Protein 3IHX (pdb70)

Sequence (495 aa):
HPIPNRPVLTRARASLPLVLYIDRFLGGVFSKRRIPKRTQFGPVEGPLVRGSELKDCYIHLKVLWFELSDETLCNWMMFVRPAQNHLEQNLVAYQYGHHVYYTTIKNVEPKQELKVWYAASYAEFVLHPIPNRPVLTRARASLPLVLYIDRFLGGVFSRRIPKRTQFGPVEGPLVRGSELKDCYIHLKVSDLWFELSDETLCNWMMFVRPAQNHLEQNLVAYQYGHHVYYTTIKNVEPQELKVWYAASYAEFVNQRPVLTRARASLPLVLYIDRFLGGVFSKRRIPKRTQFGPVEGPLVRGSELKDCYIHLKVDLWFELSDETLCNWMMFVRPAQNHLEQNLVAYQYGHHVYYTTIKNVEPKQELKVWYAASYAEFVNQPIPNRPVLTRARASLPLVLYIDRFLGGVFSKRRIPKRTQFGPVEGDCYIHLKVWFELSDETLCNWMMFVRPAQNHLEQNLVAYQYGHHVYYTTIKNVEPKQELKVWYAASYAEFVN

Nearest PDB structures (foldseek):
  3ihx-assembly1_A  TM=1.008E+00  e=2.990E-27  Homo sapiens
  3ihx-assembly3_C  TM=9.959E-01  e=6.263E-23  Homo sapiens
  3ihx-assembly4_D  TM=9.991E-01  e=2.614E-21  Homo sapiens
  3db5-assembly2_B  TM=8.198E-01  e=9.504E-12  Homo sapiens
  3ray-assembly1_A  TM=7.807E-01  e=1.761E-08  Homo sapiens

Radius of gyration: 26.09 Å; Cα contacts (8 Å, |Δi|>4): 1049; chains: 4; bounding box: 73×90×44 Å

GO terms:
  GO:0000785 chromatin (C, IDA)
  GO:0045944 positive regulation of transcription by RNA polymerase II (P, IDA)
  GO:0017053 transcription repressor complex (C, IDA)
  GO:0005634 nucleus (C, IDA)
  GO:0003700 DNA-binding transcription factor activity (F, IDA)
  GO:0045893 positive regulation of DNA-templated transcription (P, IDA)
  GO:0005515 protein binding (F, IPI)
  GO:0005654 nucleoplasm (C, IDA)

Foldseek 3Di:
DDDDDDDDDAQAQVLDDPQWHADPPPFAIFGQFWDAAFAKADFWFFDADDVVDADDLADWADLNIHRLDDSNGTHNCSRAHADDDPVQAFWAWADDDSGIIIGGHHGGGGPRGHHYYHDVVRVVVD/DDDDDDDDDDAQAQVLDDPQWHAPPPPGAIFGQKAAFQAKADQWWADWAQPVPEDPQADWAQWPNTTHRLDDRNGTYNVSRAHADPDPVLAQWEWDDDPRTIMIGGPHTRHNHGHHYDYDPVSVVVVVD/DDDDAQAQVQDDPQWDADPPPGAIFGQFKDAFQAKADFWWFDWACPVPEDDQADWADLPTTHHLDDSNGTHNVSRHHADPDPVLAQWEWDQDPSTIMITGPHIGGGPRGHHYDHDPVRVVVVPD/DDDDDDDDAQAQVQDDDQWDADPVVFAIWGVAKDAAFDKDDFWFAVQADQADLGHPLDDRNRTHNVSRAAADPDDVQAQWEWDDDDSTIMIGGRHTHGGPRGHHYYHDVVSVVVVD

Secondary structure (DSSP, 8-state):
---PPPPP--HHHHTS-TTEEE-TTT-SEEESS-B-SS-EE----S-EE-BTB--SSS---B--EE----TTTS-GGGG-PBP-STTT--EEEEE-SSSEEEEESSPBPTT-B--EEE-HHHHHH-/----PPPPPPPHHHHTS-TT-EE-TTT-SEE---B-TT-EE----S-EE-SSS--TTS---EE--EEE-TT-TTTS-GGGG-EEPSSTTT--EEEEEETTEEEEEESS-B---B-EEEE-HHHHHHHH-/-PPPPHHHHT--TTEEE-TTT-SEEESS-B-TT-EE----S-EE-STT--SSS---B---EE----TTTS-GGGGPEEPSSTTT--EEEEE-SS-EEEEESSPBPTTPBPEEEE-HHHHHHH--/---PPPPPPHHHHT--TTEEE-TTT-SEEESS-B-TT-EE-------S--------TT-TTTS-GGGGSPBPSSTTT--EEEEESSSSEEEEESS-B-TT-EE-EEE-HHHHHHH-

CATH classification: 2.170.270.10

Organism: Homo sapiens (NCBI:txid9606)

B-factor: mean 26.88, std 6.81, range [2.22, 63.15]

Solvent-accessible surface area: 26709 Å² total; per-residue (Å²): 146,131,161,118,143,216,108,148,101,46,56,0,71,70,53,30,43,183,83,8,85,41,23,136,16,54,22,8,0,15,2,66,60,82,4,80,53,127,42,99,19,36,42,4,105,23,59,101,37,67,39,83,106,30,122,134,88,21,7,66,0,21,81,77,65,18,24,5,57,68,36,99,52,4,12,17,2,32,32,6,88,28,7,121,50,32,60,60,27,11,1,1,0,26,58,175,50,178,81,2,35,1,5,0,1,32,117,7,60,76,78,34,33,1,29,0,100,38,11,31,65,12,48,84,82,53,160,101,126,101,125,143,219,110,148,103,47,110,0,56,70,45,29,46,184,90,16,106,28,16,114,36,2,6,3,0,6,11,81,73,11,84,46,88,39,108,26,33,43,3,74,19,52,84,24,71,29,115,61,30,114,81,80,14,4,50,0,24,12,91,132,76,39,10,21,5,53,60,26,84,91,0,9,12,1,30,15,6,49,12,2,40,71,60,76,57,9,12,4,14,0,57,42,166,67,58,88,0,32,0,20,5,96,96,112,11,61,103,64,17,13,9,0,28,26,29,94,85,9,28,70,68,19,107,108,285,131,150,109,56,126,0,51,72,46,30,45,165,57,4,67,32,15,112,35,3,9,5,0,4,0,121,56,164,10,85,109,211,42,108,19,32,51,4,27,17,53,85,37,79,26,116,50,20,108,75,76,14,4,54,0,7,36,148,70,50,15,32,6,61,79,29,74,32,0,16,10,1,26,16,6,41,7,1,47,69,137,91,48,14,10,0,28,0,54,64,179,46,63,90,1,31,1,20,3,71,70,84,0,60,68,64,86,16,0,8,0,40,30,22,93,80,9,28,142,85,14,111,188,183,145,119,149,216,112,147,104,50,46,0,84,69,52,35,48,104,73,9,82,35,29,62,14,29,26,7,0,24,0,62,46,73,7,82,54,127,44,99,17,29,47,3,102,67,118,99,60,14,91,1,14,85,184,33,57,7,81,55,47,90,126,3,13,11,1,34,31,9,90,54,12,76,45,30,62,59,28,12,0,0,1,26,67,179,48,65,94,2,31,2,5,0,4,38,113,5,138,62,68,44,34,0,31,2,100,37,7,33,66,8,35,75,113,24,119

InterPro domains:
  IPR001214 SET domain [PF21549] (220-334)
  IPR001214 SET domain [PS50280] (208-326)
  IPR013087 Zinc finger C2H2-type [PF00096] (356-377)
  IPR013087 Zinc finger C2H2-type [PF00096] (530-552)
  IPR013087 Zinc finger C2H2-type [PF00096] (644-666)
  IPR013087 Zinc finger C2H2-type [PF00096] (672-695)
  IPR013087 Zinc finger C2H2-type [PF00096] (772-795)
  IPR013087 Zinc finger C2H2-type [PF12874] (560-580)
  IPR013087 Zinc finger C2H2-type [PS00028] (357-377)
  IPR013087 Zinc finger C2H2-type [PS00028] (532-552)
  IPR013087 Zinc finger C2H2-type [PS00028] (562-582)
  IPR013087 Zinc finger C2H2-type [PS00028] (590-610)
  IPR013087 Zinc finger C2H2-type [PS00028] (618-639)
  IPR013087 Zinc finger C2H2-type [PS00028] (646-666)
  IPR013087 Zinc finger C2H2-type [PS00028] (674-695)
  IPR013087 Zinc finger C2H2-type [PS00028] (729-750)
  IPR013087 Zinc finger C2H2-type [PS00028] (774-795)
  IPR013087 Zinc finger C2H2-type [PS00028] (835-857)
  IPR013087 Zinc finger C2H2-type [PS50157] (355-382)
  IPR013087 Zinc finger C2H2-type [PS50157] (530-557)

Structure (mmCIF, N/CA/C/O backbone):
data_3IHX
#
_entry.id   3IHX
#
_cell.length_a   94.864
_cell.length_b   94.864
_cell.length_c   76.769
_cell.angle_alpha   90.00
_cell.angle_beta   90.00
_cell.angle_gamma   90.00
#
_symmetry.space_group_name_H-M   'P 43'
#
loop_
_entity.id
_entity.type
_entity.pdbx_description
1 polymer 'PR domain zinc finger protein 10'
2 water water
#
loop_
_atom_site.group_PDB
_atom_site.id
_atom_site.type_symbol
_atom_site.label_atom_id
_atom_site.label_alt_id
_atom_site.label_comp_id
_atom_site.label_asym_id
_atom_site.label_entity_id
_atom_site.label_seq_id
_atom_site.pdbx_PDB_ins_code
_atom_site.Cartn_x
_atom_site.Cartn_y
_atom_site.Cartn_z
_atom_site.occupancy
_atom_site.B_iso_or_equiv
_atom_site.auth_seq_id
_atom_site.auth_comp_id
_atom_site.auth_asym_id
_atom_site.auth_atom_id
_atom_site.pdbx_PDB_model_num
ATOM 1 N N . HIS A 1 6 ? 39.079 -56.978 -21.844 1.00 22.01 6 HIS A N 1
ATOM 2 C CA . HIS A 1 6 ? 37.586 -57.073 -21.713 1.00 22.37 6 HIS A CA 1
ATOM 3 C C . HIS A 1 6 ? 37.065 -58.145 -20.718 1.00 22.19 6 HIS A C 1
ATOM 4 O O . HIS A 1 6 ? 36.665 -59.222 -21.135 1.00 22.43 6 HIS A O 1
ATOM 6 N N . PRO A 1 7 ? 37.036 -57.836 -19.403 1.00 22.05 7 PRO A N 1
ATOM 7 C CA . PRO A 1 7 ? 36.544 -58.751 -18.349 1.00 21.56 7 PRO A CA 1
ATOM 8 C C . PRO A 1 7 ? 35.079 -59.146 -18.444 1.00 21.02 7 PRO A C 1
ATOM 9 O O . PRO A 1 7 ? 34.275 -58.347 -18.906 1.00 21.39 7 PRO A O 1
ATOM 13 N N . ILE A 1 8 ? 34.742 -60.355 -17.978 1.00 20.21 8 ILE A N 1
ATOM 14 C CA . ILE A 1 8 ? 33.344 -60.764 -17.727 1.00 19.62 8 ILE A CA 1
ATOM 15 C C . ILE A 1 8 ? 33.224 -61.390 -16.327 1.00 18.59 8 ILE A C 1
ATOM 16 O O . ILE A 1 8 ? 33.674 -62.513 -16.127 1.00 19.53 8 ILE A O 1
ATOM 21 N N . PRO A 1 9 ? 32.611 -60.682 -15.366 1.00 17.00 9 PRO A N 1
ATOM 22 C CA . PRO A 1 9 ? 32.697 -61.131 -13.984 1.00 15.67 9 PRO A CA 1
ATOM 23 C C . PRO A 1 9 ? 31.906 -62.410 -13.708 1.00 14.56 9 PRO A C 1
ATOM 24 O O . PRO A 1 9 ? 30.989 -62.768 -14.450 1.00 14.50 9 PRO A O 1
ATOM 28 N N . ASN A 1 10 ? 32.216 -63.068 -12.601 1.00 13.27 10 ASN A N 1
ATOM 29 C CA . ASN A 1 10 ? 31.372 -64.149 -12.147 1.00 12.13 10 ASN A CA 1
ATOM 30 C C . ASN A 1 10 ? 29.964 -63.632 -11.870 1.00 11.81 10 ASN A C 1
ATOM 31 O O . ASN A 1 10 ? 29.792 -62.469 -11.510 1.00 11.85 10 ASN A O 1
ATOM 36 N N . ARG A 1 11 ? 28.968 -64.491 -12.061 1.00 11.94 11 ARG A N 1
ATOM 37 C CA . ARG A 1 11 ? 27.574 -64.158 -11.809 1.00 13.28 11 ARG A CA 1
ATOM 38 C C . ARG A 1 11 ? 27.319 -64.301 -10.299 1.00 13.82 11 ARG A C 1
ATOM 39 O O . ARG A 1 11 ? 27.624 -65.341 -9.725 1.00 14.53 11 ARG A O 1
ATOM 47 N N . PRO A 1 12 ? 26.775 -63.258 -9.647 1.00 14.05 12 PRO A N 1
ATOM 48 C CA . PRO A 1 12 ? 26.568 -63.295 -8.184 1.00 13.89 12 PRO A CA 1
ATOM 49 C C . PRO A 1 12 ? 25.608 -64.367 -7.814 1.00 12.92 12 PRO A C 1
ATOM 50 O O . PRO A 1 12 ? 24.567 -64.415 -8.388 1.00 13.79 12 PRO A O 1
ATOM 54 N N . VAL A 1 13 ? 25.969 -65.221 -6.871 1.00 13.11 13 VAL A N 1
ATOM 55 C CA . VAL A 1 13 ? 25.079 -66.260 -6.330 1.00 13.28 13 VAL A CA 1
ATOM 56 C C . VAL A 1 13 ? 24.222 -65.672 -5.180 1.00 13.28 13 VAL A C 1
ATOM 57 O O . VAL A 1 13 ? 24.746 -65.025 -4.295 1.00 13.62 13 VAL A O 1
ATOM 61 N N . LEU A 1 14 ? 22.912 -65.871 -5.207 1.00 13.23 14 LEU A N 1
ATOM 62 C CA . LEU A 1 14 ? 22.038 -65.240 -4.231 1.00 13.13 14 LEU A CA 1
ATOM 63 C C . LEU A 1 14 ? 21.611 -66.270 -3.204 1.00 13.00 14 LEU A C 1
ATOM 64 O O . LEU A 1 14 ? 21.829 -67.460 -3.409 1.00 13.63 14 LEU A O 1
ATOM 69 N N . THR A 1 15 ? 21.013 -65.814 -2.109 1.00 11.98 15 THR A N 1
ATOM 70 C CA . THR A 1 15 ? 20.496 -66.688 -1.081 1.00 12.02 15 THR A CA 1
ATOM 71 C C . THR A 1 15 ? 19.428 -67.591 -1.715 1.00 12.36 15 THR A C 1
ATOM 72 O O . THR A 1 15 ? 18.849 -67.199 -2.749 1.00 12.17 15 THR A O 1
ATOM 76 N N . ARG A 1 16 ? 19.137 -68.763 -1.115 1.00 12.68 16 ARG A N 1
ATOM 77 C CA . ARG A 1 16 ? 18.091 -69.653 -1.660 1.00 12.93 16 ARG A CA 1
ATOM 78 C C . ARG A 1 16 ? 16.844 -68.821 -1.873 1.00 14.18 16 ARG A C 1
ATOM 79 O O . ARG A 1 16 ? 16.259 -68.827 -3.002 1.00 14.49 16 ARG A O 1
ATOM 81 N N . ALA A 1 17 ? 16.439 -68.092 -0.818 1.00 14.23 17 ALA A N 1
ATOM 82 C CA . ALA A 1 17 ? 15.163 -67.372 -0.876 1.00 14.82 17 ALA A CA 1
ATOM 83 C C . ALA A 1 17 ? 15.111 -66.489 -2.090 1.00 15.54 17 ALA A C 1
ATOM 84 O O . ALA A 1 17 ? 14.106 -66.499 -2.771 1.00 15.03 17 ALA A O 1
ATOM 86 N N . ARG A 1 18 ? 16.195 -65.759 -2.387 1.00 16.25 18 ARG A N 1
ATOM 87 C CA . ARG A 1 18 ? 16.168 -64.828 -3.535 1.00 17.13 18 ARG A CA 1
ATOM 88 C C . ARG A 1 18 ? 16.185 -65.537 -4.889 1.00 17.44 18 ARG A C 1
ATOM 89 O O . ARG A 1 18 ? 15.460 -65.130 -5.801 1.00 18.36 18 ARG A O 1
ATOM 97 N N . ALA A 1 19 ? 16.926 -66.639 -5.016 1.00 17.71 19 ALA A N 1
ATOM 98 C CA . ALA A 1 19 ? 17.079 -67.311 -6.336 1.00 17.24 19 ALA A CA 1
ATOM 99 C C . ALA A 1 19 ? 15.890 -68.202 -6.740 1.00 17.81 19 ALA A C 1
ATOM 100 O O . ALA A 1 19 ? 15.732 -68.592 -7.925 1.00 17.29 19 ALA A O 1
ATOM 102 N N . SER A 1 20 ? 15.047 -68.536 -5.759 1.00 17.52 20 SER A N 1
ATOM 103 C CA . SER A 1 20 ? 13.985 -69.495 -6.005 1.00 16.35 20 SER A CA 1
ATOM 104 C C . SER A 1 20 ? 12.800 -68.747 -6.525 1.00 15.60 20 SER A C 1
ATOM 105 O O . SER A 1 20 ? 11.758 -69.332 -6.743 1.00 15.52 20 SER A O 1
ATOM 108 N N . LEU A 1 21 ? 12.966 -67.442 -6.707 1.00 15.41 21 LEU A N 1
ATOM 109 C CA . LEU A 1 21 ? 11.910 -66.560 -7.207 1.00 15.18 21 LEU A CA 1
ATOM 110 C C . LEU A 1 21 ? 11.608 -66.837 -8.671 1.00 14.60 21 LEU A C 1
ATOM 111 O O . LEU A 1 21 ? 12.517 -66.918 -9.495 1.00 15.22 21 LEU A O 1
ATOM 116 N N . PRO A 1 22 ? 10.321 -67.034 -9.007 1.00 14.62 22 PRO A N 1
ATOM 117 C CA . PRO A 1 22 ? 9.917 -67.146 -10.429 1.00 12.91 22 PRO A CA 1
ATOM 118 C C . PRO A 1 22 ? 10.346 -65.952 -11.326 1.00 13.20 22 PRO A C 1
ATOM 119 O O . PRO A 1 22 ? 10.285 -64.778 -10.933 1.00 11.80 22 PRO A O 1
ATOM 123 N N . LEU A 1 23 ? 10.765 -66.274 -12.543 1.00 14.76 23 LEU A N 1
ATOM 124 C CA . LEU A 1 23 ? 11.270 -65.295 -13.514 1.00 16.12 23 LEU A CA 1
ATOM 125 C C . LEU A 1 23 ? 10.248 -64.211 -13.824 1.00 16.72 23 LEU A C 1
ATOM 126 O O . LEU A 1 23 ? 10.612 -63.100 -14.186 1.00 17.21 23 LEU A O 1
ATOM 131 N N . VAL A 1 24 ? 8.980 -64.583 -13.670 1.00 17.30 24 VAL A N 1
ATOM 132 C CA . VAL A 1 24 ? 7.787 -63.737 -13.687 1.00 17.86 24 VAL A CA 1
ATOM 133 C C . VAL A 1 24 ? 7.756 -62.598 -12.634 1.00 18.22 24 VAL A C 1
ATOM 134 O O . VAL A 1 24 ? 7.025 -61.608 -12.795 1.00 18.83 24 VAL A O 1
ATOM 138 N N . LEU A 1 25 ? 8.547 -62.718 -11.572 1.00 17.98 25 LEU A N 1
ATOM 139 C CA . LEU A 1 25 ? 8.505 -61.726 -10.485 1.00 17.82 25 LEU A CA 1
ATOM 140 C C . LEU A 1 25 ? 9.879 -61.170 -10.171 1.00 17.44 25 LEU A C 1
ATOM 141 O O . LEU A 1 25 ? 10.873 -61.684 -10.642 1.00 17.60 25 LEU A O 1
ATOM 146 N N . TYR A 1 26 ? 9.924 -60.119 -9.369 1.00 16.75 26 TYR A N 1
ATOM 147 C CA . TYR A 1 26 ? 11.174 -59.614 -8.902 1.00 16.43 26 TYR A CA 1
ATOM 148 C C . TYR A 1 26 ? 10.925 -58.934 -7.569 1.00 16.74 26 TYR A C 1
ATOM 149 O O . TYR A 1 26 ? 9.833 -58.508 -7.285 1.00 16.56 26 TYR A O 1
ATOM 158 N N . ILE A 1 27 ? 11.959 -58.853 -6.767 1.00 17.20 27 ILE A N 1
ATOM 159 C CA . ILE A 1 27 ? 11.961 -58.103 -5.563 1.00 18.18 27 ILE A CA 1
ATOM 160 C C . ILE A 1 27 ? 12.550 -56.727 -5.902 1.00 19.07 27 ILE A C 1
ATOM 161 O O . ILE A 1 27 ? 13.522 -56.626 -6.649 1.00 19.31 27 ILE A O 1
ATOM 166 N N . ASP A 1 28 ? 11.958 -55.672 -5.359 1.00 19.63 28 ASP A N 1
ATOM 167 C CA . ASP A 1 28 ? 12.385 -54.341 -5.653 1.00 20.28 28 ASP A CA 1
ATOM 168 C C . ASP A 1 28 ? 13.165 -53.861 -4.466 1.00 21.09 28 ASP A C 1
ATOM 169 O O . ASP A 1 28 ? 12.593 -53.717 -3.389 1.00 21.88 28 ASP A O 1
ATOM 174 N N . ARG A 1 29 ? 14.471 -53.643 -4.664 1.00 22.45 29 ARG A N 1
ATOM 175 C CA . ARG A 1 29 ? 15.407 -53.122 -3.645 1.00 23.15 29 ARG A CA 1
ATOM 176 C C . ARG A 1 29 ? 14.814 -51.986 -2.806 1.00 22.98 29 ARG A C 1
ATOM 177 O O . ARG A 1 29 ? 14.803 -52.073 -1.584 1.00 24.30 29 ARG A O 1
ATOM 185 N N . PHE A 1 30 ? 14.342 -50.920 -3.457 1.00 22.26 30 PHE A N 1
ATOM 186 C CA . PHE A 1 30 ? 13.979 -49.667 -2.776 1.00 21.71 30 PHE A CA 1
ATOM 187 C C . PHE A 1 30 ? 12.629 -49.704 -2.077 1.00 21.37 30 PHE A C 1
ATOM 188 O O . PHE A 1 30 ? 12.388 -48.977 -1.072 1.00 22.15 30 PHE A O 1
ATOM 196 N N . LEU A 1 31 ? 11.732 -50.508 -2.624 1.00 20.50 31 LEU A N 1
ATOM 197 C CA . LEU A 1 31 ? 10.351 -50.513 -2.172 1.00 20.69 31 LEU A CA 1
ATOM 198 C C . LEU A 1 31 ? 10.033 -51.557 -1.109 1.00 20.52 31 LEU A C 1
ATOM 199 O O . LEU A 1 31 ? 9.178 -51.308 -0.259 1.00 20.66 31 LEU A O 1
ATOM 204 N N . GLY A 1 32 ? 10.716 -52.707 -1.158 1.00 20.08 32 GLY A N 1
ATOM 205 C CA . GLY A 1 32 ? 10.373 -53.848 -0.321 1.00 19.99 32 GLY A CA 1
ATOM 206 C C . GLY A 1 32 ? 9.358 -54.715 -1.062 1.00 20.69 32 GLY A C 1
ATOM 207 O O . GLY A 1 32 ? 8.478 -54.214 -1.773 1.00 22.01 32 GLY A O 1
ATOM 208 N N . GLY A 1 33 ? 9.459 -56.023 -0.935 1.00 19.64 33 GLY A N 1
ATOM 209 C CA . GLY A 1 33 ? 8.393 -56.842 -1.450 1.00 18.95 33 GLY A CA 1
ATOM 210 C C . GLY A 1 33 ? 8.498 -57.260 -2.899 1.00 17.94 33 GLY A C 1
ATOM 211 O O . GLY A 1 33 ? 9.348 -56.767 -3.627 1.00 18.89 33 GLY A O 1
ATOM 212 N N . VAL A 1 34 ? 7.600 -58.156 -3.295 1.00 15.89 34 VAL A N 1
ATOM 213 C CA . VAL A 1 34 ? 7.598 -58.812 -4.595 1.00 14.78 34 VAL A CA 1
ATOM 214 C C . VAL A 1 34 ? 6.577 -58.181 -5.562 1.00 14.88 34 VAL A C 1
ATOM 215 O O . VAL A 1 34 ? 5.473 -57.819 -5.149 1.00 15.80 34 VAL A O 1
ATOM 219 N N . PHE A 1 35 ? 6.937 -58.060 -6.835 1.00 13.60 35 PHE A N 1
ATOM 220 C CA . PHE A 1 35 ? 6.133 -57.363 -7.813 1.00 12.87 35 PHE A CA 1
ATOM 221 C C . PHE A 1 35 ? 6.080 -58.243 -9.055 1.00 14.34 35 PHE A C 1
ATOM 222 O O . PHE A 1 35 ? 6.789 -59.250 -9.142 1.00 15.85 35 PHE A O 1
ATOM 230 N N . SER A 1 36 ? 5.236 -57.907 -10.016 1.00 14.82 36 SER A N 1
ATOM 231 C CA . SER A 1 36 ? 5.189 -58.687 -11.241 1.00 15.53 36 SER A CA 1
ATOM 232 C C . SER A 1 36 ? 5.874 -57.924 -12.385 1.00 16.53 36 SER A C 1
ATOM 233 O O . SER A 1 36 ? 5.659 -56.704 -12.574 1.00 16.95 36 SER A O 1
ATOM 235 N N . LYS A 1 37 ? 6.672 -58.654 -13.166 1.00 16.74 37 LYS A N 1
ATOM 236 C CA . LYS A 1 37 ? 7.191 -58.106 -14.396 1.00 16.44 37 LYS A CA 1
ATOM 237 C C . LYS A 1 37 ? 6.037 -57.892 -15.409 1.00 15.75 37 LYS A C 1
ATOM 238 O O . LYS A 1 37 ? 5.989 -56.876 -16.092 1.00 15.56 37 LYS A O 1
ATOM 240 N N . ARG A 1 38 ? 5.087 -58.823 -15.460 1.00 15.03 38 ARG A N 1
ATOM 241 C CA . ARG A 1 38 ? 4.025 -58.794 -16.487 1.00 14.24 38 ARG A CA 1
ATOM 242 C C . ARG A 1 38 ? 2.648 -58.989 -15.844 1.00 13.40 38 ARG A C 1
ATOM 243 O O . ARG A 1 38 ? 2.563 -59.018 -14.625 1.00 12.89 38 ARG A O 1
ATOM 245 N N . ARG A 1 39 ? 1.582 -59.081 -16.652 1.00 12.49 39 ARG A N 1
ATOM 246 C CA . ARG A 1 39 ? 0.232 -59.334 -16.122 1.00 11.44 39 ARG A CA 1
ATOM 247 C C . ARG A 1 39 ? 0.213 -60.709 -15.469 1.00 11.04 39 ARG A C 1
ATOM 248 O O . ARG A 1 39 ? 0.741 -61.674 -16.017 1.00 10.14 39 ARG A O 1
ATOM 250 N N . ILE A 1 40 ? -0.328 -60.764 -14.254 1.00 10.99 40 ILE A N 1
ATOM 251 C CA . ILE A 1 40 ? -0.519 -62.022 -13.542 1.00 10.80 40 ILE A CA 1
ATOM 252 C C . ILE A 1 40 ? -2.036 -62.160 -13.402 1.00 10.51 40 ILE A C 1
ATOM 253 O O . ILE A 1 40 ? -2.651 -61.386 -12.685 1.00 10.05 40 ILE A O 1
ATOM 255 N N . PRO A 1 41 ? -2.657 -63.101 -14.156 1.00 10.70 41 PRO A N 1
ATOM 256 C CA . PRO A 1 41 ? -4.136 -63.243 -14.198 1.00 10.49 41 PRO A CA 1
ATOM 257 C C . PRO A 1 41 ? -4.688 -63.687 -12.870 1.00 10.67 41 PRO A C 1
ATOM 258 O O . PRO A 1 41 ? -3.948 -64.247 -12.045 1.00 10.50 41 PRO A O 1
ATOM 262 N N . LYS A 1 42 ? -5.974 -63.432 -12.650 1.00 10.75 42 LYS A N 1
ATOM 263 C CA . LYS A 1 42 ? -6.684 -63.998 -11.495 1.00 11.52 42 LYS A CA 1
ATOM 264 C C . LYS A 1 42 ? -6.550 -65.547 -11.464 1.00 11.72 42 LYS A C 1
ATOM 265 O O . LYS A 1 42 ? -6.441 -66.189 -12.522 1.00 11.33 42 LYS A O 1
ATOM 271 N N . ARG A 1 43 ? -6.579 -66.122 -10.254 1.00 11.84 43 ARG A N 1
ATOM 272 C CA . ARG A 1 43 ? -6.498 -67.582 -9.998 1.00 12.10 43 ARG A CA 1
ATOM 273 C C . ARG A 1 43 ? -5.171 -68.168 -10.446 1.00 12.56 43 ARG A C 1
ATOM 274 O O . ARG A 1 43 ? -5.126 -69.244 -11.024 1.00 12.96 43 ARG A O 1
ATOM 282 N N . THR A 1 44 ? -4.084 -67.456 -10.191 1.00 13.13 44 THR A N 1
ATOM 283 C CA . THR A 1 44 ? -2.773 -67.965 -10.524 1.00 13.38 44 THR A CA 1
ATOM 284 C C . THR A 1 44 ? -2.192 -68.401 -9.202 1.00 13.60 44 THR A C 1
ATOM 285 O O . THR A 1 44 ? -2.199 -67.611 -8.249 1.00 13.64 44 THR A O 1
ATOM 289 N N . GLN A 1 45 ? -1.742 -69.659 -9.136 1.00 13.29 45 GLN A N 1
ATOM 290 C CA . GLN A 1 45 ? -1.276 -70.273 -7.896 1.00 13.36 45 GLN A CA 1
ATOM 291 C C . GLN A 1 45 ? 0.250 -70.293 -7.748 1.00 14.18 45 GLN A C 1
ATOM 292 O O . GLN A 1 45 ? 0.942 -70.879 -8.591 1.00 14.14 45 GLN A O 1
ATOM 298 N N . PHE A 1 46 ? 0.770 -69.664 -6.685 1.00 14.64 46 PHE A N 1
ATOM 299 C CA . PHE A 1 46 ? 2.206 -69.733 -6.372 1.00 15.99 46 PHE A CA 1
ATOM 300 C C . PHE A 1 46 ? 2.426 -70.689 -5.232 1.00 16.87 46 PHE A C 1
ATOM 301 O O . PHE A 1 46 ? 1.506 -70.889 -4.426 1.00 17.85 46 PHE A O 1
ATOM 309 N N . GLY A 1 47 ? 3.638 -71.250 -5.143 1.00 16.62 47 GLY A N 1
ATOM 310 C CA . GLY A 1 47 ? 3.985 -72.142 -4.049 1.00 16.78 47 GLY A CA 1
ATOM 311 C C . GLY A 1 47 ? 4.570 -73.489 -4.442 1.00 17.07 47 GLY A C 1
ATOM 312 O O . GLY A 1 47 ? 4.736 -73.802 -5.634 1.00 17.76 47 GLY A O 1
ATOM 313 N N . PRO A 1 48 ? 4.869 -74.334 -3.443 1.00 17.17 48 PRO A N 1
ATOM 314 C CA . PRO A 1 48 ? 4.588 -74.168 -2.003 1.00 16.42 48 PRO A CA 1
ATOM 315 C C . PRO A 1 48 ? 5.562 -73.280 -1.312 1.00 15.68 48 PRO A C 1
ATOM 316 O O . PRO A 1 48 ? 6.682 -73.201 -1.731 1.00 15.62 48 PRO A O 1
ATOM 320 N N . VAL A 1 49 ? 5.114 -72.621 -0.249 1.00 16.38 49 VAL A N 1
ATOM 321 C CA . VAL A 1 49 ? 5.995 -72.031 0.762 1.00 16.35 49 VAL A CA 1
ATOM 322 C C . VAL A 1 49 ? 6.945 -73.093 1.279 1.00 17.00 49 VAL A C 1
ATOM 323 O O . VAL A 1 49 ? 6.539 -74.224 1.605 1.00 16.43 49 VAL A O 1
ATOM 327 N N . GLU A 1 50 ? 8.216 -72.720 1.360 1.00 18.10 50 GLU A N 1
ATOM 328 C CA . GLU A 1 50 ? 9.247 -73.616 1.869 1.00 19.06 50 GLU A CA 1
ATOM 329 C C . GLU A 1 50 ? 10.003 -72.884 2.980 1.00 18.52 50 GLU A C 1
ATOM 330 O O . GLU A 1 50 ? 10.212 -71.675 2.909 1.00 17.81 50 GLU A O 1
ATOM 336 N N . GLY A 1 51 ? 10.348 -73.617 4.032 1.00 18.76 51 GLY A N 1
ATOM 337 C CA . GLY A 1 51 ? 11.133 -73.069 5.145 1.00 18.83 51 GLY A CA 1
ATOM 338 C C . GLY A 1 51 ? 11.012 -73.935 6.381 1.00 18.92 51 GLY A C 1
ATOM 339 O O . GLY A 1 51 ? 10.296 -74.940 6.358 1.00 19.19 51 GLY A O 1
ATOM 340 N N . PRO A 1 52 ? 11.705 -73.558 7.467 1.00 18.79 52 PRO A N 1
ATOM 341 C CA . PRO A 1 52 ? 11.707 -74.359 8.700 1.00 18.58 52 PRO A CA 1
ATOM 342 C C . PRO A 1 52 ? 10.349 -74.336 9.361 1.00 18.33 52 PRO A C 1
ATOM 343 O O . PRO A 1 52 ? 9.656 -73.342 9.248 1.00 18.64 52 PRO A O 1
ATOM 347 N N . LEU A 1 53 ? 9.969 -75.418 10.029 1.00 18.11 53 LEU A N 1
ATOM 348 C CA . LEU A 1 53 ? 8.737 -75.433 10.802 1.00 18.38 53 LEU A CA 1
ATOM 349 C C . LEU A 1 53 ? 9.029 -75.202 12.292 1.00 18.54 53 LEU A C 1
ATOM 350 O O . LEU A 1 53 ? 10.095 -75.571 12.769 1.00 17.92 53 LEU A O 1
ATOM 355 N N . VAL A 1 54 ? 8.103 -74.562 13.012 1.00 18.75 54 VAL A N 1
ATOM 356 C CA . VAL A 1 54 ? 8.319 -74.242 14.421 1.00 19.10 54 VAL A CA 1
ATOM 357 C C . VAL A 1 54 ? 7.027 -74.436 15.217 1.00 19.90 54 VAL A C 1
ATOM 358 O O . VAL A 1 54 ? 6.207 -75.264 14.825 1.00 20.35 54 VAL A O 1
ATOM 360 N N . ARG A 1 55 ? 6.834 -73.706 16.321 1.00 20.53 55 ARG A N 1
ATOM 361 C CA . ARG A 1 55 ? 5.783 -74.067 17.284 1.00 21.36 55 ARG A CA 1
ATOM 362 C C . ARG A 1 55 ? 4.623 -73.063 17.452 1.00 22.14 55 ARG A C 1
ATOM 363 O O . ARG A 1 55 ? 3.515 -73.424 17.919 1.00 21.95 55 ARG A O 1
ATOM 365 N N . GLY A 1 56 ? 4.867 -71.811 17.070 1.00 22.79 56 GLY A N 1
ATOM 366 C CA . GLY A 1 56 ? 3.925 -70.734 17.373 1.00 23.73 56 GLY A CA 1
ATOM 367 C C . GLY A 1 56 ? 4.418 -70.066 18.639 1.00 24.42 56 GLY A C 1
ATOM 368 O O . GLY A 1 56 ? 4.445 -68.834 18.748 1.00 24.65 56 GLY A O 1
ATOM 369 N N . SER A 1 57 ? 4.799 -70.895 19.608 1.00 24.80 57 SER A N 1
ATOM 370 C CA . SER A 1 57 ? 5.800 -70.496 20.565 1.00 25.16 57 SER A CA 1
ATOM 371 C C . SER A 1 57 ? 6.920 -69.977 19.672 1.00 25.74 57 SER A C 1
ATOM 372 O O . SER A 1 57 ? 7.106 -70.480 18.542 1.00 25.85 57 SER A O 1
ATOM 375 N N . GLU A 1 58 ? 7.647 -68.971 20.150 1.00 26.26 58 GLU A N 1
ATOM 376 C CA . GLU A 1 58 ? 8.798 -68.428 19.410 1.00 26.80 58 GLU A CA 1
ATOM 377 C C . GLU A 1 58 ? 8.634 -68.437 17.870 1.00 26.92 58 GLU A C 1
ATOM 378 O O . GLU A 1 58 ? 9.294 -69.199 17.168 1.00 26.41 58 GLU A O 1
ATOM 380 N N . LEU A 1 59 ? 7.705 -67.610 17.388 1.00 27.62 59 LEU A N 1
ATOM 381 C CA . LEU A 1 59 ? 7.608 -67.207 15.986 1.00 28.41 59 LEU A CA 1
ATOM 382 C C . LEU A 1 59 ? 7.728 -65.684 15.915 1.00 29.04 59 LEU A C 1
ATOM 383 O O . LEU A 1 59 ? 7.159 -64.977 16.743 1.00 28.99 59 LEU A O 1
ATOM 385 N N . LYS A 1 60 ? 8.470 -65.189 14.926 1.00 30.12 60 LYS A N 1
ATOM 386 C CA . LYS A 1 60 ? 8.770 -63.758 14.786 1.00 31.10 60 LYS A CA 1
ATOM 387 C C . LYS A 1 60 ? 7.592 -62.936 14.257 1.00 31.31 60 LYS A C 1
ATOM 388 O O . LYS A 1 60 ? 6.539 -63.480 13.917 1.00 30.94 60 LYS A O 1
ATOM 394 N N . ASP A 1 61 ? 7.797 -61.619 14.188 1.00 31.81 61 ASP A N 1
ATOM 395 C CA . ASP A 1 61 ? 6.826 -60.684 13.596 1.00 32.19 61 ASP A CA 1
ATOM 396 C C . ASP A 1 61 ? 7.216 -60.122 12.203 1.00 32.29 61 ASP A C 1
ATOM 397 O O . ASP A 1 61 ? 6.528 -59.251 11.676 1.00 32.39 61 ASP A O 1
ATOM 402 N N . CYS A 1 62 ? 8.304 -60.601 11.605 1.00 32.01 62 CYS A N 1
ATOM 403 C CA . CYS A 1 62 ? 8.650 -60.134 10.265 1.00 32.54 62 CYS A CA 1
ATOM 404 C C . CYS A 1 62 ? 7.583 -60.558 9.227 1.00 31.58 62 CYS A C 1
ATOM 405 O O . CYS A 1 62 ? 7.539 -60.032 8.101 1.00 32.19 62 CYS A O 1
ATOM 408 N N . TYR A 1 63 ? 6.724 -61.504 9.585 1.00 29.60 63 TYR A N 1
ATOM 409 C CA . TYR A 1 63 ? 5.963 -62.174 8.550 1.00 27.44 63 TYR A CA 1
ATOM 410 C C . TYR A 1 63 ? 4.526 -62.507 8.906 1.00 26.17 63 TYR A C 1
ATOM 411 O O . TYR A 1 63 ? 4.091 -62.316 10.027 1.00 25.63 63 TYR A O 1
ATOM 420 N N . ILE A 1 64 ? 3.792 -62.980 7.904 1.00 24.53 64 ILE A N 1
ATOM 421 C CA . ILE A 1 64 ? 2.515 -63.581 8.122 1.00 22.96 64 ILE A CA 1
ATOM 422 C C . ILE A 1 64 ? 2.860 -64.892 8.817 1.00 22.38 64 ILE A C 1
ATOM 423 O O . ILE A 1 64 ? 3.956 -65.422 8.628 1.00 22.50 64 ILE A O 1
ATOM 428 N N . HIS A 1 65 ? 1.946 -65.392 9.644 1.00 21.21 65 HIS A N 1
ATOM 429 C CA . HIS A 1 65 ? 2.108 -66.685 10.319 1.00 19.63 65 HIS A CA 1
ATOM 430 C C . HIS A 1 65 ? 1.312 -67.768 9.608 1.00 17.98 65 HIS A C 1
ATOM 431 O O . HIS A 1 65 ? 0.143 -67.571 9.327 1.00 18.24 65 HIS A O 1
ATOM 438 N N . LEU A 1 66 ? 1.914 -68.923 9.378 1.00 15.92 66 LEU A N 1
ATOM 439 C CA . LEU A 1 66 ? 1.282 -69.925 8.560 1.00 14.44 66 LEU A CA 1
ATOM 440 C C . LEU A 1 66 ? 1.353 -71.315 9.152 1.00 15.10 66 LEU A C 1
ATOM 441 O O . LEU A 1 66 ? 2.441 -71.898 9.260 1.00 15.14 66 LEU A O 1
ATOM 446 N N . LYS A 1 67 ? 0.189 -71.858 9.505 1.00 15.52 67 LYS A N 1
ATOM 447 C CA . LYS A 1 67 ? 0.096 -73.201 10.091 1.00 15.90 67 LYS A CA 1
ATOM 448 C C . LYS A 1 67 ? 0.129 -74.328 9.035 1.00 16.03 67 LYS A C 1
ATOM 449 O O . LYS A 1 67 ? -0.524 -74.226 7.985 1.00 15.89 67 LYS A O 1
ATOM 451 N N . VAL A 1 68 ? 0.898 -75.383 9.337 1.00 15.87 68 VAL A N 1
ATOM 452 C CA . VAL A 1 68 ? 0.957 -76.609 8.530 1.00 15.98 68 VAL A CA 1
ATOM 453 C C . VAL A 1 68 ? 0.761 -77.869 9.380 1.00 15.90 68 VAL A C 1
ATOM 454 O O . VAL A 1 68 ? -0.363 -78.327 9.593 1.00 15.92 68 VAL A O 1
ATOM 456 N N . LEU A 1 84 ? 2.421 -77.163 13.973 1.00 15.73 84 LEU A N 1
ATOM 457 C CA . LEU A 1 84 ? 3.668 -76.550 13.473 1.00 15.85 84 LEU A CA 1
ATOM 458 C C . LEU A 1 84 ? 3.451 -75.350 12.512 1.00 15.57 84 LEU A C 1
ATOM 459 O O . LEU A 1 84 ? 2.400 -75.224 11.894 1.00 15.30 84 LEU A O 1
ATOM 461 N N . TRP A 1 85 ? 4.436 -74.456 12.423 1.00 15.38 85 TRP A N 1
ATOM 462 C CA . TRP A 1 85 ? 4.263 -73.169 11.716 1.00 15.47 85 TRP A CA 1
ATOM 463 C C . TRP A 1 85 ? 5.472 -72.862 10.842 1.00 15.37 85 TRP A C 1
ATOM 464 O O . TRP A 1 85 ? 6.490 -73.528 10.962 1.00 15.89 85 TRP A O 1
ATOM 475 N N . PHE A 1 86 ? 5.398 -71.859 9.976 1.00 15.17 86 PHE A N 1
ATOM 476 C CA . PHE A 1 86 ? 6.602 -71.522 9.207 1.00 15.17 86 PHE A CA 1
ATOM 477 C C . PHE A 1 86 ? 7.365 -70.371 9.819 1.00 15.20 86 PHE A C 1
ATOM 478 O O . PHE A 1 86 ? 6.783 -69.325 10.161 1.00 15.57 86 PHE A O 1
ATOM 486 N N . GLU A 1 87 ? 8.667 -70.583 9.957 1.00 14.64 87 GLU A N 1
ATOM 487 C CA . GLU A 1 87 ? 9.570 -69.552 10.430 1.00 14.86 87 GLU A CA 1
ATOM 488 C C . GLU A 1 87 ? 10.281 -68.967 9.223 1.00 14.36 87 GLU A C 1
ATOM 489 O O . GLU A 1 87 ? 11.276 -69.526 8.756 1.00 14.11 87 GLU A O 1
ATOM 491 N N . LEU A 1 88 ? 9.766 -67.836 8.746 1.00 13.87 88 LEU A N 1
ATOM 492 C CA . LEU A 1 88 ? 10.267 -67.200 7.515 1.00 13.97 88 LEU A CA 1
ATOM 493 C C . LEU A 1 88 ? 11.300 -66.062 7.755 1.00 14.31 88 LEU A C 1
ATOM 494 O O . LEU A 1 88 ? 11.183 -64.963 7.188 1.00 13.82 88 LEU A O 1
ATOM 499 N N . SER A 1 89 ? 12.309 -66.354 8.580 1.00 14.61 89 SER A N 1
ATOM 500 C CA . SER A 1 89 ? 13.289 -65.368 9.036 1.00 15.47 89 SER A CA 1
ATOM 501 C C . SER A 1 89 ? 14.544 -65.269 8.162 1.00 16.15 89 SER A C 1
ATOM 502 O O . SER A 1 89 ? 15.135 -64.185 7.997 1.00 15.55 89 SER A O 1
ATOM 504 N N . ASP A 1 90 ? 14.917 -66.414 7.590 1.00 17.32 90 ASP A N 1
ATOM 505 C CA . ASP A 1 90 ? 16.277 -66.691 7.131 1.00 18.00 90 ASP A CA 1
ATOM 506 C C . ASP A 1 90 ? 16.249 -67.042 5.665 1.00 17.67 90 ASP A C 1
ATOM 507 O O . ASP A 1 90 ? 15.660 -68.039 5.283 1.00 17.35 90 ASP A O 1
ATOM 512 N N . GLU A 1 91 ? 16.922 -66.222 4.865 1.00 18.11 91 GLU A N 1
ATOM 513 C CA . GLU A 1 91 ? 16.919 -66.336 3.410 1.00 18.98 91 GLU A CA 1
ATOM 514 C C . GLU A 1 91 ? 17.613 -67.578 2.920 1.00 19.63 91 GLU A C 1
ATOM 515 O O . GLU A 1 91 ? 17.347 -68.054 1.811 1.00 20.27 91 GLU A O 1
ATOM 521 N N . THR A 1 92 ? 18.511 -68.096 3.744 1.00 20.28 92 THR A N 1
ATOM 522 C CA . THR A 1 92 ? 19.265 -69.276 3.394 1.00 20.88 92 THR A CA 1
ATOM 523 C C . THR A 1 92 ? 18.460 -70.534 3.680 1.00 21.55 92 THR A C 1
ATOM 524 O O . THR A 1 92 ? 18.861 -71.626 3.275 1.00 22.84 92 THR A O 1
ATOM 528 N N . LEU A 1 93 ? 17.320 -70.401 4.354 1.00 21.28 93 LEU A N 1
ATOM 529 C CA . LEU A 1 93 ? 16.599 -71.584 4.803 1.00 20.46 93 LEU A CA 1
ATOM 530 C C . LEU A 1 93 ? 15.166 -71.631 4.281 1.00 20.34 93 LEU A C 1
ATOM 531 O O . LEU A 1 93 ? 14.543 -72.687 4.294 1.00 20.16 93 LEU A O 1
ATOM 533 N N . CYS A 1 94 ? 14.690 -70.489 3.774 1.00 20.39 94 CYS A N 1
ATOM 534 C CA . CYS A 1 94 ? 13.367 -70.312 3.160 1.00 20.71 94 CYS A CA 1
ATOM 535 C C . CYS A 1 94 ? 13.458 -70.099 1.661 1.00 20.53 94 CYS A C 1
ATOM 536 O O . CYS A 1 94 ? 14.549 -69.829 1.126 1.00 20.26 94 CYS A O 1
ATOM 539 N N . ASN A 1 95 ? 12.309 -70.143 0.989 1.00 19.61 95 ASN A N 1
ATOM 540 C CA . ASN A 1 95 ? 12.262 -69.692 -0.399 1.00 19.37 95 ASN A CA 1
ATOM 541 C C . ASN A 1 95 ? 11.584 -68.314 -0.557 1.00 19.04 95 ASN A C 1
ATOM 542 O O . ASN A 1 95 ? 11.296 -67.644 0.431 1.00 18.69 95 ASN A O 1
ATOM 544 N N . TRP A 1 96 ? 11.335 -67.900 -1.806 1.00 18.74 96 TRP A N 1
ATOM 545 C CA . TRP A 1 96 ? 11.028 -66.509 -2.130 1.00 18.05 96 TRP A CA 1
ATOM 546 C C . TRP A 1 96 ? 9.812 -65.956 -1.426 1.00 19.25 96 TRP A C 1
ATOM 547 O O . TRP A 1 96 ? 9.754 -64.743 -1.180 1.00 20.17 96 TRP A O 1
ATOM 558 N N . MET A 1 97 ? 8.856 -66.834 -1.093 1.00 18.79 97 MET A N 1
ATOM 559 C CA . MET A 1 97 ? 7.612 -66.428 -0.434 1.00 18.47 97 MET A CA 1
ATOM 560 C C . MET A 1 97 ? 7.893 -65.737 0.899 1.00 19.49 97 MET A C 1
ATOM 561 O O . MET A 1 97 ? 7.087 -64.923 1.373 1.00 19.76 97 MET A O 1
ATOM 566 N N . MET A 1 98 ? 9.050 -65.993 1.506 1.00 19.43 98 MET A N 1
ATOM 567 C CA . MET A 1 98 ? 9.326 -65.237 2.711 1.00 20.00 98 MET A CA 1
ATOM 568 C C . MET A 1 98 ? 9.225 -63.721 2.469 1.00 19.84 98 MET A C 1
ATOM 569 O O . MET A 1 98 ? 9.146 -62.960 3.434 1.00 19.54 98 MET A O 1
ATOM 574 N N . PHE A 1 99 ? 9.261 -63.286 1.206 1.00 19.49 99 PHE A N 1
ATOM 575 C CA . PHE A 1 99 ? 9.391 -61.850 0.914 1.00 19.94 99 PHE A CA 1
ATOM 576 C C . PHE A 1 99 ? 8.025 -61.261 0.637 1.00 20.74 99 PHE A C 1
ATOM 577 O O . PHE A 1 99 ? 7.876 -60.034 0.511 1.00 20.83 99 PHE A O 1
ATOM 585 N N . VAL A 1 100 ? 7.035 -62.133 0.541 1.00 21.11 100 VAL A N 1
ATOM 586 C CA . VAL A 1 100 ? 5.721 -61.660 0.169 1.00 21.97 100 VAL A CA 1
ATOM 587 C C . VAL A 1 100 ? 5.068 -61.108 1.390 1.00 22.16 100 VAL A C 1
ATOM 588 O O . VAL A 1 100 ? 4.697 -61.874 2.269 1.00 22.59 100 VAL A O 1
ATOM 592 N N . ARG A 1 101 ? 4.906 -59.788 1.414 1.00 22.73 101 ARG A N 1
ATOM 593 C CA . ARG A 1 101 ? 4.420 -59.124 2.606 1.00 23.96 101 ARG A CA 1
ATOM 594 C C . ARG A 1 101 ? 2.923 -59.302 2.843 1.00 24.39 101 ARG A C 1
ATOM 595 O O . ARG A 1 101 ? 2.110 -59.421 1.889 1.00 24.71 101 ARG A O 1
ATOM 603 N N . PRO A 1 102 ? 2.545 -59.321 4.131 1.00 24.51 102 PRO A N 1
ATOM 604 C CA . PRO A 1 102 ? 1.127 -59.479 4.493 1.00 24.27 102 PRO A CA 1
ATOM 605 C C . PRO A 1 102 ? 0.331 -58.218 4.250 1.00 25.13 102 PRO A C 1
ATOM 606 O O . PRO A 1 102 ? 0.659 -57.171 4.788 1.00 26.11 102 PRO A O 1
ATOM 610 N N . ALA A 1 103 ? -0.704 -58.330 3.428 1.00 26.14 103 ALA A N 1
ATOM 611 C CA . ALA A 1 103 ? -1.665 -57.250 3.181 1.00 26.79 103 ALA A CA 1
ATOM 612 C C . ALA A 1 103 ? -2.300 -56.711 4.475 1.00 27.00 103 ALA A C 1
ATOM 613 O O . ALA A 1 103 ? -2.474 -57.470 5.422 1.00 27.84 103 ALA A O 1
ATOM 615 N N . GLN A 1 104 ? -2.654 -55.426 4.504 1.00 26.82 104 GLN A N 1
ATOM 616 C CA . GLN A 1 104 ? -3.266 -54.832 5.684 1.00 27.34 104 GLN A CA 1
ATOM 617 C C . GLN A 1 104 ? -4.648 -54.252 5.510 1.00 26.47 104 GLN A C 1
ATOM 618 O O . GLN A 1 104 ? -5.240 -53.831 6.485 1.00 26.95 104 GLN A O 1
ATOM 624 N N . ASN A 1 105 ? -5.141 -54.178 4.282 1.00 25.49 105 ASN A N 1
ATOM 625 C CA . ASN A 1 105 ? -6.552 -53.922 4.020 1.00 24.04 105 ASN A CA 1
ATOM 626 C C . ASN A 1 105 ? -6.935 -54.643 2.743 1.00 23.21 105 ASN A C 1
ATOM 627 O O . ASN A 1 105 ? -6.064 -55.167 2.050 1.00 23.27 105 ASN A O 1
ATOM 632 N N . HIS A 1 106 ? -8.223 -54.679 2.440 1.00 22.06 106 HIS A N 1
ATOM 633 C CA . HIS A 1 106 ? -8.741 -55.368 1.266 1.00 21.65 106 HIS A CA 1
ATOM 634 C C . HIS A 1 106 ? -8.361 -54.648 -0.031 1.00 22.21 106 HIS A C 1
ATOM 635 O O . HIS A 1 106 ? -8.474 -55.234 -1.115 1.00 23.01 106 HIS A O 1
ATOM 642 N N . LEU A 1 107 ? -7.902 -53.396 0.075 1.00 21.78 107 LEU A N 1
ATOM 643 C CA . LEU A 1 107 ? -7.502 -52.618 -1.096 1.00 21.96 107 LEU A CA 1
ATOM 644 C C . LEU A 1 107 ? -6.192 -53.124 -1.654 1.00 22.40 107 LEU A C 1
ATOM 645 O O . LEU A 1 107 ? -5.921 -53.034 -2.864 1.00 23.47 107 LEU A O 1
ATOM 650 N N . GLU A 1 108 ? -5.326 -53.593 -0.779 1.00 22.34 108 GLU A N 1
ATOM 651 C CA . GLU A 1 108 ? -3.985 -53.866 -1.252 1.00 22.78 108 GLU A CA 1
ATOM 652 C C . GLU A 1 108 ? -3.761 -55.365 -1.442 1.00 22.55 108 GLU A C 1
ATOM 653 O O . GLU A 1 108 ? -2.702 -55.776 -1.939 1.00 23.42 108 GLU A O 1
ATOM 659 N N . GLN A 1 109 ? -4.761 -56.170 -1.083 1.00 21.82 109 GLN A N 1
ATOM 660 C CA . GLN A 1 109 ? -4.604 -57.617 -1.108 1.00 21.55 109 GLN A CA 1
ATOM 661 C C . GLN A 1 109 ? -4.872 -58.237 -2.481 1.00 21.56 109 GLN A C 1
ATOM 662 O O . GLN A 1 109 ? -5.886 -57.964 -3.103 1.00 22.45 109 GLN A O 1
ATOM 668 N N . ASN A 1 110 ? -3.996 -59.120 -2.925 1.00 20.75 110 ASN A N 1
ATOM 669 C CA . ASN A 1 110 ? -4.213 -59.725 -4.194 1.00 19.84 110 ASN A CA 1
ATOM 670 C C . ASN A 1 110 ? -3.846 -61.163 -4.131 1.00 19.73 110 ASN A C 1
ATOM 671 O O . ASN A 1 110 ? -3.969 -61.878 -5.148 1.00 21.46 110 ASN A O 1
ATOM 676 N N . LEU A 1 111 ? -3.419 -61.642 -2.967 1.00 18.32 111 LEU A N 1
ATOM 677 C CA . LEU A 1 111 ? -3.265 -63.111 -2.823 1.00 17.68 111 LEU A CA 1
ATOM 678 C C . LEU A 1 111 ? -4.020 -63.611 -1.635 1.00 16.94 111 LEU A C 1
ATOM 679 O O . LEU A 1 111 ? -4.270 -62.882 -0.720 1.00 17.00 111 LEU A O 1
ATOM 684 N N . VAL A 1 112 ? -4.364 -64.880 -1.658 1.00 16.67 112 VAL A N 1
ATOM 685 C CA . VAL A 1 112 ? -4.909 -65.555 -0.518 1.00 16.43 112 VAL A CA 1
ATOM 686 C C . VAL A 1 112 ? -4.010 -66.755 -0.345 1.00 17.21 112 VAL A C 1
ATOM 687 O O . VAL A 1 112 ? -3.512 -67.348 -1.334 1.00 15.58 112 VAL A O 1
ATOM 689 N N . ALA A 1 113 ? -3.759 -67.065 0.929 1.00 19.08 113 ALA A N 1
ATOM 690 C CA . ALA A 1 113 ? -2.993 -68.231 1.342 1.00 20.33 113 ALA A CA 1
ATOM 691 C C . ALA A 1 113 ? -3.912 -69.325 1.849 1.00 21.72 113 ALA A C 1
ATOM 692 O O . ALA A 1 113 ? -4.866 -69.036 2.572 1.00 22.64 113 ALA A O 1
ATOM 694 N N . TYR A 1 114 ? -3.630 -70.580 1.482 1.00 23.04 114 TYR A N 1
ATOM 695 C CA . TYR A 1 114 ? -4.347 -71.743 2.061 1.00 23.88 114 TYR A CA 1
ATOM 696 C C . TYR A 1 114 ? -3.439 -72.953 2.028 1.00 24.68 114 TYR A C 1
ATOM 697 O O . TYR A 1 114 ? -2.424 -72.950 1.310 1.00 25.74 114 TYR A O 1
ATOM 706 N N . GLN A 1 115 ? -3.795 -73.975 2.807 1.00 25.09 115 GLN A N 1
ATOM 707 C CA . GLN A 1 115 ? -3.217 -75.318 2.656 1.00 25.86 115 GLN A CA 1
ATOM 708 C C . GLN A 1 115 ? -3.998 -76.156 1.637 1.00 26.17 115 GLN A C 1
ATOM 709 O O . GLN A 1 115 ? -5.231 -76.144 1.654 1.00 26.78 115 GLN A O 1
ATOM 711 N N . TYR A 1 116 ? -3.292 -76.887 0.769 1.00 26.49 116 TYR A N 1
ATOM 712 C CA . TYR A 1 116 ? -3.950 -77.787 -0.186 1.00 26.41 116 TYR A CA 1
ATOM 713 C C . TYR A 1 116 ? -3.391 -79.209 -0.156 1.00 26.86 116 TYR A C 1
ATOM 714 O O . TYR A 1 116 ? -4.117 -80.168 0.092 1.00 26.81 116 TYR A O 1
ATOM 723 N N . GLY A 1 117 ? -2.107 -79.382 -0.409 1.00 27.29 117 GLY A N 1
ATOM 724 C CA . GLY A 1 117 ? -1.601 -80.769 -0.370 1.00 28.12 117 GLY A CA 1
ATOM 725 C C . GLY A 1 117 ? -1.157 -81.063 1.041 1.00 27.68 117 GLY A C 1
ATOM 726 O O . GLY A 1 117 ? -1.945 -80.958 1.985 1.00 27.10 117 GLY A O 1
ATOM 727 N N . HIS A 1 118 ? 0.124 -81.396 1.163 1.00 27.44 118 HIS A N 1
ATOM 728 C CA . HIS A 1 118 ? 0.851 -81.219 2.405 1.00 27.62 118 HIS A CA 1
ATOM 729 C C . HIS A 1 118 ? 1.435 -79.814 2.404 1.00 27.04 118 HIS A C 1
ATOM 730 O O . HIS A 1 118 ? 2.383 -79.521 3.145 1.00 27.35 118 HIS A O 1
ATOM 737 N N . HIS A 1 119 ? 0.892 -78.945 1.561 1.00 26.07 119 HIS A N 1
ATOM 738 C CA . HIS A 1 119 ? 1.566 -77.689 1.289 1.00 25.52 119 HIS A CA 1
ATOM 739 C C . HIS A 1 119 ? 0.679 -76.442 1.416 1.00 24.93 119 HIS A C 1
ATOM 740 O O . HIS A 1 119 ? -0.530 -76.552 1.589 1.00 24.79 119 HIS A O 1
ATOM 747 N N . VAL A 1 120 ? 1.315 -75.267 1.394 1.00 24.84 120 VAL A N 1
ATOM 748 C CA . VAL A 1 120 ? 0.651 -73.963 1.499 1.00 24.27 120 VAL A CA 1
ATOM 749 C C . VAL A 1 120 ? 0.994 -73.180 0.256 1.00 23.98 120 VAL A C 1
ATOM 750 O O . VAL A 1 120 ? 2.122 -73.225 -0.196 1.00 22.65 120 VAL A O 1
ATOM 754 N N . TYR A 1 121 ? -0.002 -72.459 -0.270 1.00 24.16 121 TYR A N 1
ATOM 755 C CA . TYR A 1 121 ? 0.074 -71.798 -1.558 1.00 23.88 121 TYR A CA 1
ATOM 756 C C . TYR A 1 121 ? -0.432 -70.364 -1.470 1.00 24.38 121 TYR A C 1
ATOM 757 O O . TYR A 1 121 ? -1.238 -70.034 -0.584 1.00 25.04 121 TYR A O 1
ATOM 766 N N . TYR A 1 122 ? 0.032 -69.505 -2.374 1.00 24.20 122 TYR A N 1
ATOM 767 C CA . TYR A 1 122 ? -0.518 -68.170 -2.476 1.00 24.25 122 TYR A CA 1
ATOM 768 C C . TYR A 1 122 ? -1.190 -68.068 -3.831 1.00 24.69 122 TYR A C 1
ATOM 769 O O . TYR A 1 122 ? -0.547 -68.348 -4.851 1.00 24.96 122 TYR A O 1
ATOM 778 N N . THR A 1 123 ? -2.471 -67.692 -3.860 1.00 24.11 123 THR A N 1
ATOM 779 C CA . THR A 1 123 ? -3.191 -67.660 -5.141 1.00 24.57 123 THR A CA 1
ATOM 780 C C . THR A 1 123 ? -3.776 -66.264 -5.480 1.00 24.92 123 THR A C 1
ATOM 781 O O . THR A 1 123 ? -4.382 -65.624 -4.613 1.00 25.81 123 THR A O 1
ATOM 785 N N . THR A 1 124 ? -3.551 -65.753 -6.694 1.00 24.27 124 THR A N 1
ATOM 786 C CA . THR A 1 124 ? -4.051 -64.408 -6.998 1.00 23.81 124 THR A CA 1
ATOM 787 C C . THR A 1 124 ? -5.588 -64.351 -6.953 1.00 24.36 124 THR A C 1
ATOM 788 O O . THR A 1 124 ? -6.272 -65.266 -7.425 1.00 23.36 124 THR A O 1
ATOM 792 N N . ILE A 1 125 ? -6.130 -63.295 -6.361 1.00 24.67 125 ILE A N 1
ATOM 793 C CA . ILE A 1 125 ? -7.571 -63.142 -6.372 1.00 25.79 125 ILE A CA 1
ATOM 794 C C . ILE A 1 125 ? -7.983 -62.013 -7.315 1.00 27.16 125 ILE A C 1
ATOM 795 O O . ILE A 1 125 ? -9.155 -61.807 -7.559 1.00 28.08 125 ILE A O 1
ATOM 800 N N . LYS A 1 126 ? -7.002 -61.292 -7.837 1.00 28.37 126 LYS A N 1
ATOM 801 C CA . LYS A 1 126 ? -7.224 -60.210 -8.795 1.00 29.28 126 LYS A CA 1
ATOM 802 C C . LYS A 1 126 ? -6.315 -60.459 -9.987 1.00 29.52 126 LYS A C 1
ATOM 803 O O . LYS A 1 126 ? -5.337 -61.206 -9.881 1.00 29.97 126 LYS A O 1
ATOM 809 N N . ASN A 1 127 ? -6.649 -59.871 -11.125 1.00 29.10 127 ASN A N 1
ATOM 810 C CA . ASN A 1 127 ? -5.685 -59.751 -12.181 1.00 29.07 127 ASN A CA 1
ATOM 811 C C . ASN A 1 127 ? -4.733 -58.716 -11.641 1.00 28.45 127 ASN A C 1
ATOM 812 O O . ASN A 1 127 ? -5.154 -57.633 -11.282 1.00 28.81 127 ASN A O 1
ATOM 817 N N . VAL A 1 128 ? -3.468 -59.081 -11.507 1.00 27.92 128 VAL A N 1
ATOM 818 C CA . VAL A 1 128 ? -2.480 -58.191 -10.977 1.00 27.76 128 VAL A CA 1
ATOM 819 C C . VAL A 1 128 ? -1.718 -57.563 -12.132 1.00 28.39 128 VAL A C 1
ATOM 820 O O . VAL A 1 128 ? -1.335 -58.238 -13.105 1.00 28.16 128 VAL A O 1
ATOM 824 N N . GLU A 1 129 ? -1.521 -56.254 -12.008 1.00 28.76 129 GLU A N 1
ATOM 825 C CA . GLU A 1 129 ? -0.938 -55.436 -13.061 1.00 29.10 129 GLU A CA 1
ATOM 826 C C . GLU A 1 129 ? 0.586 -55.273 -12.833 1.00 28.98 129 GLU A C 1
ATOM 827 O O . GLU A 1 129 ? 1.090 -55.464 -11.716 1.00 29.03 129 GLU A O 1
ATOM 829 N N . PRO A 1 130 ? 1.334 -54.957 -13.900 1.00 29.05 130 PRO A N 1
ATOM 830 C CA . PRO A 1 130 ? 2.755 -54.699 -13.701 1.00 29.01 130 PRO A CA 1
ATOM 831 C C . PRO A 1 130 ? 3.017 -53.579 -12.691 1.00 29.48 130 PRO A C 1
ATOM 832 O O . PRO A 1 130 ? 2.284 -52.592 -12.648 1.00 29.34 130 PRO A O 1
ATOM 836 N N . LYS A 1 131 ? 4.054 -53.742 -11.873 1.00 30.21 131 LYS A N 1
ATOM 837 C CA . LYS A 1 131 ? 4.411 -52.742 -10.859 1.00 30.25 131 LYS A CA 1
ATOM 838 C C . LYS A 1 131 ? 3.378 -52.684 -9.738 1.00 30.19 131 LYS A C 1
ATOM 839 O O . LYS A 1 131 ? 3.175 -51.625 -9.125 1.00 30.74 131 LYS A O 1
ATOM 841 N N . GLN A 1 132 ? 2.680 -53.791 -9.500 1.00 29.80 132 GLN A N 1
ATOM 842 C CA . GLN A 1 132 ? 1.802 -53.856 -8.333 1.00 29.71 132 GLN A CA 1
ATOM 843 C C . GLN A 1 132 ? 2.413 -54.861 -7.360 1.00 29.45 132 GLN A C 1
ATOM 844 O O . GLN A 1 132 ? 2.893 -55.937 -7.768 1.00 29.56 132 GLN A O 1
ATOM 846 N N . GLU A 1 133 ? 2.466 -54.481 -6.090 1.00 28.66 133 GLU A N 1
ATOM 847 C CA . GLU A 1 133 ? 3.085 -55.340 -5.104 1.00 28.40 133 GLU A CA 1
ATOM 848 C C . GLU A 1 133 ? 2.125 -56.459 -4.737 1.00 28.72 133 GLU A C 1
ATOM 849 O O . GLU A 1 133 ? 0.923 -56.214 -4.439 1.00 28.81 133 GLU A O 1
ATOM 855 N N . LEU A 1 134 ? 2.653 -57.683 -4.754 1.00 27.96 134 LEU A N 1
ATOM 856 C CA . LEU A 1 134 ? 1.886 -58.839 -4.321 1.00 27.49 134 LEU A CA 1
ATOM 857 C C . LEU A 1 134 ? 1.795 -58.840 -2.816 1.00 27.32 134 LEU A C 1
ATOM 858 O O . LEU A 1 134 ? 2.825 -58.690 -2.154 1.00 27.77 134 LEU A O 1
ATOM 863 N N . LYS A 1 135 ? 0.583 -59.016 -2.276 1.00 26.18 135 LYS A N 1
ATOM 864 C CA . LYS A 1 135 ? 0.360 -58.886 -0.830 1.00 25.89 135 LYS A CA 1
ATOM 865 C C . LYS A 1 135 ? -0.678 -59.905 -0.362 1.00 26.01 135 LYS A C 1
ATOM 866 O O . LYS A 1 135 ? -1.777 -59.943 -0.905 1.00 26.16 135 LYS A O 1
ATOM 872 N N . VAL A 1 136 ? -0.341 -60.689 0.669 1.00 25.45 136 VAL A N 1
ATOM 873 C CA . VAL A 1 136 ? -1.084 -61.915 0.994 1.00 23.82 136 VAL A CA 1
ATOM 874 C C . VAL A 1 136 ? -1.908 -61.808 2.261 1.00 23.65 136 VAL A C 1
ATOM 875 O O . VAL A 1 136 ? -1.563 -61.113 3.177 1.00 23.38 136 VAL A O 1
ATOM 879 N N . TRP A 1 137 ? -3.021 -62.506 2.301 1.00 23.59 137 TRP A N 1
ATOM 880 C CA . TRP A 1 137 ? -3.656 -62.769 3.566 1.00 23.75 137 TRP A CA 1
ATOM 881 C C . TRP A 1 137 ? -4.490 -64.071 3.444 1.00 24.06 137 TRP A C 1
ATOM 882 O O . TRP A 1 137 ? -4.687 -64.605 2.333 1.00 23.68 137 TRP A O 1
ATOM 893 N N . TYR A 1 138 ? -4.908 -64.591 4.596 1.00 24.22 138 TYR A N 1
ATOM 894 C CA . TYR A 1 138 ? -5.646 -65.853 4.701 1.00 25.01 138 TYR A CA 1
ATOM 895 C C . TYR A 1 138 ? -6.918 -65.974 3.845 1.00 25.09 138 TYR A C 1
ATOM 896 O O . TYR A 1 138 ? -7.717 -65.025 3.746 1.00 25.72 138 TYR A O 1
ATOM 905 N N . ALA A 1 139 ? -7.105 -67.141 3.230 1.00 24.98 139 ALA A N 1
ATOM 906 C CA . ALA A 1 139 ? -8.397 -67.472 2.645 1.00 24.42 139 ALA A CA 1
ATOM 907 C C . ALA A 1 139 ? -9.253 -67.837 3.838 1.00 24.49 139 ALA A C 1
ATOM 908 O O . ALA A 1 139 ? -8.745 -68.417 4.786 1.00 24.59 139 ALA A O 1
ATOM 910 N N . ALA A 1 140 ? -10.533 -67.482 3.794 1.00 24.49 140 ALA A N 1
ATOM 911 C CA . ALA A 1 140 ? -11.420 -67.657 4.934 1.00 24.95 140 ALA A CA 1
ATOM 912 C C . ALA A 1 140 ? -11.329 -69.042 5.611 1.00 24.92 140 ALA A C 1
ATOM 913 O O . ALA A 1 140 ? -11.176 -69.119 6.831 1.00 24.86 140 ALA A O 1
ATOM 915 N N . SER A 1 141 ? -11.385 -70.127 4.840 1.00 24.70 141 SER A N 1
ATOM 916 C CA . SER A 1 141 ? -11.324 -71.447 5.466 1.00 25.03 141 SER A CA 1
ATOM 917 C C . SER A 1 141 ? -9.977 -71.627 6.172 1.00 25.67 141 SER A C 1
ATOM 918 O O . SER A 1 141 ? -9.930 -72.134 7.284 1.00 25.43 141 SER A O 1
ATOM 920 N N . TYR A 1 142 ? -8.890 -71.183 5.529 1.00 26.75 142 TYR A N 1
ATOM 921 C CA . TYR A 1 142 ? -7.565 -71.235 6.127 1.00 27.39 142 TYR A CA 1
ATOM 922 C C . TYR A 1 142 ? -7.491 -70.340 7.373 1.00 28.26 142 TYR A C 1
ATOM 923 O O . TYR A 1 142 ? -6.852 -70.692 8.358 1.00 28.70 142 TYR A O 1
ATOM 932 N N . ALA A 1 143 ? -8.170 -69.203 7.348 1.00 29.06 143 ALA A N 1
ATOM 933 C CA . ALA A 1 143 ? -8.238 -68.351 8.525 1.00 30.44 143 ALA A CA 1
ATOM 934 C C . ALA A 1 143 ? -8.863 -69.114 9.708 1.00 31.56 143 ALA A C 1
ATOM 935 O O . ALA A 1 143 ? -8.525 -68.853 10.882 1.00 32.38 143 ALA A O 1
ATOM 937 N N . GLU A 1 144 ? -9.763 -70.058 9.415 1.00 31.78 144 GLU A N 1
ATOM 938 C CA . GLU A 1 144 ? -10.280 -70.931 10.473 1.00 32.02 144 GLU A CA 1
ATOM 939 C C . GLU A 1 144 ? -9.168 -71.787 11.116 1.00 32.13 144 GLU A C 1
ATOM 940 O O . GLU A 1 144 ? -9.091 -71.859 12.342 1.00 32.12 144 GLU A O 1
ATOM 942 N N . PHE A 1 145 ? -8.297 -72.401 10.311 1.00 31.98 145 PHE A N 1
ATOM 943 C CA . PHE A 1 145 ? -7.290 -73.318 10.876 1.00 32.40 145 PHE A CA 1
ATOM 944 C C . PHE A 1 145 ? -6.276 -72.609 11.789 1.00 32.37 145 PHE A C 1
ATOM 945 O O . PHE A 1 145 ? -5.862 -73.151 12.819 1.00 32.08 145 PHE A O 1
ATOM 947 N N . VAL A 1 146 ? -5.918 -71.387 11.397 1.00 32.21 146 VAL A N 1
ATOM 948 C CA . VAL A 1 146 ? -4.867 -70.609 12.038 1.00 32.05 146 VAL A CA 1
ATOM 949 C C . VAL A 1 146 ? -5.337 -70.061 13.385 1.00 31.81 146 VAL A C 1
ATOM 950 O O . VAL A 1 146 ? -6.487 -69.673 13.530 1.00 31.96 146 VAL A O 1
ATOM 952 N N . LEU B 1 5 ? 22.241 5.867 9.237 1.00 24.97 5 LEU B N 1
ATOM 953 C CA . LEU B 1 5 ? 21.428 5.952 7.978 1.00 25.26 5 LEU B CA 1
ATOM 954 C C . LEU B 1 5 ? 21.531 4.683 7.115 1.00 25.44 5 LEU B C 1
ATOM 955 O O . LEU B 1 5 ? 20.500 4.101 6.749 1.00 25.74 5 LEU B O 1
ATOM 957 N N . HIS B 1 6 ? 22.757 4.224 6.830 1.00 25.43 6 HIS B N 1
ATOM 958 C CA . HIS B 1 6 ? 22.981 2.947 6.074 1.00 24.96 6 HIS B CA 1
ATOM 959 C C . HIS B 1 6 ? 23.038 1.670 6.931 1.00 24.41 6 HIS B C 1
ATOM 960 O O . HIS B 1 6 ? 24.053 1.372 7.571 1.00 24.28 6 HIS B O 1
ATOM 962 N N . PRO B 1 7 ? 21.959 0.893 6.930 1.00 23.85 7 PRO B N 1
ATOM 963 C CA . PRO B 1 7 ? 21.914 -0.317 7.734 1.00 23.67 7 PRO B CA 1
ATOM 964 C C . PRO B 1 7 ? 22.616 -1.538 7.086 1.00 23.40 7 PRO B C 1
ATOM 965 O O . PRO B 1 7 ? 22.414 -1.823 5.914 1.00 23.61 7 PRO B O 1
ATOM 969 N N . ILE B 1 8 ? 23.447 -2.233 7.855 1.00 22.98 8 ILE B N 1
ATOM 970 C CA . ILE B 1 8 ? 24.010 -3.512 7.449 1.00 22.38 8 ILE B CA 1
ATOM 971 C C . ILE B 1 8 ? 23.531 -4.506 8.519 1.00 22.05 8 ILE B C 1
ATOM 972 O O . ILE B 1 8 ? 23.905 -4.370 9.674 1.00 22.32 8 ILE B O 1
ATOM 974 N N . PRO B 1 9 ? 22.655 -5.459 8.149 1.00 22.00 9 PRO B N 1
ATOM 975 C CA . PRO B 1 9 ? 21.936 -6.372 9.076 1.00 22.37 9 PRO B CA 1
ATOM 976 C C . PRO B 1 9 ? 22.715 -7.589 9.537 1.00 22.99 9 PRO B C 1
ATOM 977 O O . PRO B 1 9 ? 23.516 -8.146 8.768 1.00 23.39 9 PRO B O 1
ATOM 981 N N . ASN B 1 10 ? 22.423 -8.025 10.764 1.00 23.22 10 ASN B N 1
ATOM 982 C CA . ASN B 1 10 ? 22.963 -9.247 11.331 1.00 23.12 10 ASN B CA 1
ATOM 983 C C . ASN B 1 10 ? 22.721 -10.385 10.389 1.00 23.69 10 ASN B C 1
ATOM 984 O O . ASN B 1 10 ? 21.757 -10.372 9.657 1.00 24.84 10 ASN B O 1
ATOM 989 N N . ARG B 1 11 ? 23.582 -11.386 10.386 1.00 24.44 11 ARG B N 1
ATOM 990 C CA . ARG B 1 11 ? 23.328 -12.542 9.549 1.00 25.14 11 ARG B CA 1
ATOM 991 C C . ARG B 1 11 ? 22.311 -13.429 10.275 1.00 25.30 11 ARG B C 1
ATOM 992 O O . ARG B 1 11 ? 22.392 -13.591 11.484 1.00 25.67 11 ARG B O 1
ATOM 1000 N N . PRO B 1 12 ? 21.313 -13.955 9.559 1.00 25.49 12 PRO B N 1
ATOM 1001 C CA . PRO B 1 12 ? 20.405 -14.867 10.237 1.00 25.77 12 PRO B CA 1
ATOM 1002 C C . PRO B 1 12 ? 21.101 -16.176 10.584 1.00 26.60 12 PRO B C 1
ATOM 1003 O O . PRO B 1 12 ? 21.831 -16.748 9.752 1.00 27.02 12 PRO B O 1
ATOM 1007 N N . VAL B 1 13 ? 20.859 -16.653 11.799 1.00 26.82 13 VAL B N 1
ATOM 1008 C CA . VAL B 1 13 ? 21.342 -17.971 12.210 1.00 26.58 13 VAL B CA 1
ATOM 1009 C C . VAL B 1 13 ? 20.317 -19.068 11.925 1.00 27.53 13 VAL B C 1
ATOM 1010 O O . VAL B 1 13 ? 19.171 -19.033 12.407 1.00 27.11 13 VAL B O 1
ATOM 1014 N N . LEU B 1 14 ? 20.797 -20.065 11.187 1.00 27.90 14 LEU B N 1
ATOM 1015 C CA . LEU B 1 14 ? 20.060 -21.267 10.824 1.00 27.54 14 LEU B CA 1
ATOM 1016 C C . LEU B 1 14 ? 20.219 -22.389 11.861 1.00 27.69 14 LEU B C 1
ATOM 1017 O O . LEU B 1 14 ? 21.091 -22.341 12.746 1.00 27.85 14 LEU B O 1
ATOM 1022 N N . THR B 1 15 ? 19.387 -23.413 11.724 1.00 27.16 15 THR B N 1
ATOM 1023 C CA . THR B 1 15 ? 19.469 -24.624 12.531 1.00 26.90 15 THR B CA 1
ATOM 1024 C C . THR B 1 15 ? 20.792 -25.320 12.254 1.00 27.14 15 THR B C 1
ATOM 1025 O O . THR B 1 15 ? 21.396 -25.125 11.206 1.00 26.73 15 THR B O 1
ATOM 1029 N N . ARG B 1 16 ? 21.239 -26.146 13.197 1.00 27.96 16 ARG B N 1
ATOM 1030 C CA . ARG B 1 16 ? 22.427 -26.995 12.991 1.00 28.04 16 ARG B CA 1
ATOM 1031 C C . ARG B 1 16 ? 22.381 -27.742 11.659 1.00 27.40 16 ARG B C 1
ATOM 1032 O O . ARG B 1 16 ? 23.372 -27.797 10.931 1.00 27.71 16 ARG B O 1
ATOM 1040 N N . ALA B 1 17 ? 21.221 -28.303 11.345 1.00 26.56 17 ALA B N 1
ATOM 1041 C CA . ALA B 1 17 ? 21.063 -29.117 10.167 1.00 25.90 17 ALA B CA 1
ATOM 1042 C C . ALA B 1 17 ? 21.418 -28.387 8.880 1.00 26.19 17 ALA B C 1
ATOM 1043 O O . ALA B 1 17 ? 22.126 -28.939 8.026 1.00 26.12 17 ALA B O 1
ATOM 1045 N N . ARG B 1 18 ? 20.924 -27.150 8.733 1.00 26.56 18 ARG B N 1
ATOM 1046 C CA . ARG B 1 18 ? 21.139 -26.362 7.497 1.00 26.35 18 ARG B CA 1
ATOM 1047 C C . ARG B 1 18 ? 22.522 -25.728 7.515 1.00 26.62 18 ARG B C 1
ATOM 1048 O O . ARG B 1 18 ? 23.183 -25.637 6.475 1.00 27.29 18 ARG B O 1
ATOM 1056 N N . ALA B 1 19 ? 22.999 -25.352 8.701 1.00 25.80 19 ALA B N 1
ATOM 1057 C CA . ALA B 1 19 ? 24.298 -24.705 8.785 1.00 26.25 19 ALA B CA 1
ATOM 1058 C C . ALA B 1 19 ? 25.452 -25.667 8.507 1.00 26.86 19 ALA B C 1
ATOM 1059 O O . ALA B 1 19 ? 26.533 -25.221 8.100 1.00 27.17 19 ALA B O 1
ATOM 1061 N N . SER B 1 20 ? 25.233 -26.972 8.711 1.00 26.88 20 SER B N 1
ATOM 1062 C CA . SER B 1 20 ? 26.299 -27.954 8.515 1.00 26.86 20 SER B CA 1
ATOM 1063 C C . SER B 1 20 ? 26.440 -28.319 7.055 1.00 26.93 20 SER B C 1
ATOM 1064 O O . SER B 1 20 ? 27.324 -29.091 6.695 1.00 26.40 20 SER B O 1
ATOM 1067 N N . LEU B 1 21 ? 25.566 -27.772 6.215 1.00 27.29 21 LEU B N 1
ATOM 1068 C CA . LEU B 1 21 ? 25.568 -28.116 4.797 1.00 27.73 21 LEU B CA 1
ATOM 1069 C C . LEU B 1 21 ? 26.855 -27.664 4.119 1.00 27.40 21 LEU B C 1
ATOM 1070 O O . LEU B 1 21 ? 27.228 -26.513 4.249 1.00 27.37 21 LEU B O 1
ATOM 1075 N N . PRO B 1 22 ? 27.527 -28.586 3.399 1.00 27.48 22 PRO B N 1
ATOM 1076 C CA . PRO B 1 22 ? 28.675 -28.245 2.567 1.00 27.16 22 PRO B CA 1
ATOM 1077 C C . PRO B 1 22 ? 28.258 -27.209 1.532 1.00 28.01 22 PRO B C 1
ATOM 1078 O O . PRO B 1 22 ? 27.112 -27.249 1.042 1.00 28.15 22 PRO B O 1
ATOM 1082 N N . LEU B 1 23 ? 29.175 -26.270 1.241 1.00 28.92 23 LEU B N 1
ATOM 1083 C CA . LEU B 1 23 ? 28.876 -25.054 0.491 1.00 29.32 23 LEU B CA 1
ATOM 1084 C C . LEU B 1 23 ? 28.695 -25.360 -0.958 1.00 29.81 23 LEU B C 1
ATOM 1085 O O . LEU B 1 23 ? 28.229 -24.515 -1.725 1.00 30.41 23 LEU B O 1
ATOM 1090 N N . VAL B 1 24 ? 29.073 -26.575 -1.333 1.00 30.27 24 VAL B N 1
ATOM 1091 C CA . VAL B 1 24 ? 28.926 -27.050 -2.701 1.00 30.76 24 VAL B CA 1
ATOM 1092 C C . VAL B 1 24 ? 27.516 -27.662 -2.973 1.00 30.47 24 VAL B C 1
ATOM 1093 O O . VAL B 1 24 ? 27.258 -28.246 -4.041 1.00 30.85 24 VAL B O 1
ATOM 1097 N N . LEU B 1 25 ? 26.603 -27.499 -2.016 1.00 30.04 25 LEU B N 1
ATOM 1098 C CA . LEU B 1 25 ? 25.222 -28.005 -2.130 1.00 29.66 25 LEU B CA 1
ATOM 1099 C C . LEU B 1 25 ? 24.221 -26.946 -1.665 1.00 30.17 25 LEU B C 1
ATOM 1100 O O . LEU B 1 25 ? 24.592 -25.983 -0.975 1.00 30.68 25 LEU B O 1
ATOM 1105 N N . TYR B 1 26 ? 22.949 -27.111 -2.008 1.00 30.60 26 TYR B N 1
ATOM 1106 C CA . TYR B 1 26 ? 21.938 -26.210 -1.453 1.00 31.36 26 TYR B CA 1
ATOM 1107 C C . TYR B 1 26 ? 20.678 -26.924 -1.233 1.00 32.03 26 TYR B C 1
ATOM 1108 O O . TYR B 1 26 ? 20.461 -27.949 -1.830 1.00 33.74 26 TYR B O 1
ATOM 1117 N N . ILE B 1 27 ? 19.818 -26.351 -0.417 1.00 32.37 27 ILE B N 1
ATOM 1118 C CA . ILE B 1 27 ? 18.514 -26.917 -0.150 1.00 32.15 27 ILE B CA 1
ATOM 1119 C C . ILE B 1 27 ? 17.457 -26.138 -0.920 1.00 32.44 27 ILE B C 1
ATOM 1120 O O . ILE B 1 27 ? 17.331 -24.934 -0.735 1.00 31.85 27 ILE B O 1
ATOM 1125 N N . ASP B 1 28 ? 16.666 -26.823 -1.749 1.00 33.52 28 ASP B N 1
ATOM 1126 C CA . ASP B 1 28 ? 15.707 -26.129 -2.628 1.00 33.95 28 ASP B CA 1
ATOM 1127 C C . ASP B 1 28 ? 14.683 -25.344 -1.800 1.00 34.49 28 ASP B C 1
ATOM 1128 O O . ASP B 1 28 ? 13.890 -25.941 -1.050 1.00 34.41 28 ASP B O 1
ATOM 1133 N N . ARG B 1 29 ? 14.741 -24.009 -1.911 1.00 35.16 29 ARG B N 1
ATOM 1134 C CA . ARG B 1 29 ? 13.830 -23.066 -1.194 1.00 35.87 29 ARG B CA 1
ATOM 1135 C C . ARG B 1 29 ? 12.393 -23.604 -0.985 1.00 36.08 29 ARG B C 1
ATOM 1136 O O . ARG B 1 29 ? 11.814 -23.409 0.086 1.00 37.17 29 ARG B O 1
ATOM 1138 N N . PHE B 1 30 ? 11.838 -24.271 -1.998 1.00 34.84 30 PHE B N 1
ATOM 1139 C CA . PHE B 1 30 ? 10.434 -24.673 -2.008 1.00 34.19 30 PHE B CA 1
ATOM 1140 C C . PHE B 1 30 ? 10.216 -26.206 -1.787 1.00 33.63 30 PHE B C 1
ATOM 1141 O O . PHE B 1 30 ? 9.479 -26.603 -0.883 1.00 33.69 30 PHE B O 1
ATOM 1143 N N . LEU B 1 31 ? 10.889 -27.045 -2.583 1.00 32.43 31 LEU B N 1
ATOM 1144 C CA . LEU B 1 31 ? 10.755 -28.500 -2.511 1.00 31.37 31 LEU B CA 1
ATOM 1145 C C . LEU B 1 31 ? 11.504 -29.147 -1.349 1.00 31.00 31 LEU B C 1
ATOM 1146 O O . LEU B 1 31 ? 11.223 -30.308 -1.011 1.00 31.78 31 LEU B O 1
ATOM 1151 N N . GLY B 1 32 ? 12.453 -28.448 -0.735 1.00 29.79 32 GLY B N 1
ATOM 1152 C CA . GLY B 1 32 ? 13.349 -29.125 0.202 1.00 28.29 32 GLY B CA 1
ATOM 1153 C C . GLY B 1 32 ? 14.134 -30.179 -0.589 1.00 28.32 32 GLY B C 1
ATOM 1154 O O . GLY B 1 32 ? 13.960 -30.308 -1.845 1.00 26.97 32 GLY B O 1
ATOM 1155 N N . GLY B 1 33 ? 14.981 -30.930 0.122 1.00 27.56 33 GLY B N 1
ATOM 1156 C CA . GLY B 1 33 ? 15.973 -31.815 -0.514 1.00 27.53 33 GLY B CA 1
ATOM 1157 C C . GLY B 1 33 ? 17.291 -31.104 -0.843 1.00 27.90 33 GLY B C 1
ATOM 1158 O O . GLY B 1 33 ? 17.340 -29.860 -1.003 1.00 28.37 33 GLY B O 1
ATOM 1159 N N . VAL B 1 34 ? 18.350 -31.909 -0.954 1.00 26.97 34 VAL B N 1
ATOM 1160 C CA . VAL B 1 34 ? 19.727 -31.488 -1.109 1.00 25.53 34 VAL B CA 1
ATOM 1161 C C . VAL B 1 34 ? 19.991 -31.577 -2.606 1.00 26.68 34 VAL B C 1
ATOM 1162 O O . VAL B 1 34 ? 19.615 -32.562 -3.206 1.00 26.54 34 VAL B O 1
ATOM 1166 N N . PHE B 1 35 ? 20.613 -30.547 -3.187 1.00 27.04 35 PHE B N 1
ATOM 1167 C CA . PHE B 1 35 ? 20.899 -30.452 -4.612 1.00 29.39 35 PHE B CA 1
ATOM 1168 C C . PHE B 1 35 ? 22.376 -29.957 -4.845 1.00 30.32 35 PHE B C 1
ATOM 1169 O O . PHE B 1 35 ? 22.971 -29.275 -3.962 1.00 31.26 35 PHE B O 1
ATOM 1177 N N . SER B 1 36 ? 22.954 -30.291 -6.009 1.00 29.62 36 SER B N 1
ATOM 1178 C CA . SER B 1 36 ? 24.333 -29.897 -6.359 1.00 29.81 36 SER B CA 1
ATOM 1179 C C . SER B 1 36 ? 24.543 -28.383 -6.293 1.00 29.76 36 SER B C 1
ATOM 1180 O O . SER B 1 36 ? 23.949 -27.633 -7.070 1.00 29.65 36 SER B O 1
ATOM 1182 N N . ARG B 1 38 ? 26.829 -26.793 -8.466 1.00 31.51 38 ARG B N 1
ATOM 1183 C CA . ARG B 1 38 ? 27.824 -27.084 -9.510 1.00 32.28 38 ARG B CA 1
ATOM 1184 C C . ARG B 1 38 ? 27.896 -28.586 -9.852 1.00 32.42 38 ARG B C 1
ATOM 1185 O O . ARG B 1 38 ? 27.093 -29.363 -9.364 1.00 33.30 38 ARG B O 1
ATOM 1187 N N . ARG B 1 39 ? 28.845 -29.009 -10.680 1.00 32.75 39 ARG B N 1
ATOM 1188 C CA . ARG B 1 39 ? 29.011 -30.453 -10.943 1.00 33.10 39 ARG B CA 1
ATOM 1189 C C . ARG B 1 39 ? 29.708 -31.165 -9.774 1.00 32.94 39 ARG B C 1
ATOM 1190 O O . ARG B 1 39 ? 30.522 -30.571 -9.079 1.00 33.42 39 ARG B O 1
ATOM 1192 N N . ILE B 1 40 ? 29.366 -32.429 -9.547 1.00 33.24 40 ILE B N 1
ATOM 1193 C CA . ILE B 1 40 ? 30.036 -33.257 -8.528 1.00 33.32 40 ILE B CA 1
ATOM 1194 C C . ILE B 1 40 ? 30.411 -34.634 -9.084 1.00 33.22 40 ILE B C 1
ATOM 1195 O O . ILE B 1 40 ? 29.520 -35.411 -9.458 1.00 33.16 40 ILE B O 1
ATOM 1200 N N . PRO B 1 41 ? 31.725 -34.951 -9.094 1.00 33.01 41 PRO B N 1
ATOM 1201 C CA . PRO B 1 41 ? 32.258 -36.213 -9.620 1.00 32.98 41 PRO B CA 1
ATOM 1202 C C . PRO B 1 41 ? 31.836 -37.437 -8.815 1.00 33.11 41 PRO B C 1
ATOM 1203 O O . PRO B 1 41 ? 31.421 -37.315 -7.659 1.00 32.95 41 PRO B O 1
ATOM 1207 N N . LYS B 1 42 ? 31.922 -38.603 -9.460 1.00 33.27 42 LYS B N 1
ATOM 1208 C CA . LYS B 1 42 ? 31.770 -39.900 -8.809 1.00 32.97 42 LYS B CA 1
ATOM 1209 C C . LYS B 1 42 ? 32.842 -40.035 -7.714 1.00 32.92 42 LYS B C 1
ATOM 1210 O O . LYS B 1 42 ? 33.785 -39.219 -7.642 1.00 32.50 42 LYS B O 1
ATOM 1212 N N . ARG B 1 43 ? 32.676 -41.050 -6.861 1.00 32.55 43 ARG B N 1
ATOM 1213 C CA . ARG B 1 43 ? 33.667 -41.411 -5.842 1.00 32.24 43 ARG B CA 1
ATOM 1214 C C . ARG B 1 43 ? 33.859 -40.296 -4.789 1.00 32.25 43 ARG B C 1
ATOM 1215 O O . ARG B 1 43 ? 34.854 -40.294 -4.049 1.00 32.52 43 ARG B O 1
ATOM 1217 N N . THR B 1 44 ? 32.904 -39.362 -4.721 1.00 31.64 44 THR B N 1
ATOM 1218 C CA . THR B 1 44 ? 32.941 -38.246 -3.758 1.00 31.53 44 THR B CA 1
ATOM 1219 C C . THR B 1 44 ? 32.252 -38.575 -2.417 1.00 31.18 44 THR B C 1
ATOM 1220 O O . THR B 1 44 ? 31.073 -38.946 -2.387 1.00 32.06 44 THR B O 1
ATOM 1224 N N . GLN B 1 45 ? 32.981 -38.427 -1.315 1.00 30.31 45 GLN B N 1
ATOM 1225 C CA . GLN B 1 45 ? 32.511 -38.902 -0.025 1.00 30.26 45 GLN B CA 1
ATOM 1226 C C . GLN B 1 45 ? 31.981 -37.782 0.853 1.00 29.61 45 GLN B C 1
ATOM 1227 O O . GLN B 1 45 ? 32.666 -36.806 1.091 1.00 30.53 45 GLN B O 1
ATOM 1233 N N . PHE B 1 46 ? 30.755 -37.943 1.323 1.00 28.68 46 PHE B N 1
ATOM 1234 C CA . PHE B 1 46 ? 30.098 -36.998 2.204 1.00 28.28 46 PHE B CA 1
ATOM 1235 C C . PHE B 1 46 ? 29.947 -37.696 3.535 1.00 28.42 46 PHE B C 1
ATOM 1236 O O . PHE B 1 46 ? 30.101 -38.923 3.623 1.00 28.38 46 PHE B O 1
ATOM 1244 N N . GLY B 1 47 ? 29.648 -36.919 4.572 1.00 28.24 47 GLY B N 1
ATOM 1245 C CA . GLY B 1 47 ? 29.559 -37.485 5.896 1.00 28.45 47 GLY B CA 1
ATOM 1246 C C . GLY B 1 47 ? 30.775 -37.227 6.767 1.00 29.11 47 GLY B C 1
ATOM 1247 O O . GLY B 1 47 ? 31.769 -36.647 6.318 1.00 28.16 47 GLY B O 1
ATOM 1248 N N . PRO B 1 48 ? 30.714 -37.710 8.017 1.00 29.65 48 PRO B N 1
ATOM 1249 C CA . PRO B 1 48 ? 29.683 -38.656 8.511 1.00 29.60 48 PRO B CA 1
ATOM 1250 C C . PRO B 1 48 ? 28.314 -38.058 8.862 1.00 29.57 48 PRO B C 1
ATOM 1251 O O . PRO B 1 48 ? 28.237 -36.940 9.324 1.00 29.93 48 PRO B O 1
ATOM 1255 N N . VAL B 1 49 ? 27.256 -38.837 8.675 1.00 29.56 49 VAL B N 1
ATOM 1256 C CA . VAL B 1 49 ? 25.917 -38.532 9.169 1.00 29.16 49 VAL B CA 1
ATOM 1257 C C . VAL B 1 49 ? 25.943 -38.229 10.684 1.00 28.90 49 VAL B C 1
ATOM 1258 O O . VAL B 1 49 ? 26.585 -38.952 11.433 1.00 28.13 49 VAL B O 1
ATOM 1262 N N . GLU B 1 50 ? 25.213 -37.198 11.124 1.00 28.81 50 GLU B N 1
ATOM 1263 C CA . GLU B 1 50 ? 25.051 -36.915 12.575 1.00 29.10 50 GLU B CA 1
ATOM 1264 C C . GLU B 1 50 ? 23.564 -36.782 13.035 1.00 28.35 50 GLU B C 1
ATOM 1265 O O . GLU B 1 50 ? 22.764 -36.116 12.379 1.00 28.23 50 GLU B O 1
ATOM 1271 N N . GLY B 1 51 ? 23.198 -37.430 14.145 1.00 27.53 51 GLY B N 1
ATOM 1272 C CA . GLY B 1 51 ? 21.847 -37.286 14.696 1.00 27.16 51 GLY B CA 1
ATOM 1273 C C . GLY B 1 51 ? 21.709 -38.220 15.879 1.00 27.64 51 GLY B C 1
ATOM 1274 O O . GLY B 1 51 ? 22.627 -39.004 16.150 1.00 27.76 51 GLY B O 1
ATOM 1275 N N . PRO B 1 52 ? 20.566 -38.154 16.605 1.00 27.54 52 PRO B N 1
ATOM 1276 C CA . PRO B 1 52 ? 20.384 -39.113 17.729 1.00 26.87 52 PRO B CA 1
ATOM 1277 C C . PRO B 1 52 ? 20.300 -40.538 17.195 1.00 26.26 52 PRO B C 1
ATOM 1278 O O . PRO B 1 52 ? 19.753 -40.741 16.104 1.00 25.97 52 PRO B O 1
ATOM 1282 N N . LEU B 1 53 ? 20.880 -41.482 17.939 1.00 25.72 53 LEU B N 1
ATOM 1283 C CA . LEU B 1 53 ? 20.776 -42.908 17.650 1.00 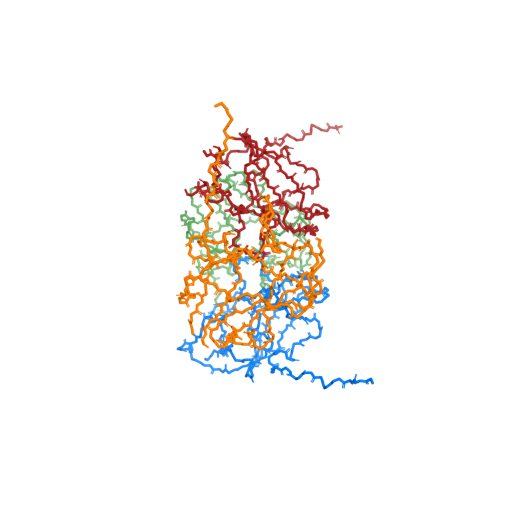25.37 53 LEU B CA 1
ATOM 1284 C C . LEU B 1 53 ? 19.855 -43.549 18.663 1.00 26.03 53 LEU B C 1
ATOM 1285 O O . LEU B 1 53 ? 20.039 -43.400 19.885 1.00 26.08 53 LEU B O 1
ATOM 1290 N N . VAL B 1 54 ? 18.927 -44.335 18.148 1.00 26.22 54 VAL B N 1
ATOM 1291 C CA . VAL B 1 54 ? 17.729 -44.690 18.856 1.00 27.16 54 VAL B CA 1
ATOM 1292 C C . VAL B 1 54 ? 17.472 -46.142 18.518 1.00 28.08 54 VAL B C 1
ATOM 1293 O O . VAL B 1 54 ? 18.005 -46.657 17.522 1.00 28.79 54 VAL B O 1
ATOM 1295 N N . ARG B 1 55 ? 16.648 -46.813 19.311 1.00 28.98 55 ARG B N 1
ATOM 1296 C CA . ARG B 1 55 ? 16.510 -48.265 19.164 1.00 30.08 55 ARG B CA 1
ATOM 1297 C C . ARG B 1 55 ? 15.846 -48.751 17.826 1.00 31.55 55 ARG B C 1
ATOM 1298 O O . ARG B 1 55 ? 16.047 -49.916 17.386 1.00 32.39 55 ARG B O 1
ATOM 1300 N N . GLY B 1 56 ? 15.083 -47.920 17.139 1.00 31.64 56 GLY B N 1
ATOM 1301 C CA . GLY B 1 56 ? 14.610 -48.439 15.835 1.00 33.09 56 GLY B CA 1
ATOM 1302 C C . GLY B 1 56 ? 13.131 -48.784 15.792 1.00 33.62 56 GLY B C 1
ATOM 1303 O O . GLY B 1 56 ? 12.500 -48.829 14.725 1.00 33.52 56 GLY B O 1
ATOM 1304 N N . SER B 1 57 ? 12.590 -49.008 16.984 1.00 34.27 57 SER B N 1
ATOM 1305 C CA . SER B 1 57 ? 11.166 -49.042 17.220 1.00 34.20 57 SER B CA 1
ATOM 1306 C C . SER B 1 57 ? 10.733 -47.609 17.449 1.00 34.59 57 SER B C 1
ATOM 1307 O O . SER B 1 57 ? 9.557 -47.342 17.635 1.00 34.68 57 SER B O 1
ATOM 1310 N N . GLU B 1 58 ? 11.703 -46.694 17.483 1.00 34.70 58 GLU B N 1
ATOM 1311 C CA . GLU B 1 58 ? 11.415 -45.281 17.755 1.00 35.29 58 GLU B CA 1
ATOM 1312 C C . GLU B 1 58 ? 11.601 -44.397 16.473 1.00 35.48 58 GLU B C 1
ATOM 1313 O O . GLU B 1 58 ? 11.509 -43.163 16.506 1.00 35.91 58 GLU B O 1
ATOM 1315 N N . LEU B 1 59 ? 11.816 -45.059 15.343 1.00 35.13 59 LEU B N 1
ATOM 1316 C CA . LEU B 1 59 ? 12.014 -44.397 14.088 1.00 35.11 59 LEU B CA 1
ATOM 1317 C C . LEU B 1 59 ? 10.703 -43.935 13.374 1.00 35.58 59 LEU B C 1
ATOM 1318 O O . LEU B 1 59 ? 9.594 -44.457 13.629 1.00 35.83 59 LEU B O 1
ATOM 1323 N N . LYS B 1 60 ? 10.835 -42.957 12.475 1.00 34.58 60 LYS B N 1
ATOM 1324 C CA . LYS B 1 60 ? 9.702 -42.454 11.734 1.00 33.94 60 LYS B CA 1
ATOM 1325 C C . LYS B 1 60 ? 9.942 -42.859 10.280 1.00 33.43 60 LYS B C 1
ATOM 1326 O O . LYS B 1 60 ? 11.070 -43.163 9.888 1.00 32.44 60 LYS B O 1
ATOM 1332 N N . ASP B 1 61 ? 8.889 -42.854 9.470 1.00 32.97 61 ASP B N 1
ATOM 1333 C CA . ASP B 1 61 ? 8.987 -43.429 8.148 1.00 32.57 61 ASP B CA 1
AT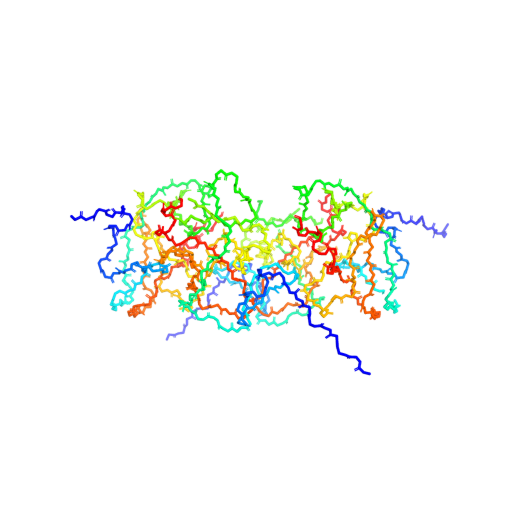OM 1334 C C . ASP B 1 61 ? 9.203 -42.363 7.098 1.00 32.22 61 ASP B C 1
ATOM 1335 O O . ASP B 1 61 ? 9.002 -42.603 5.913 1.00 32.55 61 ASP B O 1
ATOM 1340 N N . CYS B 1 62 ? 9.698 -41.209 7.543 1.00 32.03 62 CYS B N 1
ATOM 1341 C CA . CYS B 1 62 ? 9.947 -40.018 6.695 1.00 32.20 62 CYS B CA 1
ATOM 1342 C C . CYS B 1 62 ? 11.306 -39.974 6.077 1.00 30.58 62 CYS B C 1
ATOM 1343 O O . CYS B 1 62 ? 11.605 -39.114 5.240 1.00 32.04 62 CYS B O 1
ATOM 1346 N N . TYR B 1 63 ? 12.159 -40.884 6.471 1.00 28.97 63 TYR B N 1
ATOM 1347 C CA . TYR B 1 63 ? 13.537 -40.785 6.025 1.00 28.19 63 TYR B CA 1
ATOM 1348 C C . TYR B 1 63 ? 14.075 -42.188 5.872 1.00 27.28 63 TYR B C 1
ATOM 1349 O O . TYR B 1 63 ? 13.443 -43.143 6.343 1.00 28.04 63 TYR B O 1
ATOM 1358 N N . ILE B 1 64 ? 15.218 -42.315 5.214 1.00 26.50 64 ILE B N 1
ATOM 1359 C CA . ILE B 1 64 ? 15.871 -43.616 5.023 1.00 25.65 64 ILE B CA 1
ATOM 1360 C C . ILE B 1 64 ? 16.417 -44.086 6.372 1.00 26.15 64 ILE B C 1
ATOM 1361 O O . ILE B 1 64 ? 16.986 -43.272 7.146 1.00 26.51 64 ILE B O 1
ATOM 1366 N N . HIS B 1 65 ? 16.277 -45.379 6.636 1.00 25.03 65 HIS B N 1
ATOM 1367 C CA . HIS B 1 65 ? 16.701 -45.973 7.899 1.00 24.83 65 HIS B CA 1
ATOM 1368 C C . HIS B 1 65 ? 18.147 -46.475 7.845 1.00 24.69 65 HIS B C 1
ATOM 1369 O O . HIS B 1 65 ? 18.434 -47.445 7.132 1.00 25.04 65 HIS B O 1
ATOM 1376 N N . LEU B 1 66 ? 19.003 -45.848 8.652 1.00 23.95 66 LEU B N 1
ATOM 1377 C CA . LEU B 1 66 ? 20.426 -46.118 8.734 1.00 24.70 66 LEU B CA 1
ATOM 1378 C C . LEU B 1 66 ? 20.772 -46.774 10.056 1.00 24.95 66 LEU B C 1
ATOM 1379 O O . LEU B 1 66 ? 20.519 -46.211 11.104 1.00 24.12 66 LEU B O 1
ATOM 1384 N N . LYS B 1 67 ? 21.364 -47.967 10.011 1.00 26.64 67 LYS B N 1
ATOM 1385 C CA . LYS B 1 67 ? 21.755 -48.648 11.245 1.00 28.44 67 LYS B CA 1
ATOM 1386 C C . LYS B 1 67 ? 23.240 -48.450 11.482 1.00 29.34 67 LYS B C 1
ATOM 1387 O O . LYS B 1 67 ? 24.009 -48.405 10.525 1.00 29.66 67 LYS B O 1
ATOM 1393 N N . VAL B 1 68 ? 23.624 -48.296 12.752 1.00 30.51 68 VAL B N 1
ATOM 1394 C CA . VAL B 1 68 ? 25.034 -48.148 13.169 1.00 31.11 68 VAL B CA 1
ATOM 1395 C C . VAL B 1 68 ? 25.547 -49.210 14.177 1.00 31.67 68 VAL B C 1
ATOM 1396 O O . VAL B 1 68 ? 24.818 -49.640 15.083 1.00 31.64 68 VAL B O 1
ATOM 1400 N N . SER B 1 69 ? 26.812 -49.604 13.971 1.00 32.67 69 SER B N 1
ATOM 1401 C CA . SER B 1 69 ? 27.731 -50.393 14.876 1.00 32.52 69 SER B CA 1
ATOM 1402 C C . SER B 1 69 ? 27.552 -51.846 14.613 1.00 33.18 69 SER B C 1
ATOM 1403 O O . SER B 1 69 ? 28.186 -52.363 13.686 1.00 34.48 69 SER B O 1
ATOM 1405 N N . ASP B 1 83 ? 23.268 -52.156 16.884 1.00 33.85 83 ASP B N 1
ATOM 1406 C CA . ASP B 1 83 ? 21.800 -52.090 16.908 1.00 33.31 83 ASP B CA 1
ATOM 1407 C C . ASP B 1 83 ? 21.114 -50.722 17.203 1.00 32.82 83 ASP B C 1
ATOM 1408 O O . ASP B 1 83 ? 19.952 -50.717 17.646 1.00 33.53 83 ASP B O 1
ATOM 1413 N N . LEU B 1 84 ? 21.757 -49.582 16.917 1.00 31.03 84 LEU B N 1
ATOM 1414 C CA . LEU B 1 84 ? 21.000 -48.305 16.937 1.00 29.49 84 LEU B CA 1
ATOM 1415 C C . LEU B 1 84 ? 20.865 -47.643 15.566 1.00 29.09 84 LEU B C 1
ATOM 1416 O O . LEU B 1 84 ? 21.463 -48.097 14.609 1.00 29.52 84 LEU B O 1
ATOM 1421 N N . TRP B 1 85 ? 20.058 -46.587 15.465 1.00 28.58 85 TRP B N 1
ATOM 1422 C CA . TRP B 1 85 ? 19.629 -46.057 14.184 1.00 28.05 85 TRP B CA 1
ATOM 1423 C C . TRP B 1 85 ? 19.434 -44.554 14.279 1.00 28.91 85 TRP B C 1
ATOM 1424 O O . TRP B 1 85 ? 18.916 -44.055 15.285 1.00 30.23 85 TRP B O 1
ATOM 1435 N N . PHE B 1 86 ? 19.771 -43.821 13.228 1.00 27.80 86 PHE B N 1
ATOM 1436 C CA . PHE B 1 86 ? 19.619 -42.379 13.283 1.00 28.03 86 PHE B CA 1
ATOM 1437 C C . PHE B 1 86 ? 18.161 -41.940 13.246 1.00 29.20 86 PHE B C 1
ATOM 1438 O O . PHE B 1 86 ? 17.436 -42.304 12.314 1.00 30.57 86 PHE B O 1
ATOM 1446 N N . GLU B 1 87 ? 17.722 -41.151 14.224 1.00 28.98 87 GLU B N 1
ATOM 1447 C CA . GLU B 1 87 ? 16.427 -40.534 14.084 1.00 29.53 87 GLU B CA 1
ATOM 1448 C C . GLU B 1 87 ? 16.627 -39.208 13.359 1.00 30.01 87 GLU B C 1
ATOM 1449 O O . GLU B 1 87 ? 16.983 -38.209 13.993 1.00 31.03 87 GLU B O 1
ATOM 1451 N N . LEU B 1 88 ? 16.385 -39.174 12.042 1.00 29.85 88 LEU B N 1
ATOM 1452 C CA . LEU B 1 88 ? 16.730 -37.974 11.269 1.00 29.58 88 LEU B CA 1
ATOM 1453 C C . LEU B 1 88 ? 15.644 -36.922 11.158 1.00 30.59 88 LEU B C 1
ATOM 1454 O O . LEU B 1 88 ? 15.398 -36.425 10.049 1.00 31.56 88 LEU B O 1
ATOM 1459 N N . SER B 1 89 ? 15.009 -36.549 12.269 1.00 30.74 89 SER B N 1
ATOM 1460 C CA . SER B 1 89 ? 13.826 -35.756 12.134 1.00 31.64 89 SER B CA 1
ATOM 1461 C C . SER B 1 89 ? 13.875 -34.332 12.676 1.00 32.82 89 SER B C 1
ATOM 1462 O O . SER B 1 89 ? 13.094 -33.493 12.232 1.00 33.27 89 SER B O 1
ATOM 1465 N N . ASP B 1 90 ? 14.785 -34.056 13.604 1.00 33.29 90 ASP B N 1
ATOM 1466 C CA . ASP B 1 90 ? 14.889 -32.749 14.250 1.00 33.63 90 ASP B CA 1
ATOM 1467 C C . ASP B 1 90 ? 16.090 -31.936 13.681 1.00 34.12 90 ASP B C 1
ATOM 1468 O O . ASP B 1 90 ? 17.249 -32.396 13.740 1.00 34.53 90 ASP B O 1
ATOM 1473 N N . GLU B 1 91 ? 15.840 -30.720 13.188 1.00 33.50 91 GLU B N 1
ATOM 1474 C CA . GLU B 1 91 ? 16.885 -29.950 12.505 1.00 32.71 91 GLU B CA 1
ATOM 1475 C C . GLU B 1 91 ? 17.928 -29.375 13.452 1.00 32.49 91 GLU B C 1
ATOM 1476 O O . GLU B 1 91 ? 18.993 -28.874 12.988 1.00 33.26 91 GLU B O 1
ATOM 1482 N N . THR B 1 92 ? 17.638 -29.403 14.761 1.00 30.74 92 THR B N 1
ATOM 1483 C CA . THR B 1 92 ? 18.594 -28.882 15.760 1.00 28.87 92 THR B CA 1
ATOM 1484 C C . THR B 1 92 ? 19.458 -29.947 16.332 1.00 29.12 92 THR B C 1
ATOM 1485 O O . THR B 1 92 ? 20.367 -29.635 17.118 1.00 29.85 92 THR B O 1
ATOM 1489 N N . LEU B 1 93 ? 19.154 -31.200 15.989 1.00 29.07 93 LEU B N 1
ATOM 1490 C CA . LEU B 1 93 ? 19.877 -32.350 16.531 1.00 28.43 93 LEU B CA 1
ATOM 1491 C C . LEU B 1 93 ? 20.641 -33.136 15.453 1.00 28.88 93 LEU B C 1
ATOM 1492 O O . LEU B 1 93 ? 21.379 -34.066 15.766 1.00 30.30 93 LEU B O 1
ATOM 1497 N N . CYS B 1 94 ? 20.463 -32.803 14.183 1.00 28.99 94 CYS B N 1
ATOM 1498 C CA . CYS B 1 94 ? 21.088 -33.595 13.118 1.00 29.33 94 CYS B CA 1
ATOM 1499 C C . CYS B 1 94 ? 21.892 -32.686 12.238 1.00 29.04 94 CYS B C 1
ATOM 1500 O O . CYS B 1 94 ? 21.680 -31.483 12.247 1.00 29.37 94 CYS B O 1
ATOM 1503 N N . ASN B 1 95 ? 22.810 -33.246 11.467 1.00 28.21 95 ASN B N 1
ATOM 1504 C CA . ASN B 1 95 ? 23.418 -32.449 10.450 1.00 28.10 95 ASN B CA 1
ATOM 1505 C C . ASN B 1 95 ? 22.581 -32.547 9.188 1.00 28.63 95 ASN B C 1
ATOM 1506 O O . ASN B 1 95 ? 21.449 -33.081 9.206 1.00 28.39 95 ASN B O 1
ATOM 1511 N N . TRP B 1 96 ? 23.128 -32.032 8.098 1.00 28.25 96 TRP B N 1
ATOM 1512 C CA . TRP B 1 96 ? 22.344 -31.793 6.926 1.00 28.66 96 TRP B CA 1
ATOM 1513 C C . TRP B 1 96 ? 21.916 -33.072 6.207 1.00 28.82 96 TRP B C 1
ATOM 1514 O O . TRP B 1 96 ? 21.083 -33.035 5.264 1.00 28.88 96 TRP B O 1
ATOM 1525 N N . MET B 1 97 ? 22.522 -34.189 6.592 1.00 27.66 97 MET B N 1
ATOM 1526 C CA . MET B 1 97 ? 22.250 -35.402 5.855 1.00 27.07 97 MET B CA 1
ATOM 1527 C C . MET B 1 97 ? 20.847 -35.846 6.124 1.00 27.17 97 MET B C 1
ATOM 1528 O O . MET B 1 97 ? 20.361 -36.707 5.450 1.00 27.88 97 MET B O 1
ATOM 1533 N N . MET B 1 98 ? 20.171 -35.227 7.088 1.00 26.83 98 MET B N 1
ATOM 1534 C CA . MET B 1 98 ? 18.761 -35.522 7.262 1.00 26.55 98 MET B CA 1
ATOM 1535 C C . MET B 1 98 ? 17.934 -35.115 6.037 1.00 26.58 98 MET B C 1
ATOM 1536 O O . MET B 1 98 ? 16.788 -35.571 5.901 1.00 26.71 98 MET B O 1
ATOM 1541 N N . PHE B 1 99 ? 18.503 -34.297 5.142 1.00 26.00 99 PHE B N 1
ATOM 1542 C CA . PHE B 1 99 ? 17.681 -33.657 4.129 1.00 26.32 99 PHE B CA 1
ATOM 1543 C C . PHE B 1 99 ? 17.743 -34.369 2.802 1.00 26.81 99 PHE B C 1
ATOM 1544 O O . PHE B 1 99 ? 17.004 -33.987 1.859 1.00 26.91 99 PHE B O 1
ATOM 1552 N N . VAL B 1 100 ? 18.651 -35.342 2.714 1.00 26.13 100 VAL B N 1
ATOM 1553 C CA . VAL B 1 100 ? 18.842 -36.100 1.493 1.00 26.21 100 VAL B CA 1
ATOM 1554 C C . VAL B 1 100 ? 17.784 -37.193 1.475 1.00 26.41 100 VAL B C 1
ATOM 1555 O O . VAL B 1 100 ? 17.773 -38.050 2.367 1.00 26.68 100 VAL B O 1
ATOM 1559 N N . ARG B 1 101 ? 16.888 -37.106 0.500 1.00 25.81 101 ARG B N 1
ATOM 1560 C CA . ARG B 1 101 ? 15.792 -38.005 0.336 1.00 26.41 101 ARG B CA 1
ATOM 1561 C C . ARG B 1 101 ? 16.294 -39.344 -0.185 1.00 27.39 101 ARG B C 1
ATOM 1562 O O . ARG B 1 101 ? 17.325 -39.407 -0.879 1.00 27.75 101 ARG B O 1
ATOM 1570 N N . PRO B 1 102 ? 15.559 -40.430 0.124 1.00 27.47 102 PRO B N 1
ATOM 1571 C CA . PRO B 1 102 ? 15.971 -41.696 -0.449 1.00 28.10 102 PRO B CA 1
ATOM 1572 C C . PRO B 1 102 ? 15.541 -41.796 -1.932 1.00 28.72 102 PRO B C 1
ATOM 1573 O O . PRO B 1 102 ? 14.508 -41.234 -2.319 1.00 28.81 102 PRO B O 1
ATOM 1577 N N . ALA B 1 103 ? 16.330 -42.510 -2.731 1.00 29.37 103 ALA B N 1
ATOM 1578 C CA . ALA B 1 103 ? 15.985 -42.862 -4.101 1.00 30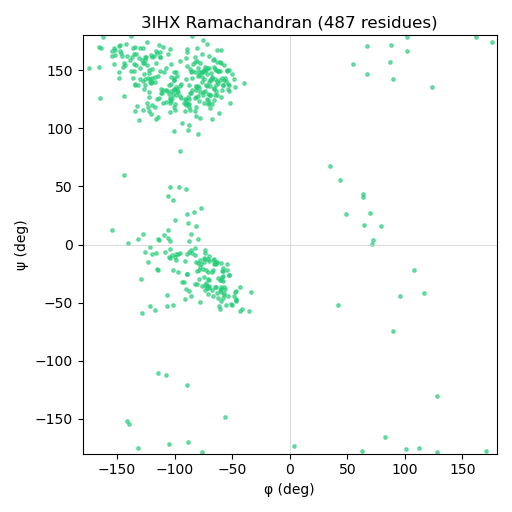.40 103 ALA B CA 1
ATOM 1579 C C . ALA B 1 103 ? 14.962 -44.005 -4.176 1.00 31.30 103 ALA B C 1
ATOM 1580 O O . ALA B 1 103 ? 15.078 -44.961 -3.412 1.00 31.64 103 ALA B O 1
ATOM 1582 N N . GLN B 1 104 ? 13.990 -43.912 -5.099 1.00 32.45 104 GLN B N 1
ATOM 1583 C CA . GLN B 1 104 ? 13.074 -45.038 -5.432 1.00 34.12 104 GLN B CA 1
ATOM 1584 C C . GLN B 1 104 ? 13.526 -46.003 -6.548 1.00 34.18 104 GLN B C 1
ATOM 1585 O O . GLN B 1 104 ? 13.063 -47.145 -6.602 1.00 35.07 104 GLN B O 1
ATOM 1591 N N . ASN B 1 105 ? 14.368 -45.540 -7.463 1.00 34.05 105 ASN B N 1
ATOM 1592 C CA . ASN B 1 105 ? 14.833 -46.366 -8.576 1.00 33.83 105 ASN B CA 1
ATOM 1593 C C . ASN B 1 105 ? 16.314 -46.100 -8.790 1.00 34.48 105 ASN B C 1
ATOM 1594 O O . ASN B 1 105 ? 16.810 -45.048 -8.373 1.00 35.08 105 ASN B O 1
ATOM 1599 N N . HIS B 1 106 ? 17.019 -47.026 -9.439 1.00 34.78 106 HIS B N 1
ATOM 1600 C CA . HIS B 1 106 ? 18.468 -46.886 -9.695 1.00 34.60 106 HIS B CA 1
ATOM 1601 C C . HIS B 1 106 ? 18.824 -45.685 -10.585 1.00 34.42 106 HIS B C 1
ATOM 1602 O O . HIS B 1 106 ? 19.922 -45.120 -10.479 1.00 34.11 106 HIS B O 1
ATOM 1604 N N . LEU B 1 107 ? 17.900 -45.308 -11.468 1.00 34.17 107 LEU B N 1
ATOM 1605 C CA . LEU B 1 107 ? 18.131 -44.167 -12.339 1.00 33.91 107 LEU B CA 1
ATOM 1606 C C . LEU B 1 107 ? 18.332 -42.929 -11.470 1.00 33.47 107 LEU B C 1
ATOM 1607 O O . LEU B 1 107 ? 19.370 -42.308 -11.554 1.00 33.73 107 LEU B O 1
ATOM 1609 N N . GLU B 1 108 ? 17.391 -42.601 -10.590 1.00 32.96 108 GLU B N 1
ATOM 1610 C CA . GLU B 1 108 ? 17.579 -41.410 -9.738 1.00 32.28 108 GLU B CA 1
ATOM 1611 C C . GLU B 1 108 ? 18.604 -41.550 -8.616 1.00 31.04 108 GLU B C 1
ATOM 1612 O O . GLU B 1 108 ? 18.936 -40.556 -7.970 1.00 31.16 108 GLU B O 1
ATOM 1618 N N . GLN B 1 109 ? 19.143 -42.742 -8.386 1.00 29.65 109 GLN B N 1
ATOM 1619 C CA . GLN B 1 109 ? 20.159 -42.842 -7.324 1.00 29.42 109 GLN B CA 1
ATOM 1620 C C . GLN B 1 109 ? 21.560 -42.419 -7.785 1.00 29.58 109 GLN B C 1
ATOM 1621 O O . GLN B 1 109 ? 22.096 -42.928 -8.780 1.00 29.75 109 GLN B O 1
ATOM 1627 N N . ASN B 1 110 ? 22.146 -41.491 -7.044 1.00 29.57 110 ASN B N 1
ATOM 1628 C CA . ASN B 1 110 ? 23.524 -41.052 -7.291 1.00 29.50 110 ASN B CA 1
ATOM 1629 C C . ASN B 1 110 ? 24.405 -41.161 -6.022 1.00 30.31 110 ASN B C 1
ATOM 1630 O O . ASN B 1 110 ? 25.620 -40.929 -6.096 1.00 31.22 110 ASN B O 1
ATOM 1635 N N . LEU B 1 111 ? 23.803 -41.494 -4.875 1.00 30.38 111 LEU B N 1
ATOM 1636 C CA . LEU B 1 111 ? 24.557 -41.714 -3.616 1.00 30.74 111 LEU B CA 1
ATOM 1637 C C . LEU B 1 111 ? 24.516 -43.157 -3.093 1.00 31.32 111 LEU B C 1
ATOM 1638 O O . LEU B 1 111 ? 23.500 -43.857 -3.207 1.00 31.77 111 LEU B O 1
ATOM 1643 N N . VAL B 1 112 ? 25.623 -43.588 -2.498 1.00 31.62 112 VAL B N 1
ATOM 1644 C CA . VAL B 1 112 ? 25.719 -44.898 -1.845 1.00 31.91 112 VAL B CA 1
ATOM 1645 C C . VAL B 1 112 ? 25.905 -44.658 -0.337 1.00 31.88 112 VAL B C 1
ATOM 1646 O O . VAL B 1 112 ? 26.819 -43.922 0.060 1.00 32.16 112 VAL B O 1
ATOM 1648 N N . ALA B 1 113 ? 25.059 -45.255 0.504 1.00 31.47 113 ALA B N 1
ATOM 1649 C CA . ALA B 1 113 ? 25.307 -45.223 1.961 1.00 31.76 113 ALA B CA 1
ATOM 1650 C C . ALA B 1 113 ? 25.969 -46.496 2.455 1.00 32.18 113 ALA B C 1
ATOM 1651 O O . ALA B 1 113 ? 25.696 -47.576 1.938 1.00 33.01 113 ALA B O 1
ATOM 1653 N N . TYR B 1 114 ? 26.838 -46.351 3.452 1.00 32.66 114 TYR B N 1
ATOM 1654 C CA . TYR B 1 114 ? 27.557 -47.458 4.088 1.00 33.32 114 TYR B CA 1
ATOM 1655 C C . TYR B 1 114 ? 28.190 -46.998 5.404 1.00 33.66 114 TYR B C 1
ATOM 1656 O O . TYR B 1 114 ? 28.486 -45.808 5.583 1.00 34.28 114 TYR B O 1
ATOM 1665 N N . GLN B 1 115 ? 28.375 -47.944 6.324 1.00 33.68 115 GLN B N 1
ATOM 1666 C CA . GLN B 1 115 ? 29.132 -47.717 7.542 1.00 33.21 115 GLN B CA 1
ATOM 1667 C C . GLN B 1 115 ? 30.629 -47.880 7.218 1.00 33.32 115 GLN B C 1
ATOM 1668 O O . GLN B 1 115 ? 30.981 -48.507 6.225 1.00 32.87 115 GLN B O 1
ATOM 1674 N N . TYR B 1 116 ? 31.478 -47.267 8.048 1.00 33.45 116 TYR B N 1
ATOM 1675 C CA . TYR B 1 116 ? 32.935 -47.379 8.025 1.00 33.69 116 TYR B CA 1
ATOM 1676 C C . TYR B 1 116 ? 33.384 -46.827 9.362 1.00 34.38 116 TYR B C 1
ATOM 1677 O O . TYR B 1 116 ? 33.000 -45.699 9.754 1.00 35.47 116 TYR B O 1
ATOM 1686 N N . GLY B 1 117 ? 34.163 -47.615 10.090 1.00 34.76 117 GLY B N 1
ATOM 1687 C CA . GLY B 1 117 ? 34.568 -47.236 11.446 1.00 35.14 117 GLY B CA 1
ATOM 1688 C C . GLY B 1 117 ? 33.407 -46.657 12.242 1.00 35.56 117 GLY B C 1
ATOM 1689 O O . GLY B 1 117 ? 33.458 -45.517 12.738 1.00 35.38 117 GLY B O 1
ATOM 1690 N N . HIS B 1 118 ? 32.333 -47.433 12.334 1.00 35.76 118 HIS B N 1
ATOM 1691 C CA . HIS B 1 118 ? 31.164 -46.993 13.093 1.00 36.00 118 HIS B CA 1
ATOM 1692 C C . HIS B 1 118 ? 30.656 -45.547 12.779 1.00 35.86 118 HIS B C 1
ATOM 1693 O O . HIS B 1 118 ? 30.060 -44.890 13.650 1.00 36.17 118 HIS B O 1
ATOM 1695 N N . HIS B 1 119 ? 30.914 -45.049 11.562 1.00 34.92 119 HIS B N 1
ATOM 1696 C CA . HIS B 1 119 ? 30.165 -43.895 11.041 1.00 34.14 119 HIS B CA 1
ATOM 1697 C C . HIS B 1 119 ? 29.548 -44.265 9.706 1.00 33.05 119 HIS B C 1
ATOM 1698 O O . HIS B 1 119 ? 29.976 -45.236 9.070 1.00 33.01 119 HIS B O 1
ATOM 1705 N N . VAL B 1 120 ? 28.546 -43.496 9.286 1.00 30.78 120 VAL B N 1
ATOM 1706 C CA . VAL B 1 120 ? 27.917 -43.723 8.009 1.00 29.39 120 VAL B CA 1
ATOM 1707 C C . VAL B 1 120 ? 28.262 -42.601 7.051 1.00 29.42 120 VAL B C 1
ATOM 1708 O O . VAL B 1 120 ? 28.161 -41.441 7.399 1.00 29.51 120 VAL B O 1
ATOM 1712 N N . TYR B 1 121 ? 28.648 -42.945 5.834 1.00 28.86 121 TYR B N 1
ATOM 1713 C CA . TYR B 1 121 ? 28.906 -41.947 4.826 1.00 28.56 121 TYR B CA 1
ATOM 1714 C C . TYR B 1 121 ? 27.978 -42.136 3.609 1.00 29.00 121 TYR B C 1
ATOM 1715 O O . TYR B 1 121 ? 27.368 -43.202 3.428 1.00 28.47 121 TYR B O 1
ATOM 1724 N N . TYR B 1 122 ? 27.854 -41.083 2.799 1.00 29.35 122 TYR B N 1
ATOM 1725 C CA . TYR B 1 122 ? 27.151 -41.131 1.515 1.00 29.64 122 TYR B CA 1
ATOM 1726 C C . TYR B 1 122 ? 28.193 -40.762 0.439 1.00 30.80 122 TYR B C 1
ATOM 1727 O O . TYR B 1 122 ? 28.766 -39.661 0.477 1.00 30.65 122 TYR B O 1
ATOM 1736 N N . THR B 1 123 ? 28.436 -41.682 -0.504 1.00 31.40 123 THR B N 1
ATOM 1737 C CA . THR B 1 123 ? 29.416 -41.494 -1.553 1.00 32.00 123 THR B CA 1
ATOM 1738 C C . THR B 1 123 ? 28.740 -41.558 -2.918 1.00 32.33 123 THR B C 1
ATOM 1739 O O . THR B 1 123 ? 27.872 -42.394 -3.138 1.00 31.93 123 THR B O 1
ATOM 1743 N N . THR B 1 124 ? 29.152 -40.689 -3.840 1.00 33.00 124 THR B N 1
ATOM 1744 C CA . THR B 1 124 ? 28.508 -40.623 -5.163 1.00 33.47 124 THR B CA 1
ATOM 1745 C C . THR B 1 124 ? 28.855 -41.802 -6.072 1.00 34.28 124 THR B C 1
ATOM 1746 O O . THR B 1 124 ? 30.012 -42.232 -6.125 1.00 34.55 124 THR B O 1
ATOM 1750 N N . ILE B 1 125 ? 27.845 -42.324 -6.769 1.00 34.95 125 ILE B N 1
ATOM 1751 C CA . ILE B 1 125 ? 28.063 -43.385 -7.752 1.00 36.09 125 ILE B CA 1
ATOM 1752 C C . ILE B 1 125 ? 27.751 -42.915 -9.172 1.00 36.86 125 ILE B C 1
ATOM 1753 O O . ILE B 1 125 ? 27.787 -43.700 -10.120 1.00 36.94 125 ILE B O 1
ATOM 1758 N N . LYS B 1 126 ? 27.434 -41.632 -9.304 1.00 37.60 126 LYS B N 1
ATOM 1759 C CA . LYS B 1 126 ? 27.412 -40.978 -10.601 1.00 38.31 126 LYS B CA 1
ATOM 1760 C C . LYS B 1 126 ? 28.147 -39.656 -10.446 1.00 38.73 126 LYS B C 1
ATOM 1761 O O . LYS B 1 126 ? 28.357 -39.182 -9.319 1.00 39.24 126 LYS B O 1
ATOM 1767 N N . ASN B 1 127 ? 28.531 -39.059 -11.573 1.00 38.63 127 ASN B N 1
ATOM 1768 C CA . ASN B 1 127 ? 28.702 -37.610 -11.623 1.00 38.43 127 ASN B CA 1
ATOM 1769 C C . ASN B 1 127 ? 27.310 -36.980 -11.464 1.00 38.27 127 ASN B C 1
ATOM 1770 O O . ASN B 1 127 ? 26.454 -37.100 -12.357 1.00 38.24 127 ASN B O 1
ATOM 1775 N N . VAL B 1 128 ? 27.050 -36.378 -10.307 1.00 37.72 128 VAL B N 1
ATOM 1776 C CA . VAL B 1 128 ? 25.832 -35.591 -10.163 1.00 37.47 128 VAL B CA 1
ATOM 1777 C C . VAL B 1 128 ? 26.028 -34.325 -11.007 1.00 37.18 128 VAL B C 1
ATOM 1778 O O . VAL B 1 128 ? 27.022 -33.615 -10.850 1.00 36.83 128 VAL B O 1
ATOM 1780 N N . GLU B 1 129 ? 25.107 -34.072 -11.931 1.00 37.27 129 GLU B N 1
ATOM 1781 C CA . GLU B 1 129 ? 25.172 -32.847 -12.729 1.00 37.93 129 GLU B CA 1
ATOM 1782 C C . GLU B 1 129 ? 24.551 -31.662 -11.954 1.00 37.96 129 GLU B C 1
ATOM 1783 O O . GLU B 1 129 ? 23.793 -31.877 -10.990 1.00 38.48 129 GLU B O 1
ATOM 1785 N N . PRO B 1 130 ? 24.866 -30.413 -12.363 1.00 37.77 130 PRO B N 1
ATOM 1786 C CA . PRO B 1 130 ? 24.259 -29.271 -11.674 1.00 37.44 130 PRO B CA 1
ATOM 1787 C C . PRO B 1 130 ? 22.818 -29.002 -12.151 1.00 37.11 130 PRO B C 1
ATOM 1788 O O . PRO B 1 130 ? 21.868 -29.087 -11.367 1.00 36.62 130 PRO B O 1
ATOM 1792 N N . GLN B 1 132 ? 20.337 -30.646 -9.938 1.00 29.53 132 GLN B N 1
ATOM 1793 C CA . GLN B 1 132 ? 19.812 -32.000 -9.856 1.00 30.40 132 GLN B CA 1
ATOM 1794 C C . GLN B 1 132 ? 19.997 -32.685 -8.455 1.00 31.00 132 GLN B C 1
ATOM 1795 O O . GLN B 1 132 ? 21.078 -32.626 -7.841 1.00 30.95 132 GLN B O 1
ATOM 1797 N N . GLU B 1 133 ? 18.929 -33.343 -7.979 1.00 30.83 133 GLU B N 1
ATOM 1798 C CA . GLU B 1 133 ? 18.831 -33.830 -6.592 1.00 30.54 133 GLU B CA 1
ATOM 1799 C C . GLU B 1 133 ? 19.784 -34.954 -6.205 1.00 30.16 133 GLU B C 1
ATOM 1800 O O . GLU B 1 133 ? 20.058 -35.860 -6.986 1.00 30.11 133 GLU B O 1
ATOM 1806 N N . LEU B 1 134 ? 20.260 -34.903 -4.970 1.00 29.96 134 LEU B N 1
ATOM 1807 C CA . LEU B 1 134 ? 21.025 -36.002 -4.398 1.00 29.80 134 LEU B CA 1
ATOM 1808 C C . LEU B 1 134 ? 20.054 -36.967 -3.770 1.00 29.78 134 LEU B C 1
ATOM 1809 O O . LEU B 1 134 ? 19.311 -36.598 -2.862 1.00 30.63 134 LEU B O 1
ATOM 1811 N N . LYS B 1 135 ? 20.044 -38.195 -4.281 1.00 29.02 135 LYS B N 1
ATOM 1812 C CA . LYS B 1 135 ? 19.227 -39.259 -3.727 1.00 28.32 135 LYS B CA 1
ATOM 1813 C C . LYS B 1 135 ? 20.057 -40.521 -3.380 1.00 27.93 135 LYS B C 1
ATOM 1814 O O . LYS B 1 135 ? 20.930 -40.939 -4.130 1.00 28.13 135 LYS B O 1
ATOM 1820 N N . VAL B 1 136 ? 19.788 -41.111 -2.230 1.00 27.45 136 VAL B N 1
ATOM 1821 C CA . VAL B 1 136 ? 20.723 -42.058 -1.630 1.00 27.05 136 VAL B CA 1
ATOM 1822 C C . VAL B 1 136 ? 20.088 -43.405 -1.395 1.00 27.38 136 VAL B C 1
ATOM 1823 O O . VAL B 1 136 ? 18.882 -43.470 -1.118 1.00 27.92 136 VAL B O 1
ATOM 1827 N N . TRP B 1 137 ? 20.872 -44.478 -1.490 1.00 27.05 137 TRP B N 1
ATOM 1828 C CA . TRP B 1 137 ? 20.395 -45.798 -1.023 1.00 27.07 137 TRP B CA 1
ATOM 1829 C C . TRP B 1 137 ? 21.554 -46.670 -0.583 1.00 26.47 137 TRP B C 1
ATOM 1830 O O . TRP B 1 137 ? 22.700 -46.354 -0.832 1.00 26.99 137 TRP B O 1
ATOM 1841 N N . TYR B 1 138 ? 21.239 -47.761 0.095 1.00 26.66 138 TYR B N 1
ATOM 1842 C CA . TYR B 1 138 ? 22.231 -48.672 0.686 1.00 25.75 138 TYR B CA 1
ATOM 1843 C C . TYR B 1 138 ? 23.205 -49.343 -0.324 1.00 25.73 138 TYR B C 1
ATOM 1844 O O . TYR B 1 138 ? 22.846 -49.687 -1.459 1.00 25.08 138 TYR B O 1
ATOM 1853 N N . ALA B 1 139 ? 24.460 -49.478 0.097 1.00 26.10 139 ALA B N 1
ATOM 1854 C CA . ALA B 1 139 ? 25.430 -50.335 -0.584 1.00 26.07 139 ALA B CA 1
ATOM 1855 C C . ALA B 1 139 ? 25.025 -51.768 -0.302 1.00 26.72 139 ALA B C 1
ATOM 1856 O O . ALA B 1 139 ? 24.493 -52.075 0.777 1.00 26.21 139 ALA B O 1
ATOM 1858 N N . ALA B 1 140 ? 25.264 -52.652 -1.267 1.00 27.75 140 ALA B N 1
ATOM 1859 C CA . ALA B 1 140 ? 24.845 -54.047 -1.119 1.00 28.45 140 ALA B CA 1
ATOM 1860 C C . ALA B 1 140 ? 25.225 -54.615 0.259 1.00 28.98 140 ALA B C 1
ATOM 1861 O O . ALA B 1 140 ? 24.385 -55.221 0.922 1.00 29.33 140 ALA B O 1
ATOM 1863 N N . SER B 1 141 ? 26.479 -54.389 0.675 1.00 29.32 141 SER B N 1
ATOM 1864 C CA . SER B 1 141 ? 27.028 -54.898 1.945 1.00 29.81 141 SER B CA 1
ATOM 1865 C C . SER B 1 141 ? 26.285 -54.359 3.180 1.00 30.17 141 SER B C 1
ATOM 1866 O O . SER B 1 141 ? 25.824 -55.117 4.035 1.00 30.06 141 SER B O 1
ATOM 1868 N N . TYR B 1 142 ? 26.168 -53.035 3.243 1.00 30.94 142 TYR B N 1
ATOM 1869 C CA . TYR B 1 142 ? 25.393 -52.324 4.261 1.00 30.78 142 TYR B CA 1
ATOM 1870 C C . TYR B 1 142 ? 23.887 -52.713 4.225 1.00 31.55 142 TYR B C 1
ATOM 1871 O O . TYR B 1 142 ? 23.223 -52.735 5.281 1.00 31.53 142 TYR B O 1
ATOM 1880 N N . ALA B 1 143 ? 23.354 -53.063 3.044 1.00 31.72 143 ALA B N 1
ATOM 1881 C CA . ALA B 1 143 ? 21.946 -53.483 2.971 1.00 31.89 143 ALA B CA 1
ATOM 1882 C C . ALA B 1 143 ? 21.739 -54.789 3.701 1.00 32.54 143 ALA B C 1
ATOM 1883 O O . ALA B 1 143 ? 20.780 -54.904 4.458 1.00 32.71 143 ALA B O 1
ATOM 1885 N N . GLU B 1 144 ? 22.639 -55.761 3.504 1.00 33.49 144 GLU B N 1
ATOM 1886 C CA . GLU B 1 144 ? 22.524 -57.052 4.213 1.00 34.56 144 GLU B CA 1
ATOM 1887 C C . GLU B 1 144 ? 22.517 -56.806 5.722 1.00 35.23 144 GLU B C 1
ATOM 1888 O O . GLU B 1 144 ? 21.712 -57.374 6.450 1.00 35.24 144 GLU B O 1
ATOM 1890 N N . PHE B 1 145 ? 23.405 -55.922 6.166 1.00 36.17 145 PHE B N 1
ATOM 1891 C CA . PHE B 1 145 ? 23.512 -55.527 7.569 1.00 37.10 145 PHE B CA 1
ATOM 1892 C C . PHE B 1 145 ? 22.234 -54.894 8.086 1.00 37.81 145 PHE B C 1
ATOM 1893 O O . PHE B 1 145 ? 21.835 -55.147 9.216 1.00 37.83 145 PHE B O 1
ATOM 1901 N N . VAL B 1 146 ? 21.591 -54.083 7.250 1.00 38.82 146 VAL B N 1
ATOM 1902 C CA . VAL B 1 146 ? 20.383 -53.374 7.660 1.00 39.43 146 VAL B CA 1
ATOM 1903 C C . VAL B 1 146 ? 19.180 -54.300 7.755 1.00 40.87 146 VAL B C 1
ATOM 1904 O O . VAL B 1 146 ? 18.331 -54.099 8.622 1.00 41.78 146 VAL B O 1
ATOM 1908 N N . ASN B 1 147 ? 19.094 -55.302 6.878 1.00 42.17 147 ASN B N 1
ATOM 1909 C CA . ASN B 1 147 ? 18.023 -56.309 6.968 1.00 43.32 147 ASN B CA 1
ATOM 1910 C C . ASN B 1 147 ? 18.244 -57.325 8.116 1.00 43.95 147 ASN B C 1
ATOM 1911 O O . ASN B 1 147 ? 17.282 -57.863 8.677 1.00 43.87 147 ASN B O 1
ATOM 1916 N N . GLN B 1 148 ? 19.514 -57.551 8.469 1.00 44.60 148 GLN B N 1
ATOM 1917 C CA . GLN B 1 148 ? 19.912 -58.452 9.573 1.00 45.40 148 GLN B CA 1
ATOM 1918 C C . GLN B 1 148 ? 19.241 -58.099 10.901 1.00 45.62 148 GLN B C 1
ATOM 1919 O O . GLN B 1 148 ? 18.202 -58.664 11.244 1.00 46.38 148 GLN B O 1
ATOM 1921 N N . ARG C 1 11 ? -24.734 -85.391 8.316 1.00 27.12 11 ARG C N 1
ATOM 1922 C CA . ARG C 1 11 ? -24.761 -84.136 7.530 1.00 28.24 11 ARG C CA 1
ATOM 1923 C C . ARG C 1 11 ? -23.904 -83.083 8.275 1.00 28.04 11 ARG C C 1
ATOM 1924 O O . ARG C 1 11 ? -24.161 -82.787 9.435 1.00 28.05 11 ARG C O 1
ATOM 1932 N N . PRO C 1 12 ? -22.818 -82.594 7.640 1.00 28.00 12 PRO C N 1
ATOM 1933 C CA . PRO C 1 12 ? -21.933 -81.596 8.295 1.00 28.20 12 PRO C CA 1
ATOM 1934 C C . PRO C 1 12 ? -22.501 -80.165 8.445 1.00 28.45 12 PRO C C 1
ATOM 1935 O O . PRO C 1 12 ? -23.065 -79.610 7.499 1.00 27.62 12 PRO C O 1
ATOM 1939 N N . VAL C 1 13 ? -22.289 -79.584 9.629 1.00 28.95 13 VAL C N 1
ATOM 1940 C CA . VAL C 1 13 ? -22.805 -78.268 10.019 1.00 29.27 13 VAL C CA 1
ATOM 1941 C C . VAL C 1 13 ? -21.842 -77.137 9.659 1.00 30.19 13 VAL C C 1
ATOM 1942 O O . VAL C 1 13 ? -20.700 -77.122 10.104 1.00 31.13 13 VAL C O 1
ATOM 1946 N N . LEU C 1 14 ? -22.320 -76.193 8.855 1.00 30.67 14 LEU C N 1
ATOM 1947 C CA . LEU C 1 14 ? -21.530 -75.055 8.398 1.00 30.55 14 LEU C CA 1
ATOM 1948 C C . LEU C 1 14 ? -21.701 -73.921 9.389 1.00 30.17 14 LEU C C 1
ATOM 1949 O O . LEU C 1 14 ? -22.665 -73.910 10.160 1.00 29.38 14 LEU C O 1
ATOM 1954 N N . THR C 1 15 ? -20.773 -72.966 9.368 1.00 29.50 15 THR C N 1
ATOM 1955 C CA . THR C 1 15 ? -20.884 -71.789 10.231 1.00 29.33 15 THR C CA 1
ATOM 1956 C C . THR C 1 15 ? -22.086 -70.962 9.809 1.00 29.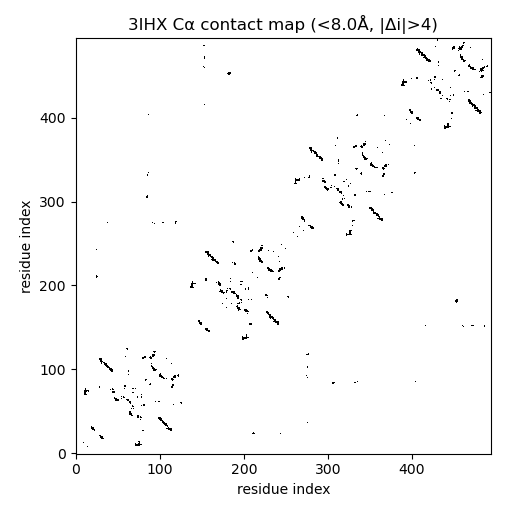70 15 THR C C 1
ATOM 1957 O O . THR C 1 15 ? -22.485 -71.017 8.634 1.00 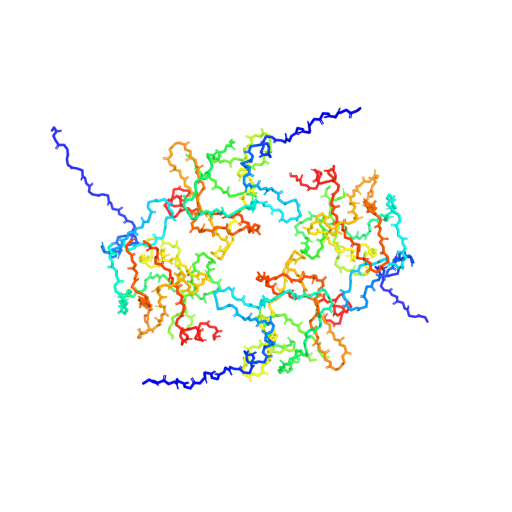29.21 15 THR C O 1
ATOM 1961 N N . ARG C 1 16 ? -22.667 -70.205 10.751 1.00 30.43 16 ARG C N 1
ATOM 1962 C CA . ARG C 1 16 ? -23.779 -69.271 10.429 1.00 31.07 16 ARG C CA 1
ATOM 1963 C C . ARG C 1 16 ? -23.599 -68.625 9.042 1.00 31.38 16 ARG C C 1
ATOM 1964 O O . ARG C 1 16 ? -24.449 -68.769 8.155 1.00 31.60 16 ARG C O 1
ATOM 1972 N N . ALA C 1 17 ? -22.469 -67.951 8.861 1.00 31.37 17 ALA C N 1
ATOM 1973 C CA . ALA C 1 17 ? -22.207 -67.190 7.661 1.00 32.08 17 ALA C CA 1
ATOM 1974 C C . ALA C 1 17 ? -22.257 -67.989 6.369 1.00 32.55 17 ALA C C 1
ATOM 1975 O O . ALA C 1 17 ? -22.596 -67.456 5.326 1.00 33.27 17 ALA C O 1
ATOM 1977 N N . ARG C 1 18 ? -21.900 -69.254 6.425 1.00 32.82 18 ARG C N 1
ATOM 1978 C CA . ARG C 1 18 ? -21.883 -70.059 5.229 1.00 33.45 18 ARG C CA 1
ATOM 1979 C C . ARG C 1 18 ? -23.252 -70.736 4.997 1.00 34.14 18 ARG C C 1
ATOM 1980 O O . ARG C 1 18 ? -23.611 -71.058 3.859 1.00 34.64 18 ARG C O 1
ATOM 1988 N N . ALA C 1 19 ? -24.015 -70.947 6.072 1.00 34.04 19 ALA C N 1
ATOM 1989 C CA . ALA C 1 19 ? -25.333 -71.584 5.967 1.00 33.92 19 ALA C CA 1
ATOM 1990 C C . ALA C 1 19 ? -26.378 -70.615 5.461 1.00 33.89 19 ALA C C 1
ATOM 1991 O O . ALA C 1 19 ? -27.441 -71.040 4.989 1.00 35.17 19 ALA C O 1
ATOM 1993 N N . SER C 1 20 ? -26.094 -69.323 5.569 1.00 32.68 20 SER C N 1
ATOM 1994 C CA . SER C 1 20 ? -27.083 -68.319 5.250 1.00 31.69 20 SER C CA 1
ATOM 1995 C C . SER C 1 20 ? -27.115 -67.981 3.751 1.00 31.20 20 SER C C 1
ATOM 1996 O O . SER C 1 20 ? -27.991 -67.254 3.277 1.00 30.68 20 SER C O 1
ATOM 1999 N N . LEU C 1 21 ? -26.154 -68.521 3.013 1.00 31.12 21 LEU C N 1
ATOM 2000 C CA . LEU C 1 21 ? -25.913 -68.167 1.609 1.00 31.31 21 LEU C CA 1
ATOM 2001 C C . LEU C 1 21 ? -27.037 -68.603 0.698 1.00 31.81 21 LEU C C 1
ATOM 2002 O O . LEU C 1 21 ? -27.295 -69.791 0.626 1.00 32.99 21 LEU C O 1
ATOM 2007 N N . PRO C 1 22 ? -27.686 -67.660 -0.021 1.00 32.23 22 PRO C N 1
ATOM 2008 C CA . PRO C 1 22 ? -28.640 -67.974 -1.067 1.00 32.39 22 PRO C CA 1
ATOM 2009 C C . PRO C 1 22 ? -28.093 -69.026 -2.013 1.00 33.05 22 PRO C C 1
ATOM 2010 O O . PRO C 1 22 ? -26.920 -68.973 -2.426 1.00 32.76 22 PRO C O 1
ATOM 2014 N N . LEU C 1 23 ? -28.945 -69.994 -2.337 1.00 34.11 23 LEU C N 1
ATOM 2015 C CA . LEU C 1 23 ? -28.529 -71.162 -3.109 1.00 34.39 23 LEU C CA 1
ATOM 2016 C C . LEU C 1 23 ? -28.096 -70.826 -4.548 1.00 34.28 23 LEU C C 1
ATOM 2017 O O . LEU C 1 23 ? -27.409 -71.612 -5.173 1.00 35.13 23 LEU C O 1
ATOM 2022 N N . VAL C 1 24 ? -28.460 -69.648 -5.042 1.00 34.00 24 VAL C N 1
ATOM 2023 C CA . VAL C 1 24 ? -28.070 -69.197 -6.381 1.00 33.69 24 VAL C CA 1
ATOM 2024 C C . VAL C 1 24 ? -26.576 -68.779 -6.475 1.00 33.03 24 VAL C C 1
ATOM 2025 O O . VAL C 1 24 ? -26.065 -68.469 -7.582 1.00 32.36 24 VAL C O 1
ATOM 2027 N N . LEU C 1 25 ? -25.885 -68.792 -5.325 1.00 32.48 25 LEU C N 1
ATOM 2028 C CA . LEU C 1 25 ? -24.498 -68.249 -5.209 1.00 32.32 25 LEU C CA 1
ATOM 2029 C C . LEU C 1 25 ? -23.553 -69.261 -4.594 1.00 32.45 25 LEU C C 1
ATOM 2030 O O . LEU C 1 25 ? -24.009 -70.162 -3.865 1.00 32.56 25 LEU C O 1
ATOM 2035 N N . TYR C 1 26 ? -22.251 -69.124 -4.876 1.00 31.91 26 TYR C N 1
ATOM 2036 C CA . TYR C 1 26 ? -21.267 -69.997 -4.262 1.00 31.74 26 TYR C CA 1
ATOM 2037 C C . TYR C 1 26 ? -20.025 -69.291 -3.765 1.00 32.56 26 TYR C C 1
ATOM 2038 O O . TYR C 1 26 ? -19.535 -68.347 -4.389 1.00 32.99 26 TYR C O 1
ATOM 2047 N N . ILE C 1 27 ? -19.511 -69.767 -2.639 1.00 32.86 27 ILE C N 1
ATOM 2048 C CA . ILE C 1 27 ? -18.288 -69.250 -2.064 1.00 32.90 27 ILE C CA 1
ATOM 2049 C C . ILE C 1 27 ? -17.160 -70.046 -2.682 1.00 33.11 27 ILE C C 1
ATOM 2050 O O . ILE C 1 27 ? -17.187 -71.271 -2.632 1.00 33.51 27 ILE C O 1
ATOM 2055 N N . ASP C 1 28 ? -16.168 -69.363 -3.260 1.00 33.66 28 ASP C N 1
ATOM 2056 C CA . ASP C 1 28 ? -15.153 -70.053 -4.047 1.00 34.26 28 ASP C CA 1
ATOM 2057 C C . ASP C 1 28 ? -14.252 -70.911 -3.162 1.00 34.91 28 ASP C C 1
ATOM 2058 O O . ASP C 1 28 ? -13.727 -70.446 -2.150 1.00 34.70 28 ASP C O 1
ATOM 2063 N N . ARG C 1 29 ? -14.099 -72.181 -3.527 1.00 35.84 29 ARG C N 1
ATOM 2064 C CA . ARG C 1 29 ? -13.330 -73.115 -2.688 1.00 36.33 29 ARG C CA 1
ATOM 2065 C C . ARG C 1 29 ? -11.878 -72.632 -2.422 1.00 36.36 29 ARG C C 1
ATOM 2066 O O . ARG C 1 29 ? -11.340 -72.823 -1.342 1.00 37.13 29 ARG C O 1
ATOM 2068 N N . PHE C 1 30 ? -11.228 -71.999 -3.380 1.00 35.66 30 PHE C N 1
ATOM 2069 C CA . PHE C 1 30 ? -9.841 -71.682 -3.133 1.00 34.95 30 PHE C CA 1
ATOM 2070 C C . PHE C 1 30 ? -9.656 -70.195 -2.872 1.00 34.46 30 PHE C C 1
ATOM 2071 O O . PHE C 1 30 ? -8.969 -69.811 -1.939 1.00 34.41 30 PHE C O 1
ATOM 2073 N N . LEU C 1 31 ? -10.322 -69.370 -3.667 1.00 33.41 31 LEU C N 1
ATOM 2074 C CA . LEU C 1 31 ? -10.211 -67.935 -3.557 1.00 32.45 31 LEU C CA 1
ATOM 2075 C C . LEU C 1 31 ? -11.097 -67.324 -2.481 1.00 32.33 31 LEU C C 1
ATOM 2076 O O . LEU C 1 31 ? -10.748 -66.318 -1.872 1.00 32.44 31 LEU C O 1
ATOM 2081 N N . GLY C 1 32 ? -12.268 -67.884 -2.265 1.00 32.08 32 GLY C N 1
ATOM 2082 C CA . GLY C 1 32 ? -13.205 -67.217 -1.376 1.00 32.41 32 GLY C CA 1
ATOM 2083 C C . GLY C 1 32 ? -13.919 -66.165 -2.190 1.00 32.74 32 GLY C C 1
ATOM 2084 O O . GLY C 1 32 ? -13.866 -66.197 -3.424 1.00 33.66 32 GLY C O 1
ATOM 2085 N N . GLY C 1 33 ? -14.601 -65.239 -1.520 1.00 32.33 33 GLY C N 1
ATOM 2086 C CA . GLY C 1 33 ? -15.582 -64.403 -2.185 1.00 30.69 33 GLY C CA 1
ATOM 2087 C C . GLY C 1 33 ? -16.794 -65.198 -2.648 1.00 30.60 33 GLY C C 1
ATOM 2088 O O . GLY C 1 33 ? -16.805 -66.439 -2.631 1.00 30.91 33 GLY C O 1
ATOM 2089 N N . VAL C 1 34 ? -17.804 -64.459 -3.098 1.00 29.83 34 VAL C N 1
ATOM 2090 C CA . VAL C 1 34 ? -19.099 -64.947 -3.469 1.00 28.93 34 VAL C CA 1
ATOM 2091 C C . VAL C 1 34 ? -19.185 -64.752 -4.955 1.00 29.18 34 VAL C C 1
ATOM 2092 O O . VAL C 1 34 ? -18.893 -63.678 -5.429 1.00 30.47 34 VAL C O 1
ATOM 2096 N N . PHE C 1 35 ? -19.573 -65.791 -5.688 1.00 29.10 35 PHE C N 1
ATOM 2097 C CA . PHE C 1 35 ? -19.693 -65.785 -7.146 1.00 28.32 35 PHE C CA 1
ATOM 2098 C C . PHE C 1 35 ? -21.105 -66.199 -7.563 1.00 29.17 35 PHE C C 1
ATOM 2099 O O . PHE C 1 35 ? -21.912 -66.599 -6.723 1.00 30.25 35 PHE C O 1
ATOM 2107 N N . SER C 1 36 ? -21.427 -66.131 -8.849 1.00 29.57 36 SER C N 1
ATOM 2108 C CA . SER C 1 36 ? -22.771 -66.507 -9.294 1.00 29.90 36 SER C CA 1
ATOM 2109 C C . SER C 1 36 ? -22.730 -67.926 -9.797 1.00 30.76 36 SER C C 1
ATOM 2110 O O . SER C 1 36 ? -21.845 -68.266 -10.578 1.00 30.83 36 SER C O 1
ATOM 2112 N N . LYS C 1 37 ? -23.681 -68.747 -9.341 1.00 32.39 37 LYS C N 1
ATOM 2113 C CA . LYS C 1 37 ? -23.898 -70.089 -9.903 1.00 34.17 37 LYS C CA 1
ATOM 2114 C C . LYS C 1 37 ? -24.486 -70.003 -11.301 1.00 34.99 37 LYS C C 1
ATOM 2115 O O . LYS C 1 37 ? -24.145 -70.796 -12.167 1.00 36.22 37 LYS C O 1
ATOM 2121 N N . ARG C 1 38 ? -25.372 -69.046 -11.522 1.00 35.64 38 ARG C N 1
ATOM 2122 C CA . ARG C 1 38 ? -26.047 -68.937 -12.808 1.00 36.24 38 ARG C CA 1
ATOM 2123 C C . ARG C 1 38 ? -26.154 -67.451 -13.220 1.00 36.65 38 ARG C C 1
ATOM 2124 O O . ARG C 1 38 ? -25.327 -66.619 -12.808 1.00 37.28 38 ARG C O 1
ATOM 2126 N N . ARG C 1 39 ? -27.133 -67.099 -14.042 1.00 36.66 39 ARG C N 1
ATOM 2127 C CA . ARG C 1 39 ? -27.255 -65.711 -14.427 1.00 36.62 39 ARG C CA 1
ATOM 2128 C C . ARG C 1 39 ? -28.054 -64.983 -13.357 1.00 36.63 39 ARG C C 1
ATOM 2129 O O . ARG C 1 39 ? -28.983 -65.537 -12.762 1.00 36.75 39 ARG C O 1
ATOM 2137 N N . ILE C 1 40 ? -27.669 -63.744 -13.091 1.00 36.52 40 ILE C N 1
ATOM 2138 C CA . ILE C 1 40 ? -28.480 -62.878 -12.260 1.00 36.25 40 ILE C CA 1
ATOM 2139 C C . ILE C 1 40 ? -28.699 -61.589 -13.015 1.00 36.06 40 ILE C C 1
ATOM 2140 O O . ILE C 1 40 ? -27.739 -60.856 -13.275 1.00 35.64 40 ILE C O 1
ATOM 2145 N N . PRO C 1 41 ? -29.973 -61.314 -13.354 1.00 36.19 41 PRO C N 1
ATOM 2146 C CA . PRO C 1 41 ? -30.454 -60.062 -13.953 1.00 35.82 41 PRO C CA 1
ATOM 2147 C C . PRO C 1 41 ? -30.244 -58.905 -12.991 1.00 35.75 41 PRO C C 1
ATOM 2148 O O . PRO C 1 41 ? -30.246 -59.113 -11.778 1.00 35.28 41 PRO C O 1
ATOM 2152 N N . LYS C 1 42 ? -30.038 -57.703 -13.521 1.00 36.15 42 LYS C N 1
ATOM 2153 C CA . LYS C 1 42 ? -29.905 -56.506 -12.677 1.00 36.60 42 LYS C CA 1
ATOM 2154 C C . LYS C 1 42 ? -31.184 -56.187 -11.873 1.00 36.26 42 LYS C C 1
ATOM 2155 O O . LYS C 1 42 ? -32.241 -56.742 -12.131 1.00 36.74 42 LYS C O 1
ATOM 2161 N N . ARG C 1 43 ? -31.070 -55.291 -10.906 1.00 36.15 43 ARG C N 1
ATOM 2162 C CA . ARG C 1 43 ? -32.146 -54.959 -9.968 1.00 36.45 43 ARG C CA 1
ATOM 2163 C C . ARG C 1 43 ? -32.398 -56.076 -8.969 1.00 35.57 43 ARG C C 1
ATOM 2164 O O . ARG C 1 43 ? -33.295 -55.955 -8.153 1.00 36.28 43 ARG C O 1
ATOM 2172 N N . THR C 1 44 ? -31.662 -57.173 -9.032 1.00 33.99 44 THR C N 1
ATOM 2173 C CA . THR C 1 44 ? -31.895 -58.265 -8.088 1.00 32.51 44 THR C CA 1
ATOM 2174 C C . THR C 1 44 ? -31.399 -57.805 -6.706 1.00 32.04 44 THR C C 1
ATOM 2175 O O . THR C 1 44 ? -30.264 -57.294 -6.587 1.00 32.22 44 THR C O 1
ATOM 2179 N N . GLN C 1 45 ? -32.250 -57.953 -5.685 1.00 30.90 45 GLN C N 1
ATOM 2180 C CA . GLN C 1 45 ? -31.930 -57.484 -4.328 1.00 30.50 45 GLN C CA 1
ATOM 2181 C C . GLN C 1 45 ? -31.555 -58.620 -3.370 1.00 30.21 45 GLN C C 1
ATOM 2182 O O . GLN C 1 45 ? -32.303 -59.608 -3.244 1.00 29.92 45 GLN C O 1
ATOM 2188 N N . PHE C 1 46 ? -30.420 -58.453 -2.687 1.00 29.20 46 PHE C N 1
ATOM 2189 C CA . PHE C 1 46 ? -29.908 -59.400 -1.694 1.00 28.71 46 PHE C CA 1
ATOM 2190 C C . PHE C 1 46 ? -29.878 -58.759 -0.316 1.00 28.31 46 PHE C C 1
ATOM 2191 O O . PHE C 1 46 ? -29.747 -57.554 -0.235 1.00 28.92 46 PHE C O 1
ATOM 2199 N N . GLY C 1 47 ? -29.914 -59.558 0.759 1.00 27.69 47 GLY C N 1
ATOM 2200 C CA . GLY C 1 47 ? -29.816 -59.038 2.128 1.00 26.41 47 GLY C CA 1
ATOM 2201 C C . GLY C 1 47 ? -31.088 -59.191 2.937 1.00 26.69 47 GLY C C 1
ATOM 2202 O O . GLY C 1 47 ? -32.084 -59.735 2.448 1.00 26.87 47 GLY C O 1
ATOM 2203 N N . PRO C 1 48 ? -31.125 -58.646 4.164 1.00 26.68 48 PRO C N 1
ATOM 2204 C CA . PRO C 1 48 ? -30.281 -57.659 4.830 1.00 26.09 48 PRO C CA 1
ATOM 2205 C C . PRO C 1 48 ? -28.947 -58.216 5.256 1.00 25.68 48 PRO C C 1
ATOM 2206 O O . PRO C 1 48 ? -28.835 -59.407 5.561 1.00 25.65 48 PRO C O 1
ATOM 2210 N N . VAL C 1 49 ? -27.949 -57.342 5.289 1.00 24.79 49 VAL C N 1
ATOM 2211 C CA . VAL C 1 49 ? -26.717 -57.631 5.980 1.00 24.35 49 VAL C CA 1
ATOM 2212 C C . VAL C 1 49 ? -27.031 -57.902 7.459 1.00 24.89 49 VAL C C 1
ATOM 2213 O O . VAL C 1 49 ? -27.816 -57.170 8.102 1.00 24.36 49 VAL C O 1
ATOM 2217 N N . GLU C 1 50 ? -26.447 -58.986 7.970 1.00 25.26 50 GLU C N 1
ATOM 2218 C CA . GLU C 1 50 ? -26.553 -59.333 9.386 1.00 25.79 50 GLU C CA 1
ATOM 2219 C C . GLU C 1 50 ? -25.186 -59.654 9.943 1.00 25.79 50 GLU C C 1
ATOM 2220 O O . GLU C 1 50 ? -24.382 -60.327 9.290 1.00 26.67 50 GLU C O 1
ATOM 2222 N N . GLY C 1 51 ? -24.924 -59.139 11.139 1.00 25.50 51 GLY C N 1
ATOM 2223 C CA . GLY C 1 51 ? -23.687 -59.375 11.859 1.00 25.27 51 GLY C CA 1
ATOM 2224 C C . GLY C 1 51 ? -23.704 -58.434 13.041 1.00 25.40 51 GLY C C 1
ATOM 2225 O O . GLY C 1 51 ? -24.676 -57.705 13.235 1.00 25.17 51 GLY C O 1
ATOM 2226 N N . PRO C 1 52 ? -22.634 -58.425 13.852 1.00 25.44 52 PRO C N 1
ATOM 2227 C CA . PRO C 1 52 ? -22.784 -57.504 14.988 1.00 25.36 52 PRO C CA 1
ATOM 2228 C C . PRO C 1 52 ? -22.559 -56.053 14.580 1.00 25.64 52 PRO C C 1
ATOM 2229 O O . PRO C 1 52 ? -21.892 -55.769 13.550 1.00 26.43 52 PRO C O 1
ATOM 2233 N N . LEU C 1 53 ? -23.140 -55.167 15.386 1.00 25.54 53 LEU C N 1
ATOM 2234 C CA . LEU C 1 53 ? -23.004 -53.722 15.280 1.00 25.51 53 LEU C CA 1
ATOM 2235 C C . LEU C 1 53 ? -21.998 -53.176 16.291 1.00 25.64 53 LEU C C 1
ATOM 2236 O O . LEU C 1 53 ? -22.028 -53.528 17.468 1.00 25.72 53 LEU C O 1
ATOM 2241 N N . VAL C 1 54 ? -21.106 -52.311 15.824 1.00 25.86 54 VAL C N 1
ATOM 2242 C CA . VAL C 1 54 ? -19.986 -51.866 16.638 1.00 26.08 54 VAL C CA 1
ATOM 2243 C C . VAL C 1 54 ? -19.645 -50.404 16.394 1.00 26.53 54 VAL C C 1
ATOM 2244 O O . VAL C 1 54 ? -19.920 -49.876 15.337 1.00 26.53 54 VAL C O 1
ATOM 2248 N N . ARG C 1 55 ? -19.019 -49.774 17.380 1.00 27.56 55 ARG C N 1
ATOM 2249 C CA . ARG C 1 55 ? -18.878 -48.317 17.440 1.00 28.89 55 ARG C CA 1
ATOM 2250 C C . ARG C 1 55 ? -18.021 -47.627 16.352 1.00 29.76 55 ARG C C 1
ATOM 2251 O O . ARG C 1 55 ? -18.071 -46.391 16.218 1.00 30.69 55 ARG C O 1
ATOM 2253 N N . GLY C 1 56 ? -17.246 -48.380 15.574 1.00 30.02 56 GLY C N 1
ATOM 2254 C CA . GLY C 1 56 ? -16.587 -47.764 14.427 1.00 30.34 56 GLY C CA 1
ATOM 2255 C C . GLY C 1 56 ? -15.073 -47.758 14.468 1.00 30.75 56 GLY C C 1
ATOM 2256 O O . GLY C 1 56 ? -14.418 -47.993 13.439 1.00 30.37 56 GLY C O 1
ATOM 2257 N N . SER C 1 57 ? -14.517 -47.471 15.646 1.00 31.13 57 SER C N 1
ATOM 2258 C CA . SER C 1 57 ? -13.076 -47.566 15.863 1.00 31.47 57 SER C CA 1
ATOM 2259 C C . SER C 1 57 ? -12.732 -49.037 15.867 1.00 32.00 57 SER C C 1
ATOM 2260 O O . SER C 1 57 ? -11.652 -49.434 15.446 1.00 32.17 57 SER C O 1
ATOM 2263 N N . GLU C 1 58 ? -13.698 -49.844 16.290 1.00 32.65 58 GLU C N 1
ATOM 2264 C CA . GLU C 1 58 ? -13.522 -51.280 16.421 1.00 33.46 58 GLU C CA 1
ATOM 2265 C C . GLU C 1 58 ? -13.716 -52.061 15.108 1.00 34.09 58 GLU C C 1
ATOM 2266 O O . GLU C 1 58 ? -14.106 -53.231 15.136 1.00 34.09 58 GLU C O 1
ATOM 2268 N N . LEU C 1 59 ? -13.451 -51.427 13.965 1.00 34.77 59 LEU C N 1
ATOM 2269 C CA . LEU C 1 59 ? -13.579 -52.112 12.663 1.00 35.62 59 LEU C CA 1
ATOM 2270 C C . LEU C 1 59 ? -12.251 -52.544 12.044 1.00 35.75 59 LEU C C 1
ATOM 2271 O O . LEU C 1 59 ? -11.327 -51.737 11.969 1.00 36.30 59 LEU C O 1
ATOM 2276 N N . LYS C 1 60 ? -12.173 -53.799 11.580 1.00 35.82 60 LYS C N 1
ATOM 2277 C CA . LYS C 1 60 ? -10.991 -54.308 10.864 1.00 35.84 60 LYS C CA 1
ATOM 2278 C C . LYS C 1 60 ? -10.961 -53.674 9.492 1.00 35.78 60 LYS C C 1
ATOM 2279 O O . LYS C 1 60 ? -11.922 -53.018 9.120 1.00 36.22 60 LYS C O 1
ATOM 2285 N N . ASP C 1 61 ? -9.883 -53.878 8.732 1.00 35.69 61 ASP C N 1
ATOM 2286 C CA . ASP C 1 61 ? -9.765 -53.291 7.396 1.00 35.30 61 ASP C CA 1
ATOM 2287 C C . ASP C 1 61 ? -9.940 -54.221 6.177 1.00 35.61 61 ASP C C 1
ATOM 2288 O O . ASP C 1 61 ? -9.706 -53.821 5.018 1.00 35.71 61 ASP C O 1
ATOM 2293 N N . CYS C 1 62 ? -10.438 -55.423 6.449 1.00 35.29 62 CYS C N 1
ATOM 2294 C CA . CYS C 1 62 ? -10.556 -56.502 5.483 1.00 35.76 62 CYS C CA 1
ATOM 2295 C C . CYS C 1 62 ? -11.878 -56.546 4.718 1.00 35.16 62 CYS C C 1
ATOM 2296 O O . CYS C 1 62 ? -11.989 -57.270 3.710 1.00 35.69 62 CYS C O 1
ATOM 2299 N N . TYR C 1 63 ? -12.879 -55.805 5.197 1.00 33.74 63 TYR C N 1
ATOM 2300 C CA . TYR C 1 63 ? -14.190 -55.757 4.556 1.00 32.39 63 TYR C CA 1
ATOM 2301 C C . TYR C 1 63 ? -14.643 -54.301 4.377 1.00 32.16 63 TYR C C 1
ATOM 2302 O O . TYR C 1 63 ? -14.123 -53.401 5.023 1.00 33.23 63 TYR C O 1
ATOM 2311 N N . ILE C 1 64 ? -15.597 -54.074 3.477 1.00 31.48 64 ILE C N 1
ATOM 2312 C CA . ILE C 1 64 ? -16.282 -52.782 3.321 1.00 29.89 64 ILE C CA 1
ATOM 2313 C C . ILE C 1 64 ? -16.969 -52.360 4.651 1.00 30.17 64 ILE C C 1
ATOM 2314 O O . ILE C 1 64 ? -17.574 -53.188 5.312 1.00 30.78 64 ILE C O 1
ATOM 2319 N N . HIS C 1 65 ? -16.873 -51.090 5.044 1.00 29.61 65 HIS C N 1
ATOM 2320 C CA . HIS C 1 65 ? -17.473 -50.606 6.302 1.00 27.75 65 HIS C CA 1
ATOM 2321 C C . HIS C 1 65 ? -18.882 -50.122 6.050 1.00 27.50 65 HIS C C 1
ATOM 2322 O O . HIS C 1 65 ? -19.078 -49.183 5.277 1.00 27.80 65 HIS C O 1
ATOM 2329 N N . LEU C 1 66 ? -19.869 -50.722 6.704 1.00 27.03 66 LEU C N 1
ATOM 2330 C CA . LEU C 1 66 ? -21.274 -50.357 6.473 1.00 26.37 66 LEU C CA 1
ATOM 2331 C C . LEU C 1 66 ? -21.829 -49.669 7.681 1.00 26.43 66 LEU C C 1
ATOM 2332 O O . LEU C 1 66 ? -21.666 -50.194 8.780 1.00 26.76 66 LEU C O 1
ATOM 2337 N N . LYS C 1 67 ? -22.471 -48.508 7.506 1.00 26.64 67 LYS C N 1
ATOM 2338 C CA . LYS C 1 67 ? -23.168 -47.852 8.637 1.00 27.50 67 LYS C CA 1
ATOM 2339 C C . LYS C 1 67 ? -24.617 -48.335 8.752 1.00 27.93 67 LYS C C 1
ATOM 2340 O O . LYS C 1 67 ? -25.208 -48.770 7.764 1.00 28.34 67 LYS C O 1
ATOM 2342 N N . VAL C 1 68 ? -25.182 -48.277 9.955 1.00 28.17 68 VAL C N 1
ATOM 2343 C CA . VAL C 1 68 ? -26.566 -48.729 10.187 1.00 28.17 68 VAL C CA 1
ATOM 2344 C C . VAL C 1 68 ? -27.219 -48.038 11.394 1.00 27.86 68 VAL C C 1
ATOM 2345 O O . VAL C 1 68 ? -27.663 -46.889 11.303 1.00 27.34 68 VAL C O 1
ATOM 2347 N N . ASP C 1 83 ? -25.605 -44.579 13.440 1.00 31.97 83 ASP C N 1
ATOM 2348 C CA . ASP C 1 83 ? -24.749 -44.572 14.638 1.00 32.50 83 ASP C CA 1
ATOM 2349 C C . ASP C 1 83 ? -23.639 -45.659 14.641 1.00 32.10 83 ASP C C 1
ATOM 2350 O O . ASP C 1 83 ? -22.453 -45.340 14.856 1.00 32.02 83 ASP C O 1
ATOM 2355 N N . LEU C 1 84 ? -24.035 -46.920 14.403 1.00 31.51 84 LEU C N 1
ATOM 2356 C CA . LEU C 1 84 ? -23.153 -48.096 14.543 1.00 30.66 84 LEU C CA 1
ATOM 2357 C C . LEU C 1 84 ? -22.875 -48.833 13.224 1.00 30.41 84 LEU C C 1
ATOM 2358 O O . LEU C 1 84 ? -23.572 -48.642 12.228 1.00 30.32 84 LEU C O 1
ATOM 2363 N N . TRP C 1 85 ? -21.856 -49.688 13.249 1.00 30.01 85 TRP C N 1
ATOM 2364 C CA . TRP C 1 85 ? -21.284 -50.302 12.061 1.00 29.93 85 TRP C CA 1
ATOM 2365 C C . TRP C 1 85 ? -21.244 -51.827 12.160 1.00 30.70 85 TRP C C 1
ATOM 2366 O O . TRP C 1 85 ? -21.253 -52.389 13.270 1.00 30.95 85 TRP C O 1
ATOM 2377 N N . PHE C 1 86 ? -21.163 -52.499 11.012 1.00 30.98 86 PHE C N 1
ATOM 2378 C CA . PHE C 1 86 ? -21.128 -53.970 10.988 1.00 31.32 86 PHE C CA 1
ATOM 2379 C C . PHE C 1 86 ? -19.705 -54.538 11.115 1.00 32.26 86 PHE C C 1
ATOM 2380 O O . PHE C 1 86 ? -18.804 -54.178 10.343 1.00 32.13 86 PHE C O 1
ATOM 2388 N N . GLU C 1 87 ? -19.500 -55.419 12.100 1.00 33.24 87 GLU C N 1
ATOM 2389 C CA . GLU C 1 87 ? -18.214 -56.123 12.241 1.00 33.43 87 GLU C CA 1
ATOM 2390 C C . GLU C 1 87 ? -18.281 -57.464 11.523 1.00 33.76 87 GLU C C 1
ATOM 2391 O O . GLU C 1 87 ? -18.892 -58.400 12.028 1.00 33.96 87 GLU C O 1
ATOM 2397 N N . LEU C 1 88 ? -17.651 -57.553 10.351 1.00 34.30 88 LEU C N 1
ATOM 2398 C CA . LEU C 1 88 ? -17.824 -58.712 9.435 1.00 34.40 88 LEU C CA 1
ATOM 2399 C C . LEU C 1 88 ? -16.686 -59.771 9.451 1.00 34.80 88 LEU C C 1
ATOM 2400 O O . LEU C 1 88 ? -16.345 -60.312 8.396 1.00 34.87 88 LEU C O 1
ATOM 2405 N N . SER C 1 89 ? -16.133 -60.065 10.635 1.00 35.10 89 SER C N 1
ATOM 2406 C CA . SER C 1 89 ? -14.998 -60.997 10.803 1.00 36.01 89 SER C CA 1
ATOM 2407 C C . SER C 1 89 ? -15.414 -62.471 11.058 1.00 36.59 89 SER C C 1
ATOM 2408 O O . SER C 1 89 ? -14.858 -63.404 10.446 1.00 36.72 89 SER C O 1
ATOM 2411 N N . ASP C 1 90 ? -16.364 -62.659 11.984 1.00 36.46 90 ASP C N 1
ATOM 2412 C CA . ASP C 1 90 ? -16.702 -63.959 12.569 1.00 36.58 90 ASP C CA 1
ATOM 2413 C C . ASP C 1 90 ? -17.822 -64.605 11.765 1.00 36.51 90 ASP C C 1
ATOM 2414 O O . ASP C 1 90 ? -18.898 -64.039 11.646 1.00 37.16 90 ASP C O 1
ATOM 2419 N N . GLU C 1 91 ? -17.577 -65.797 11.231 1.00 36.16 91 GLU C N 1
ATOM 2420 C CA . GLU C 1 91 ? -18.563 -66.500 10.404 1.00 35.19 91 GLU C CA 1
ATOM 2421 C C . GLU C 1 91 ? -19.666 -67.073 11.267 1.00 34.64 91 GLU C C 1
ATOM 2422 O O . GLU C 1 91 ? -20.715 -67.480 10.759 1.00 33.98 91 GLU C O 1
ATOM 2428 N N . THR C 1 92 ? -19.395 -67.119 12.577 1.00 34.12 92 THR C N 1
ATOM 2429 C CA . THR C 1 92 ? -20.343 -67.604 13.580 1.00 33.42 92 THR C CA 1
ATOM 2430 C C . THR C 1 92 ? -21.350 -66.516 13.964 1.00 33.01 92 THR C C 1
ATOM 2431 O O . THR C 1 92 ? -22.370 -66.813 14.552 1.00 32.53 92 THR C O 1
ATOM 2433 N N . LEU C 1 93 ? -21.072 -65.260 13.609 1.00 33.05 93 LEU C N 1
ATOM 2434 C CA . LEU C 1 93 ? -21.952 -64.142 14.004 1.00 32.85 93 LEU C CA 1
ATOM 2435 C C . LEU C 1 93 ? -22.542 -63.302 12.845 1.00 32.44 93 LEU C C 1
ATOM 2436 O O . LEU C 1 93 ? -23.342 -62.408 13.092 1.00 32.44 93 LEU C O 1
ATOM 2438 N N . CYS C 1 94 ? -22.182 -63.628 11.601 1.00 31.97 94 CYS C N 1
ATOM 2439 C CA . CYS C 1 94 ? -22.639 -62.889 10.391 1.00 32.05 94 CYS C CA 1
ATOM 2440 C C . CYS C 1 94 ? -23.333 -63.757 9.340 1.00 31.38 94 CYS C C 1
ATOM 2441 O O . CYS C 1 94 ? -23.060 -64.960 9.224 1.00 31.10 94 CYS C O 1
ATOM 2444 N N . ASN C 1 95 ? -24.192 -63.151 8.531 1.00 30.29 95 ASN C N 1
ATOM 2445 C CA . ASN C 1 95 ? -24.646 -63.885 7.382 1.00 29.99 95 ASN C CA 1
ATOM 2446 C C . ASN C 1 95 ? -23.562 -63.913 6.295 1.00 30.27 95 ASN C C 1
ATOM 2447 O O . ASN C 1 95 ? -22.458 -63.388 6.476 1.00 29.31 95 ASN C O 1
ATOM 2452 N N . TRP C 1 96 ? -23.871 -64.541 5.174 1.00 30.39 96 TRP C N 1
ATOM 2453 C CA . TRP C 1 96 ? -22.930 -64.692 4.070 1.00 29.70 96 TRP C CA 1
ATOM 2454 C C . TRP C 1 96 ? -22.384 -63.386 3.495 1.00 29.28 96 TRP C C 1
ATOM 2455 O O . TRP C 1 96 ? -21.318 -63.362 2.885 1.00 28.80 96 TRP C O 1
ATOM 2466 N N . MET C 1 97 ? -23.106 -62.294 3.684 1.00 28.74 97 MET C N 1
ATOM 2467 C CA . MET C 1 97 ? -22.716 -61.068 3.010 1.00 27.98 97 MET C CA 1
ATOM 2468 C C . MET C 1 97 ? -21.387 -60.594 3.465 1.00 27.87 97 MET C C 1
ATOM 2469 O O . MET C 1 97 ? -20.785 -59.826 2.755 1.00 29.31 97 MET C O 1
ATOM 2474 N N . MET C 1 98 ? -20.899 -61.087 4.608 1.00 27.20 98 MET C N 1
ATOM 2475 C CA . MET C 1 98 ? -19.511 -60.886 5.018 1.00 26.52 98 MET C CA 1
ATOM 2476 C C . MET C 1 98 ? -18.559 -61.306 3.910 1.00 26.50 98 MET C C 1
ATOM 2477 O O . MET C 1 98 ? -17.444 -60.792 3.828 1.00 26.37 98 MET C O 1
ATOM 2482 N N . PHE C 1 99 ? -18.980 -62.222 3.036 1.00 26.37 99 PHE C N 1
ATOM 2483 C CA . PHE C 1 99 ? -18.000 -62.791 2.099 1.00 26.28 99 PHE C CA 1
ATOM 2484 C C . PHE C 1 99 ? -17.855 -61.984 0.822 1.00 27.25 99 PHE C C 1
ATOM 2485 O O . PHE C 1 99 ? -16.969 -62.312 -0.021 1.00 27.83 99 PHE C O 1
ATOM 2493 N N . VAL C 1 100 ? -18.708 -60.964 0.648 1.00 26.82 100 VAL C N 1
ATOM 2494 C CA . VAL C 1 100 ? -18.727 -60.245 -0.615 1.00 26.73 100 VAL C CA 1
ATOM 2495 C C . VAL C 1 100 ? -17.598 -59.233 -0.599 1.00 27.87 100 VAL C C 1
ATOM 2496 O O . VAL C 1 100 ? -17.575 -58.327 0.235 1.00 28.65 100 VAL C O 1
ATOM 2500 N N . ARG C 1 101 ? -16.659 -59.375 -1.523 1.00 28.01 101 ARG C N 1
ATOM 2501 C CA . ARG C 1 101 ? -15.565 -58.435 -1.566 1.00 28.10 101 ARG C CA 1
ATOM 2502 C C . ARG C 1 101 ? -16.017 -57.077 -2.086 1.00 28.64 101 ARG C C 1
ATOM 2503 O O . ARG C 1 101 ? -16.993 -56.971 -2.888 1.00 28.48 101 ARG C O 1
ATOM 2511 N N . PRO C 1 102 ? -15.338 -56.014 -1.620 1.00 28.27 102 PRO C N 1
ATOM 2512 C CA . PRO C 1 102 ? -15.707 -54.711 -2.151 1.00 27.83 102 PRO C CA 1
ATOM 2513 C C . PRO C 1 102 ? -15.091 -54.495 -3.554 1.00 28.08 102 PRO C C 1
ATOM 2514 O O . PRO C 1 102 ? -13.993 -55.019 -3.850 1.00 27.78 102 PRO C O 1
ATOM 2518 N N . ALA C 1 103 ? -15.830 -53.784 -4.417 1.00 28.25 103 ALA C N 1
ATOM 2519 C CA . ALA C 1 103 ? -15.335 -53.325 -5.725 1.00 28.00 103 ALA C CA 1
ATOM 2520 C C . ALA C 1 103 ? -14.252 -52.243 -5.579 1.00 27.76 103 ALA C C 1
ATOM 2521 O O . ALA C 1 103 ? -14.374 -51.374 -4.720 1.00 28.40 103 ALA C O 1
ATOM 2523 N N . GLN C 1 104 ? -13.228 -52.287 -6.432 1.00 27.49 104 GLN C N 1
ATOM 2524 C CA . GLN C 1 104 ? -12.166 -51.246 -6.531 1.00 27.58 104 GLN C CA 1
ATOM 2525 C C . GLN C 1 104 ? -12.279 -50.321 -7.763 1.00 26.16 104 GLN C C 1
ATOM 2526 O O . GLN C 1 104 ? -11.582 -49.312 -7.859 1.00 25.49 104 GLN C O 1
ATOM 2532 N N . ASN C 1 105 ? -13.143 -50.668 -8.708 1.00 25.29 105 ASN C N 1
ATOM 2533 C CA . ASN C 1 105 ? -13.299 -49.874 -9.936 1.00 25.40 105 ASN C CA 1
ATOM 2534 C C . ASN C 1 105 ? -14.686 -50.154 -10.416 1.00 24.54 105 ASN C C 1
ATOM 2535 O O . ASN C 1 105 ? -15.289 -51.111 -9.975 1.00 24.90 105 ASN C O 1
ATOM 2540 N N . HIS C 1 106 ? -15.194 -49.304 -11.288 1.00 24.19 106 HIS C N 1
ATOM 2541 C CA . HIS C 1 106 ? -16.512 -49.438 -11.872 1.00 24.96 106 HIS C CA 1
ATOM 2542 C C . HIS C 1 106 ? -16.669 -50.756 -12.652 1.00 25.93 106 HIS C C 1
ATOM 2543 O O . HIS C 1 106 ? -17.731 -51.397 -12.580 1.00 25.52 106 HIS C O 1
ATOM 2550 N N . LEU C 1 107 ? -15.604 -51.164 -13.365 1.00 26.83 107 LEU C N 1
ATOM 2551 C CA . LEU C 1 107 ? -15.642 -52.364 -14.180 1.00 28.01 107 LEU C CA 1
ATOM 2552 C C . LEU C 1 107 ? -16.047 -53.540 -13.327 1.00 28.56 107 LEU C C 1
ATOM 2553 O O . LEU C 1 107 ? -16.978 -54.230 -13.693 1.00 29.68 107 LEU C O 1
ATOM 2555 N N . GLU C 1 108 ? -15.400 -53.779 -12.193 1.00 28.25 108 GLU C N 1
ATOM 2556 C CA . GLU C 1 108 ? -15.774 -54.980 -11.435 1.00 29.63 108 GLU C CA 1
ATOM 2557 C C . GLU C 1 108 ? -17.076 -54.855 -10.584 1.00 29.14 108 GLU C C 1
ATOM 2558 O O . GLU C 1 108 ? -17.719 -55.860 -10.280 1.00 29.00 108 GLU C O 1
ATOM 2564 N N . GLN C 1 109 ? -17.478 -53.626 -10.245 1.00 28.02 109 GLN C N 1
ATOM 2565 C CA . GLN C 1 109 ? -18.603 -53.440 -9.356 1.00 27.10 109 GLN C CA 1
ATOM 2566 C C . GLN C 1 109 ? -19.848 -53.946 -10.039 1.00 27.29 109 GLN C C 1
ATOM 2567 O O . GLN C 1 109 ? -20.174 -53.467 -11.121 1.00 28.49 109 GLN C O 1
ATOM 2573 N N . ASN C 1 110 ? -20.567 -54.865 -9.415 1.00 26.45 110 ASN C N 1
ATOM 2574 C CA . ASN C 1 110 ? -21.920 -55.206 -9.876 1.00 26.10 110 ASN C CA 1
ATOM 2575 C C . ASN C 1 110 ? -22.994 -55.141 -8.799 1.00 26.25 110 ASN C C 1
ATOM 2576 O O . ASN C 1 110 ? -24.141 -55.528 -9.055 1.00 26.32 110 ASN C O 1
ATOM 2581 N N . LEU C 1 111 ? -22.652 -54.616 -7.622 1.00 26.32 111 LEU C N 1
ATOM 2582 C CA . LEU C 1 111 ? -23.640 -54.468 -6.532 1.00 26.86 111 LEU C CA 1
ATOM 2583 C C . LEU C 1 111 ? -23.552 -53.103 -5.873 1.00 27.65 111 LEU C C 1
ATOM 2584 O O . LEU C 1 111 ? -22.447 -52.586 -5.624 1.00 28.36 111 LEU C O 1
ATOM 2589 N N . VAL C 1 112 ? -24.707 -52.508 -5.594 1.00 27.72 112 VAL C N 1
ATOM 2590 C CA . VAL C 1 112 ? -24.751 -51.325 -4.747 1.00 28.14 112 VAL C CA 1
ATOM 2591 C C . VAL C 1 112 ? -25.335 -51.678 -3.390 1.00 28.52 112 VAL C C 1
ATOM 2592 O O . VAL C 1 112 ? -26.370 -52.359 -3.313 1.00 29.75 112 VAL C O 1
ATOM 2596 N N . ALA C 1 113 ? -24.655 -51.222 -2.340 1.00 28.31 113 ALA C N 1
ATOM 2597 C CA . ALA C 1 113 ? -25.169 -51.248 -0.992 1.00 27.92 113 ALA C CA 1
ATOM 2598 C C . ALA C 1 113 ? -25.934 -49.973 -0.632 1.00 28.44 113 ALA C C 1
ATOM 2599 O O . ALA C 1 113 ? -25.571 -48.848 -1.001 1.00 28.40 113 ALA C O 1
ATOM 2601 N N . TYR C 1 114 ? -27.005 -50.155 0.123 1.00 29.50 114 TYR C N 1
ATOM 2602 C CA . TYR C 1 114 ? -27.758 -49.031 0.676 1.00 30.30 114 TYR C CA 1
ATOM 2603 C C . TYR C 1 114 ? -28.634 -49.564 1.780 1.00 31.15 114 TYR C C 1
ATOM 2604 O O . TYR C 1 114 ? -28.804 -50.774 1.898 1.00 32.04 114 TYR C O 1
ATOM 2613 N N . GLN C 1 115 ? -29.215 -48.646 2.545 1.00 31.86 115 GLN C N 1
ATOM 2614 C CA . GLN C 1 115 ? -30.130 -48.947 3.604 1.00 32.31 115 GLN C CA 1
ATOM 2615 C C . GLN C 1 115 ? -31.555 -48.666 3.154 1.00 33.49 115 GLN C C 1
ATOM 2616 O O . GLN C 1 115 ? -31.811 -47.690 2.436 1.00 33.98 115 GLN C O 1
ATOM 2622 N N . TYR C 1 116 ? -32.501 -49.491 3.596 1.00 34.67 116 TYR C N 1
ATOM 2623 C CA . TYR C 1 116 ? -33.877 -49.272 3.229 1.00 35.70 116 TYR C CA 1
ATOM 2624 C C . TYR C 1 116 ? -34.854 -48.963 4.404 1.00 36.77 116 TYR C C 1
ATOM 2625 O O . TYR C 1 116 ? -35.572 -47.921 4.385 1.00 38.09 116 TYR C O 1
ATOM 2634 N N . GLY C 1 117 ? -34.926 -49.836 5.403 1.00 36.31 117 GLY C N 1
ATOM 2635 C CA . GLY C 1 117 ? -35.676 -49.492 6.620 1.00 35.60 117 GLY C CA 1
ATOM 2636 C C . GLY C 1 117 ? -34.640 -49.416 7.722 1.00 35.69 117 GLY C C 1
ATOM 2637 O O . GLY C 1 117 ? -33.782 -48.515 7.708 1.00 35.54 117 GLY C O 1
ATOM 2638 N N . HIS C 1 118 ? -34.697 -50.393 8.643 1.00 35.41 118 HIS C N 1
ATOM 2639 C CA . HIS C 1 118 ? -33.606 -50.680 9.589 1.00 34.43 118 HIS C CA 1
ATOM 2640 C C . HIS C 1 118 ? -32.460 -51.501 8.940 1.00 34.25 118 HIS C C 1
ATOM 2641 O O . HIS C 1 118 ? -31.486 -51.861 9.628 1.00 34.91 118 HIS C O 1
ATOM 2642 N N . HIS C 1 119 ? -32.532 -51.760 7.627 1.00 32.75 119 HIS C N 1
ATOM 2643 C CA . HIS C 1 119 ? -31.638 -52.743 7.007 1.00 31.43 119 HIS C CA 1
ATOM 2644 C C . HIS C 1 119 ? -30.717 -52.262 5.832 1.00 30.77 119 HIS C C 1
ATOM 2645 O O . HIS C 1 119 ? -31.046 -51.345 5.100 1.00 30.96 119 HIS C O 1
ATOM 2652 N N . VAL C 1 120 ? -29.557 -52.884 5.678 1.00 29.51 120 VAL C N 1
ATOM 2653 C CA . VAL C 1 120 ? -28.683 -52.690 4.508 1.00 2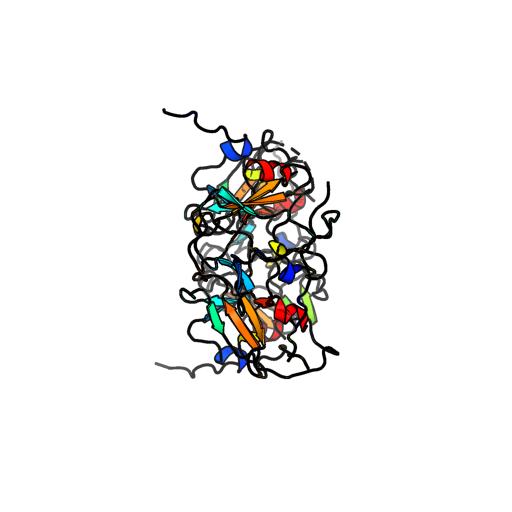8.30 120 VAL C CA 1
ATOM 2654 C C . VAL C 1 120 ? -28.856 -53.813 3.468 1.00 27.82 120 VAL C C 1
ATOM 2655 O O . VAL C 1 120 ? -28.748 -54.994 3.806 1.00 28.06 120 VAL C O 1
ATOM 2659 N N . TYR C 1 121 ? -29.088 -53.467 2.210 1.00 27.39 121 TYR C N 1
ATOM 2660 C CA . TYR C 1 121 ? -29.165 -54.487 1.136 1.00 27.36 121 TYR C CA 1
ATOM 2661 C C . TYR C 1 121 ? -28.068 -54.305 0.135 1.00 27.62 121 TYR C C 1
ATOM 2662 O O . TYR C 1 121 ? -27.425 -53.249 0.130 1.00 28.51 121 TYR C O 1
ATOM 2671 N N . TYR C 1 122 ? -27.853 -55.301 -0.722 1.00 27.53 122 TYR C N 1
ATOM 2672 C CA . TYR C 1 122 ? -26.955 -55.131 -1.889 1.00 28.00 122 TYR C CA 1
ATOM 2673 C C . TYR C 1 122 ? -27.715 -55.463 -3.171 1.00 28.28 122 TYR C C 1
ATOM 2674 O O . TYR C 1 122 ? -28.193 -56.597 -3.309 1.00 29.24 122 TYR C O 1
ATOM 2683 N N . THR C 1 123 ? -27.813 -54.526 -4.121 1.00 27.88 123 THR C N 1
ATOM 2684 C CA . THR C 1 123 ? -28.641 -54.790 -5.329 1.00 27.51 123 THR C CA 1
ATOM 2685 C C . THR C 1 123 ? -27.822 -54.794 -6.605 1.00 27.06 123 THR C C 1
ATOM 2686 O O . THR C 1 123 ? -26.881 -54.044 -6.706 1.00 26.60 123 THR C O 1
ATOM 2690 N N . THR C 1 124 ? -28.153 -55.646 -7.568 1.00 27.63 124 THR C N 1
ATOM 2691 C CA . THR C 1 124 ? -27.325 -55.732 -8.785 1.00 28.13 124 THR C CA 1
ATOM 2692 C C . THR C 1 124 ? -27.567 -54.545 -9.719 1.00 29.19 124 THR C C 1
ATOM 2693 O O . THR C 1 124 ? -28.703 -54.243 -10.068 1.00 29.47 124 THR C O 1
ATOM 2697 N N . ILE C 1 125 ? -26.499 -53.882 -10.145 1.00 29.90 125 ILE C N 1
ATOM 2698 C CA . ILE C 1 125 ? -26.609 -52.787 -11.115 1.00 30.34 125 ILE C CA 1
ATOM 2699 C C . ILE C 1 125 ? -26.171 -53.185 -12.545 1.00 31.27 125 ILE C C 1
ATOM 2700 O O . ILE C 1 125 ? -26.111 -52.336 -13.430 1.00 31.52 125 ILE C O 1
ATOM 2705 N N . LYS C 1 126 ? -25.815 -54.456 -12.744 1.00 31.86 126 LYS C N 1
ATOM 2706 C CA . LYS C 1 126 ? -25.493 -55.005 -14.068 1.00 32.36 126 LYS C CA 1
ATOM 2707 C C . LYS C 1 126 ? -25.938 -56.451 -14.086 1.00 33.06 126 LYS C C 1
ATOM 2708 O O . LYS C 1 126 ? -26.186 -57.034 -13.021 1.00 32.70 126 LYS C O 1
ATOM 2714 N N . ASN C 1 127 ? -26.015 -57.032 -15.286 1.00 33.95 127 ASN C N 1
ATOM 2715 C CA . ASN C 1 127 ? -26.239 -58.472 -15.436 1.00 34.66 127 ASN C CA 1
ATOM 2716 C C . ASN C 1 127 ? -25.014 -59.227 -14.977 1.00 35.05 127 ASN C C 1
ATOM 2717 O O . ASN C 1 127 ? -23.934 -59.042 -15.546 1.00 36.07 127 ASN C O 1
ATOM 2722 N N . VAL C 1 128 ? -25.162 -60.042 -13.935 1.00 34.83 128 VAL C N 1
ATOM 2723 C CA . VAL C 1 128 ? -24.068 -60.901 -13.486 1.00 34.53 128 VAL C CA 1
ATOM 2724 C C . VAL C 1 128 ? -24.101 -62.238 -14.229 1.00 34.88 128 VAL C C 1
ATOM 2725 O O . VAL C 1 128 ? -25.103 -62.973 -14.170 1.00 35.15 128 VAL C O 1
ATOM 2729 N N . GLU C 1 129 ? -23.015 -62.554 -14.929 1.00 34.88 129 GLU C N 1
ATOM 2730 C CA . GLU C 1 129 ? -22.910 -63.833 -15.653 1.00 35.00 129 GLU C CA 1
ATOM 2731 C C . GLU C 1 129 ? -22.313 -64.946 -14.772 1.00 34.68 129 GLU C C 1
ATOM 2732 O O . GLU C 1 129 ? -21.766 -64.672 -13.714 1.00 35.35 129 GLU C O 1
ATOM 2738 N N . PRO C 1 130 ? -22.426 -66.213 -15.189 1.00 34.58 130 PRO C N 1
ATOM 2739 C CA . PRO C 1 130 ? -22.020 -67.187 -14.194 1.00 34.28 130 PRO C CA 1
ATOM 2740 C C . PRO C 1 130 ? -20.506 -67.200 -13.984 1.00 34.49 130 PRO C C 1
ATOM 2741 O O . PRO C 1 130 ? -19.726 -66.865 -14.896 1.00 34.07 130 PRO C O 1
ATOM 2745 N N . LYS C 1 131 ? -20.122 -67.573 -12.764 1.00 34.51 131 LYS C N 1
ATOM 2746 C CA . LYS C 1 131 ? -18.725 -67.701 -12.337 1.00 34.32 131 LYS C CA 1
ATOM 2747 C C . LYS C 1 131 ? -18.031 -66.329 -12.156 1.00 34.28 131 LYS C C 1
ATOM 2748 O O . LYS C 1 131 ? -16.841 -66.257 -11.838 1.00 34.78 131 LYS C O 1
ATOM 2750 N N . GLN C 1 132 ? -18.802 -65.252 -12.335 1.00 34.03 132 GLN C N 1
ATOM 2751 C CA . GLN C 1 132 ? -18.340 -63.887 -12.205 1.00 33.30 132 GLN C CA 1
ATOM 2752 C C . GLN C 1 132 ? -18.463 -63.583 -10.729 1.00 34.19 132 GLN C C 1
ATOM 2753 O O . GLN C 1 132 ? -19.378 -64.125 -10.079 1.00 34.48 132 GLN C O 1
ATOM 2759 N N . GLU C 1 133 ? -17.577 -62.726 -10.188 1.00 34.01 133 GLU C N 1
ATOM 2760 C CA . GLU C 1 133 ? -17.556 -62.476 -8.750 1.00 33.33 133 GLU C CA 1
ATOM 2761 C C . GLU C 1 133 ? -18.557 -61.369 -8.455 1.00 33.37 133 GLU C C 1
ATOM 2762 O O . GLU C 1 133 ? -18.839 -60.537 -9.329 1.00 33.39 133 GLU C O 1
ATOM 2768 N N . LEU C 1 134 ? -19.130 -61.375 -7.248 1.00 32.64 134 LEU C N 1
ATOM 2769 C CA . LEU C 1 134 ? -19.980 -60.274 -6.844 1.00 32.38 134 LEU C CA 1
ATOM 2770 C C . LEU C 1 134 ? -19.161 -59.265 -6.055 1.00 32.65 134 LEU C C 1
ATOM 2771 O O . LEU C 1 134 ? -18.494 -59.629 -5.094 1.00 32.98 134 LEU C O 1
ATOM 2776 N N . LYS C 1 135 ? -19.187 -57.997 -6.470 1.00 32.02 135 LYS C N 1
ATOM 2777 C CA . LYS C 1 135 ? -18.475 -56.987 -5.727 1.00 31.40 135 LYS C CA 1
ATOM 2778 C C . LYS C 1 135 ? -19.314 -55.740 -5.513 1.00 31.13 135 LYS C C 1
ATOM 2779 O O . LYS C 1 135 ? -19.971 -55.258 -6.428 1.00 31.12 135 LYS C O 1
ATOM 2785 N N . VAL C 1 136 ? -19.250 -55.217 -4.288 1.00 30.36 136 VAL C N 1
ATOM 2786 C CA . VAL C 1 136 ? -20.117 -54.159 -3.842 1.00 29.09 136 VAL C CA 1
ATOM 2787 C C . VAL C 1 136 ? -19.395 -52.832 -3.581 1.00 29.24 136 VAL C C 1
ATOM 2788 O O . VAL C 1 136 ? -18.198 -52.776 -3.291 1.00 29.64 136 VAL C O 1
ATOM 2792 N N . TRP C 1 137 ? -20.124 -51.750 -3.799 1.00 28.69 137 TRP C N 1
ATOM 2793 C CA . TRP C 1 137 ? -19.755 -50.460 -3.280 1.00 27.93 137 TRP C CA 1
ATOM 2794 C C . TRP C 1 137 ? -21.054 -49.718 -2.977 1.00 27.59 137 TRP C C 1
ATOM 2795 O O . TRP C 1 137 ? -22.156 -50.186 -3.294 1.00 26.66 137 TRP C O 1
ATOM 2806 N N . TYR C 1 138 ? -20.906 -48.575 -2.324 1.00 27.86 138 TYR C N 1
ATOM 2807 C CA . TYR C 1 138 ? -22.009 -47.821 -1.773 1.00 27.36 138 TYR C CA 1
ATOM 2808 C C . TYR C 1 138 ? -22.772 -47.150 -2.896 1.00 27.46 138 TYR C C 1
ATOM 2809 O O . TYR C 1 138 ? -22.213 -46.837 -3.932 1.00 27.92 138 TYR C O 1
ATOM 2818 N N . ALA C 1 139 ? -24.063 -46.940 -2.712 1.00 27.80 139 ALA C N 1
ATOM 2819 C CA . ALA C 1 139 ? -24.810 -46.195 -3.691 1.00 27.57 139 ALA C CA 1
ATOM 2820 C C . ALA C 1 139 ? -24.592 -44.748 -3.338 1.00 28.15 139 ALA C C 1
ATOM 2821 O O . ALA C 1 139 ? -24.335 -44.399 -2.172 1.00 27.55 139 ALA C O 1
ATOM 2823 N N . ALA C 1 140 ? -24.736 -43.896 -4.341 1.00 28.99 140 ALA C N 1
ATOM 2824 C CA . ALA C 1 140 ? -24.431 -42.495 -4.168 1.00 29.97 140 ALA C CA 1
ATOM 2825 C C . ALA C 1 140 ? -25.033 -41.892 -2.869 1.00 30.41 140 ALA C C 1
ATOM 2826 O O . ALA C 1 140 ? -24.320 -41.221 -2.113 1.00 30.77 140 ALA C O 1
ATOM 2828 N N . SER C 1 141 ? -26.304 -42.167 -2.594 1.00 30.73 141 SER C N 1
ATOM 2829 C CA . SER C 1 141 ? -26.969 -41.649 -1.384 1.00 31.18 141 SER C CA 1
ATOM 2830 C C . SER C 1 141 ? -26.492 -42.337 -0.075 1.00 31.67 141 SER C C 1
ATOM 2831 O O . SER C 1 141 ? -26.396 -41.704 0.997 1.00 31.68 141 SER C O 1
ATOM 2833 N N . TYR C 1 142 ? -26.205 -43.634 -0.152 1.00 31.05 142 TYR C N 1
ATOM 2834 C CA . TYR C 1 142 ? -25.742 -44.314 1.027 1.00 30.48 142 TYR C CA 1
ATOM 2835 C C . TYR C 1 142 ? -24.333 -43.843 1.382 1.00 30.48 142 TYR C C 1
ATOM 2836 O O . TYR C 1 142 ? -24.006 -43.680 2.566 1.00 30.51 142 TYR C O 1
ATOM 2845 N N . ALA C 1 143 ? -23.523 -43.562 0.364 1.00 30.18 143 ALA C N 1
ATOM 2846 C CA . ALA C 1 143 ? -22.150 -43.080 0.586 1.00 30.30 143 ALA C CA 1
ATOM 2847 C C . ALA C 1 143 ? -22.117 -41.782 1.380 1.00 30.62 143 ALA C C 1
ATOM 2848 O O . ALA C 1 143 ? -21.267 -41.589 2.267 1.00 30.32 143 ALA C O 1
ATOM 2850 N N . GLU C 1 144 ? -23.056 -40.898 1.037 1.00 31.51 144 GLU C N 1
ATOM 2851 C CA . GLU C 1 144 ? -23.186 -39.585 1.632 1.00 32.09 144 GLU C CA 1
ATOM 2852 C C . GLU C 1 144 ? -23.419 -39.728 3.107 1.00 31.79 144 GLU C C 1
ATOM 2853 O O . GLU C 1 144 ? -22.922 -38.944 3.891 1.00 31.59 144 GLU C O 1
ATOM 2859 N N . PHE C 1 145 ? -24.169 -40.758 3.469 1.00 31.95 145 PHE C N 1
ATOM 2860 C CA . PHE C 1 145 ? -24.435 -41.076 4.860 1.00 32.22 145 PHE C CA 1
ATOM 2861 C C . PHE C 1 145 ? -23.247 -41.757 5.578 1.00 32.25 145 PHE C C 1
ATOM 2862 O O . PHE C 1 145 ? -23.015 -41.517 6.750 1.00 31.92 145 PHE C O 1
ATOM 2870 N N . VAL C 1 146 ? -22.493 -42.595 4.878 1.00 32.67 146 VAL C N 1
ATOM 2871 C CA . VAL C 1 146 ? -21.356 -43.260 5.499 1.00 33.18 146 VAL C CA 1
ATOM 2872 C C . VAL C 1 146 ? -20.206 -42.306 5.781 1.00 34.18 146 VAL C C 1
ATOM 2873 O O . VAL C 1 146 ? -19.589 -42.382 6.832 1.00 34.08 146 VAL C O 1
ATOM 2877 N N . ASN C 1 147 ? -19.907 -41.418 4.839 1.00 35.84 147 ASN C N 1
ATOM 2878 C CA . ASN C 1 147 ? -18.912 -40.363 5.076 1.00 37.23 147 ASN C CA 1
ATOM 2879 C C . ASN C 1 147 ? -19.551 -39.221 5.910 1.00 37.81 147 ASN C C 1
ATOM 2880 O O . ASN C 1 147 ? -20.586 -38.681 5.528 1.00 37.96 147 ASN C O 1
ATOM 2885 N N . GLN C 1 148 ? -18.967 -38.886 7.066 1.00 38.45 148 GLN C N 1
ATOM 2886 C CA . GLN C 1 148 ? -19.609 -37.949 8.010 1.00 38.70 148 GLN C CA 1
ATOM 2887 C C . GLN C 1 148 ? -18.640 -37.100 8.843 1.00 38.95 148 GLN C C 1
ATOM 2888 O O . GLN C 1 148 ? -19.068 -36.252 9.649 1.00 39.27 148 GLN C O 1
ATOM 2894 N N . PRO D 1 7 ? -35.521 -35.606 -24.683 1.00 17.58 7 PRO D N 1
ATOM 2895 C CA . PRO D 1 7 ? -34.928 -35.580 -23.333 1.00 17.79 7 PRO D CA 1
ATOM 2896 C C . PRO D 1 7 ? -33.449 -35.196 -2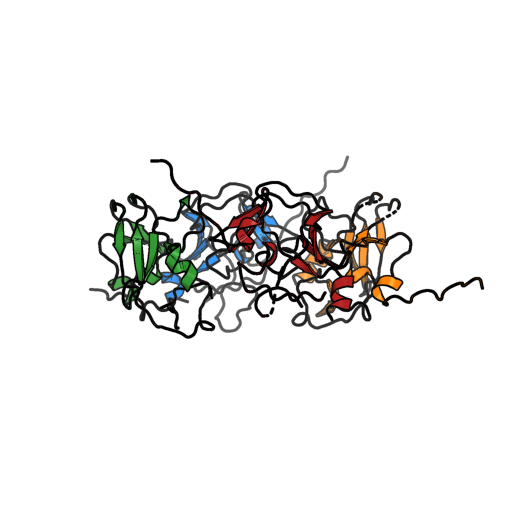3.322 1.00 17.70 7 PRO D C 1
ATOM 2897 O O . PRO D 1 7 ? -32.639 -35.986 -23.731 1.00 18.11 7 PRO D O 1
ATOM 2901 N N . ILE D 1 8 ? -33.105 -33.975 -22.928 1.00 18.06 8 ILE D N 1
ATOM 2902 C CA . ILE D 1 8 ? -31.709 -33.681 -22.595 1.00 18.82 8 ILE D CA 1
ATOM 2903 C C . ILE D 1 8 ? -31.643 -33.295 -21.100 1.00 19.56 8 ILE D C 1
ATOM 2904 O O . ILE D 1 8 ? -32.554 -32.680 -20.589 1.00 19.93 8 ILE D O 1
ATOM 2908 N N . PRO D 1 9 ? -30.623 -33.745 -20.370 1.00 20.36 9 PRO D N 1
ATOM 2909 C CA . PRO D 1 9 ? -30.890 -33.499 -18.955 1.00 20.80 9 PRO D CA 1
ATOM 2910 C C . PRO D 1 9 ? -29.990 -32.493 -18.299 1.00 21.07 9 PRO D C 1
ATOM 2911 O O . PRO D 1 9 ? -28.884 -32.230 -18.782 1.00 21.04 9 PRO D O 1
ATOM 2915 N N . ASN D 1 10 ? -30.443 -31.974 -17.162 1.00 21.55 10 ASN D N 1
ATOM 2916 C CA . ASN D 1 10 ? -29.619 -31.073 -16.365 1.00 22.17 10 ASN D CA 1
ATOM 2917 C C . ASN D 1 10 ? -28.285 -31.755 -16.006 1.00 22.44 10 ASN D C 1
ATOM 2918 O O . ASN D 1 10 ? -28.221 -32.967 -15.785 1.00 22.95 10 ASN D O 1
ATOM 2923 N N . ARG D 1 11 ? -27.226 -30.957 -16.001 1.00 22.78 11 ARG D N 1
ATOM 2924 C CA . ARG D 1 11 ? -25.880 -31.382 -15.732 1.00 22.89 11 ARG D CA 1
ATOM 2925 C C . ARG D 1 11 ? -25.720 -31.335 -14.200 1.00 23.24 11 ARG D C 1
ATOM 2926 O O . ARG D 1 11 ? -26.095 -30.343 -13.580 1.00 23.25 11 ARG D O 1
ATOM 2934 N N . PRO D 1 12 ? -25.203 -32.419 -13.576 1.00 23.65 12 PRO D N 1
ATOM 2935 C CA . PRO D 1 12 ? -25.138 -32.513 -12.103 1.00 23.57 12 PRO D CA 1
ATOM 2936 C C . PRO D 1 12 ? -24.252 -31.468 -11.494 1.00 23.52 12 PRO D C 1
ATOM 2937 O O . PRO D 1 12 ? -23.212 -31.162 -12.055 1.00 24.17 12 PRO D O 1
ATOM 2941 N N . VAL D 1 13 ? -24.676 -30.925 -10.359 1.00 23.32 13 VAL D N 1
ATOM 2942 C CA . VAL D 1 13 ? -23.921 -29.906 -9.660 1.00 23.28 13 VAL D CA 1
ATOM 2943 C C . VAL D 1 13 ? -23.156 -30.551 -8.505 1.00 24.06 13 VAL D C 1
ATOM 2944 O O . VAL D 1 13 ? -23.771 -31.080 -7.567 1.00 23.91 13 VAL D O 1
ATOM 2948 N N . LEU D 1 14 ? -21.818 -30.497 -8.594 1.00 24.23 14 LEU D N 1
ATOM 2949 C CA . LEU D 1 14 ? -20.912 -31.112 -7.623 1.00 24.18 14 LEU D CA 1
ATOM 2950 C C . LEU D 1 14 ? -20.846 -30.166 -6.461 1.00 23.38 14 LEU D C 1
ATOM 2951 O O . LEU D 1 14 ? -21.365 -29.066 -6.573 1.00 23.04 14 LEU D O 1
ATOM 2956 N N . THR D 1 15 ? -20.254 -30.587 -5.344 1.00 22.63 15 THR D N 1
ATOM 2957 C CA . THR D 1 15 ? -20.020 -29.651 -4.238 1.00 22.24 15 THR D CA 1
ATOM 2958 C C . THR D 1 15 ? -18.834 -28.773 -4.620 1.00 22.40 15 THR D C 1
ATOM 2959 O O . THR D 1 15 ? -18.074 -29.127 -5.535 1.00 23.02 15 THR D O 1
ATOM 2963 N N . ARG D 1 16 ? -18.667 -27.653 -3.923 1.00 22.20 16 ARG D N 1
ATOM 2964 C CA . ARG D 1 16 ? -17.537 -26.750 -4.148 1.00 22.26 16 ARG D CA 1
ATOM 2965 C C . ARG D 1 16 ? -16.184 -27.466 -4.324 1.00 22.34 16 ARG D C 1
ATOM 2966 O O . ARG D 1 16 ? -15.517 -27.303 -5.341 1.00 22.08 16 ARG D O 1
ATOM 2968 N N . ALA D 1 17 ? -15.795 -28.269 -3.338 1.00 22.87 17 ALA D N 1
ATOM 2969 C CA . ALA D 1 17 ? -14.519 -28.993 -3.380 1.00 23.12 17 ALA D CA 1
ATOM 2970 C C . ALA D 1 17 ? -14.366 -29.895 -4.611 1.00 23.57 17 ALA D C 1
ATOM 2971 O O . ALA D 1 17 ? -13.295 -29.930 -5.216 1.00 24.20 17 ALA D O 1
ATOM 2973 N N . ARG D 1 18 ? -15.411 -30.616 -5.003 1.00 23.42 18 ARG D N 1
ATOM 2974 C CA . ARG D 1 18 ? -15.282 -31.421 -6.217 1.00 24.01 18 ARG D CA 1
ATOM 2975 C C . ARG D 1 18 ? -15.310 -30.523 -7.472 1.00 24.41 18 ARG D C 1
ATOM 2976 O O . ARG D 1 18 ? -14.533 -30.731 -8.426 1.00 24.97 18 ARG D O 1
ATOM 2984 N N . ALA D 1 19 ? -16.157 -29.495 -7.459 1.00 23.81 19 ALA D N 1
ATOM 2985 C CA . ALA D 1 19 ? -16.217 -28.575 -8.591 1.00 23.44 19 ALA D CA 1
ATOM 2986 C C . ALA D 1 19 ? -14.822 -28.063 -8.993 1.00 23.30 19 ALA D C 1
ATOM 2987 O O . ALA D 1 19 ? -14.419 -28.179 -10.161 1.00 24.03 19 ALA D O 1
ATOM 2989 N N . SER D 1 20 ? -14.086 -27.552 -8.003 1.00 22.10 20 SER D N 1
ATOM 2990 C CA . SER D 1 20 ? -12.779 -26.885 -8.175 1.00 20.51 20 SER D CA 1
ATOM 2991 C C . SER D 1 20 ? -11.597 -27.732 -8.657 1.00 19.71 20 SER D C 1
ATOM 2992 O O . SER D 1 20 ? -10.573 -27.183 -9.027 1.00 18.97 20 SER D O 1
ATOM 2995 N N . LEU D 1 21 ? -11.725 -29.058 -8.641 1.00 19.42 21 LEU D N 1
ATOM 2996 C CA . LEU D 1 21 ? -10.630 -29.944 -9.096 1.00 19.20 21 LEU D CA 1
ATOM 2997 C C . LEU D 1 21 ? -10.087 -29.605 -10.486 1.00 19.18 21 LEU D C 1
ATOM 2998 O O . LEU D 1 21 ? -10.832 -29.608 -11.444 1.00 20.94 21 LEU D O 1
ATOM 3003 N N . PRO D 1 22 ? -8.790 -29.313 -10.606 1.00 18.72 22 PRO D N 1
ATOM 3004 C CA . PRO D 1 22 ? -8.201 -29.189 -11.920 1.00 18.28 22 PRO D CA 1
ATOM 3005 C C . PRO D 1 22 ? -8.393 -30.460 -12.748 1.00 18.12 22 PRO D C 1
ATOM 3006 O O . PRO D 1 22 ? -8.489 -31.552 -12.224 1.00 16.96 22 PRO D O 1
ATOM 3010 N N . LEU D 1 23 ? -8.382 -30.283 -14.052 1.00 19.27 23 LEU D N 1
ATOM 3011 C CA . LEU D 1 23 ? -8.807 -31.287 -15.028 1.00 19.69 23 LEU D CA 1
ATOM 3012 C C . LEU D 1 23 ? -7.847 -32.441 -15.277 1.00 19.96 23 LEU D C 1
ATOM 3013 O O . LEU D 1 23 ? -8.274 -33.472 -15.744 1.00 20.11 23 LEU D O 1
ATOM 3015 N N . VAL D 1 24 ? -6.565 -32.298 -14.971 1.00 20.60 24 VAL D N 1
ATOM 3016 C CA . VAL D 1 24 ? -5.687 -33.470 -15.059 1.00 21.45 24 VAL D CA 1
ATOM 3017 C C . VAL D 1 24 ? -5.777 -34.388 -13.825 1.00 21.36 24 VAL D C 1
ATOM 3018 O O . VAL D 1 24 ? -4.907 -35.237 -13.625 1.00 21.62 24 VAL D O 1
ATOM 3022 N N . LEU D 1 25 ? -6.821 -34.225 -13.010 1.00 20.72 25 LEU D N 1
ATOM 3023 C CA . LEU D 1 25 ? -6.886 -34.901 -11.713 1.00 19.97 25 LEU D CA 1
ATOM 3024 C C . LEU D 1 25 ? -8.271 -35.442 -11.474 1.00 20.10 25 LEU D C 1
ATOM 3025 O O . LEU D 1 25 ? -9.268 -34.871 -11.914 1.00 19.60 25 LEU D O 1
ATOM 3030 N N . TYR D 1 26 ? -8.356 -36.541 -10.746 1.00 19.41 26 TYR D N 1
ATOM 3031 C CA . TYR D 1 26 ? -9.668 -37.064 -10.495 1.00 18.55 26 TYR D CA 1
ATOM 3032 C C . TYR D 1 26 ? -9.685 -37.609 -9.093 1.00 18.51 26 TYR D C 1
ATOM 3033 O O . TYR D 1 26 ? -8.667 -37.939 -8.546 1.00 18.16 26 TYR D O 1
ATOM 3042 N N . ILE D 1 27 ? -10.861 -37.652 -8.507 1.00 19.45 27 ILE D N 1
ATOM 3043 C CA . ILE D 1 27 ? -11.040 -38.239 -7.200 1.00 19.99 27 ILE D CA 1
ATOM 3044 C C . ILE D 1 27 ? -11.605 -39.628 -7.478 1.00 20.23 27 ILE D C 1
ATOM 3045 O O . ILE D 1 27 ? -12.634 -39.735 -8.105 1.00 21.44 27 ILE D O 1
ATOM 3050 N N . ASP D 1 28 ? -10.880 -40.666 -7.068 1.00 20.82 28 ASP D N 1
ATOM 3051 C CA . ASP D 1 28 ? -11.295 -42.053 -7.168 1.00 20.69 28 ASP D CA 1
ATOM 3052 C C . ASP D 1 28 ? -12.117 -42.440 -5.937 1.00 20.75 28 ASP D C 1
ATOM 3053 O O . ASP D 1 28 ? -11.605 -42.481 -4.822 1.00 20.35 28 ASP D O 1
ATOM 3058 N N . ARG D 1 29 ? -13.381 -42.763 -6.172 1.00 20.86 29 ARG D N 1
ATOM 3059 C CA . ARG D 1 29 ? -14.336 -43.025 -5.124 1.00 21.09 29 ARG D CA 1
ATOM 3060 C C . ARG D 1 29 ? -14.116 -44.351 -4.424 1.00 21.81 29 ARG D C 1
ATOM 3061 O O . ARG D 1 29 ? -14.632 -44.536 -3.329 1.00 23.20 29 ARG D O 1
ATOM 3063 N N . PHE D 1 30 ? -13.426 -45.302 -5.060 1.00 21.26 30 PHE D N 1
ATOM 3064 C CA . PHE D 1 30 ? -13.245 -46.645 -4.482 1.00 19.93 30 PHE D CA 1
ATOM 3065 C C . PHE D 1 30 ? -12.020 -46.648 -3.603 1.00 20.58 30 PHE D C 1
ATOM 3066 O O . PHE D 1 30 ? -11.998 -47.275 -2.533 1.00 21.02 30 PHE D O 1
ATOM 3074 N N . LEU D 1 31 ? -10.989 -45.960 -4.074 1.00 21.11 31 LEU D N 1
ATOM 3075 C CA . LEU D 1 31 ? -9.682 -46.017 -3.443 1.00 22.04 31 LEU D CA 1
ATOM 3076 C C . LEU D 1 31 ? -9.417 -44.760 -2.601 1.00 22.51 31 LEU D C 1
ATOM 3077 O O . LEU D 1 31 ? -8.475 -44.741 -1.804 1.00 23.26 31 LEU D O 1
ATOM 3079 N N . GLY D 1 32 ? -10.288 -43.754 -2.713 1.00 22.00 32 GLY D N 1
ATOM 3080 C CA . GLY D 1 32 ? -10.168 -42.540 -1.904 1.00 22.17 32 GLY D CA 1
ATOM 3081 C C . GLY D 1 32 ? -8.910 -41.790 -2.329 1.00 22.36 32 GLY D C 1
ATOM 3082 O O . GLY D 1 32 ? -7.938 -42.418 -2.723 1.00 23.62 32 GLY D O 1
ATOM 3083 N N . GLY D 1 33 ? -8.907 -40.467 -2.280 1.00 21.17 33 GLY D N 1
ATOM 3084 C CA . GLY D 1 33 ? -7.720 -39.741 -2.689 1.00 20.67 33 GLY D CA 1
ATOM 3085 C C . GLY D 1 33 ? -7.771 -39.110 -4.082 1.00 20.22 33 GLY D C 1
ATOM 3086 O O . GLY D 1 33 ? -8.662 -39.425 -4.889 1.00 21.24 33 GLY D O 1
ATOM 3087 N N . VAL D 1 34 ? -6.818 -38.223 -4.350 1.00 18.59 34 VAL D N 1
ATOM 3088 C CA . VAL D 1 34 ? -6.664 -37.562 -5.648 1.00 18.34 34 VAL D CA 1
ATOM 3089 C C . VAL D 1 34 ? -5.549 -38.246 -6.429 1.00 18.11 34 VAL D C 1
ATOM 3090 O O . VAL D 1 34 ? -4.546 -38.647 -5.844 1.00 18.46 34 VAL D O 1
ATOM 3094 N N . PHE D 1 35 ? -5.747 -38.388 -7.734 1.00 17.63 35 PHE D N 1
ATOM 3095 C CA . PHE D 1 35 ? -4.881 -39.170 -8.627 1.00 17.75 35 PHE D CA 1
ATOM 3096 C C . PHE D 1 35 ? -4.640 -38.415 -9.925 1.00 17.82 35 PHE D C 1
ATOM 3097 O O . PHE D 1 35 ? -5.400 -37.517 -10.265 1.00 18.45 35 PHE D O 1
ATOM 3105 N N . SER D 1 36 ? -3.605 -38.792 -10.666 1.00 18.05 36 SER D N 1
ATOM 3106 C CA . SER D 1 36 ? -3.256 -38.076 -11.881 1.00 18.32 36 SER D CA 1
ATOM 3107 C C . SER D 1 36 ? -3.894 -38.771 -13.101 1.00 18.67 36 SER D C 1
ATOM 3108 O O . SER D 1 36 ? -3.746 -39.981 -13.271 1.00 18.44 36 SER D O 1
ATOM 3110 N N . LYS D 1 37 ? -4.614 -38.029 -13.941 1.00 19.15 37 LYS D N 1
ATOM 3111 C CA . LYS D 1 37 ? -5.109 -38.638 -15.163 1.00 20.20 37 LYS D CA 1
ATOM 3112 C C . LYS D 1 37 ? -3.886 -38.863 -16.041 1.00 21.19 37 LYS D C 1
ATOM 3113 O O . LYS D 1 37 ? -3.838 -39.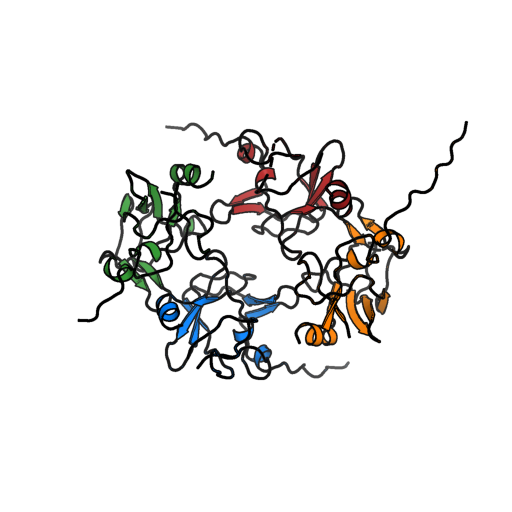839 -16.806 1.00 21.58 37 LYS D O 1
ATOM 3115 N N . ARG D 1 38 ? -2.883 -37.988 -15.901 1.00 21.77 38 ARG D N 1
ATOM 3116 C CA . ARG D 1 38 ? -1.717 -38.000 -16.810 1.00 22.32 38 ARG D CA 1
ATOM 3117 C C . ARG D 1 38 ? -0.408 -37.802 -16.052 1.00 22.15 38 ARG D C 1
ATOM 3118 O O . ARG D 1 38 ? -0.440 -37.659 -14.835 1.00 22.67 38 ARG D O 1
ATOM 3120 N N . ARG D 1 39 ? 0.732 -37.808 -16.748 1.00 22.38 39 ARG D N 1
ATOM 3121 C CA . ARG D 1 39 ? 2.033 -37.520 -16.098 1.00 22.46 39 ARG D CA 1
ATOM 3122 C C . ARG D 1 39 ? 2.099 -36.088 -15.593 1.00 22.49 39 ARG D C 1
ATOM 3123 O O . ARG D 1 39 ? 1.700 -35.139 -16.260 1.00 22.43 39 ARG D O 1
ATOM 3125 N N . ILE D 1 40 ? 2.581 -35.954 -14.373 1.00 23.25 40 ILE D N 1
ATOM 3126 C CA . ILE D 1 40 ? 2.769 -34.649 -13.745 1.00 22.78 40 ILE D CA 1
ATOM 3127 C C . ILE D 1 40 ? 4.211 -34.542 -13.368 1.00 20.94 40 ILE D C 1
ATOM 3128 O O . ILE D 1 40 ? 4.688 -35.329 -12.574 1.00 19.71 40 ILE D O 1
ATOM 3133 N N . PRO D 1 41 ? 4.928 -33.605 -14.007 1.00 20.76 41 PRO D N 1
ATOM 3134 C CA . PRO D 1 41 ? 6.353 -33.453 -13.689 1.00 20.08 41 PRO D CA 1
ATOM 3135 C C . PRO D 1 41 ? 6.621 -33.051 -12.241 1.00 19.78 41 PRO D C 1
ATOM 3136 O O . PRO D 1 41 ? 5.799 -32.381 -11.601 1.00 19.80 41 PRO D O 1
ATOM 3140 N N . LYS D 1 42 ? 7.760 -33.496 -11.731 1.00 19.49 42 LYS D N 1
ATOM 3141 C CA . LYS D 1 42 ? 8.419 -32.831 -10.614 1.00 19.61 42 LYS D CA 1
ATOM 3142 C C . LYS D 1 42 ? 8.329 -31.305 -10.739 1.00 19.88 42 LYS D C 1
ATOM 3143 O O . LYS D 1 42 ? 8.488 -30.739 -11.842 1.00 19.85 42 LYS D O 1
ATOM 3149 N N . ARG D 1 43 ? 8.078 -30.646 -9.608 1.00 19.91 43 ARG D N 1
ATOM 3150 C CA . ARG D 1 43 ? 8.139 -29.182 -9.549 1.00 20.41 43 ARG D CA 1
ATOM 3151 C C . ARG D 1 43 ? 6.871 -28.493 -10.120 1.00 20.07 43 ARG D C 1
ATOM 3152 O O . ARG D 1 43 ? 6.859 -27.317 -10.373 1.00 19.66 43 ARG D O 1
ATOM 3160 N N . THR D 1 44 ? 5.795 -29.238 -10.279 1.00 20.54 44 THR D N 1
ATOM 3161 C CA . THR D 1 44 ? 4.485 -28.658 -10.585 1.00 21.04 44 THR D CA 1
ATOM 3162 C C . THR D 1 44 ? 3.800 -28.129 -9.300 1.00 21.20 44 THR D C 1
ATOM 3163 O O . THR D 1 44 ? 3.807 -28.817 -8.273 1.00 20.37 44 THR D O 1
ATOM 3167 N N . GLN D 1 45 ? 3.220 -26.915 -9.375 1.00 21.52 45 GLN D N 1
ATOM 3168 C CA . GLN D 1 45 ? 2.523 -26.282 -8.216 1.00 20.74 45 GLN D CA 1
ATOM 3169 C C . GLN D 1 45 ? 0.982 -26.236 -8.295 1.00 20.17 45 GLN D C 1
ATOM 3170 O O . GLN D 1 45 ? 0.415 -25.652 -9.228 1.00 18.55 45 GLN D O 1
ATOM 3176 N N . PHE D 1 46 ? 0.341 -26.831 -7.283 1.00 19.87 46 PHE D N 1
ATOM 3177 C CA . PHE D 1 46 ? -1.112 -26.767 -7.083 1.00 19.94 46 PHE D CA 1
ATOM 3178 C C . PHE D 1 46 ? -1.479 -25.840 -5.949 1.00 20.03 46 PHE D C 1
ATOM 3179 O O . PHE D 1 46 ? -0.642 -25.541 -5.078 1.00 21.03 46 PHE D O 1
ATOM 3187 N N . GLY D 1 47 ? -2.750 -25.461 -5.919 1.00 19.53 47 GLY D N 1
ATOM 3188 C CA . GLY D 1 47 ? -3.297 -24.554 -4.936 1.00 19.32 47 GLY D CA 1
ATOM 3189 C C . GLY D 1 47 ? -3.451 -23.155 -5.490 1.00 20.17 47 GLY D C 1
ATOM 3190 O O . GLY D 1 47 ? -3.109 -22.889 -6.674 1.00 20.18 47 GLY D O 1
ATOM 3191 N N . PRO D 1 48 ? -3.875 -22.205 -4.621 1.00 20.39 48 PRO D N 1
ATOM 3192 C CA . PRO D 1 48 ? -3.916 -22.238 -3.144 1.00 20.12 48 PRO D CA 1
ATOM 3193 C C . PRO D 1 48 ? -5.072 -22.983 -2.462 1.00 19.80 48 PRO D C 1
ATOM 3194 O O . PRO D 1 48 ? -6.191 -22.936 -2.942 1.00 19.92 48 PRO D O 1
ATOM 3198 N N . VAL D 1 49 ? -4.777 -23.610 -1.318 1.00 19.29 49 VAL D N 1
ATOM 3199 C CA . VAL D 1 49 ? -5.780 -24.160 -0.384 1.00 18.66 49 VAL D CA 1
ATOM 3200 C C . VAL D 1 49 ? -6.856 -23.125 0.041 1.00 19.70 49 VAL D C 1
ATOM 3201 O O . VAL D 1 49 ? -6.521 -22.009 0.425 1.00 18.95 49 VAL D O 1
ATOM 3205 N N . GLU D 1 50 ? -8.135 -23.527 -0.024 1.00 21.07 50 GLU D N 1
ATOM 3206 C CA . GLU D 1 50 ? -9.282 -22.661 0.297 1.00 22.49 50 GLU D CA 1
ATOM 3207 C C . GLU D 1 50 ? -10.173 -23.242 1.401 1.00 22.67 50 GLU D C 1
ATOM 3208 O O . GLU D 1 50 ? -10.379 -24.456 1.438 1.00 22.81 50 GLU D O 1
ATOM 3214 N N . GLY D 1 51 ? -10.707 -22.362 2.265 1.00 22.99 51 GLY D N 1
ATOM 3215 C CA . GLY D 1 51 ? -11.483 -22.712 3.492 1.00 22.80 51 GLY D CA 1
ATOM 3216 C C . GLY D 1 51 ? -10.974 -22.021 4.771 1.00 22.43 51 GLY D C 1
ATOM 3217 O O . GLY D 1 51 ? -11.744 -21.613 5.651 1.00 21.46 51 GLY D O 1
ATOM 3218 N N . ASP D 1 61 ? -10.295 -33.321 12.922 1.00 32.68 61 ASP D N 1
ATOM 3219 C CA . ASP D 1 61 ? -8.899 -33.767 13.031 1.00 33.30 61 ASP D CA 1
ATOM 3220 C C . ASP D 1 61 ? -8.606 -35.014 12.170 1.00 33.49 61 ASP D C 1
ATOM 3221 O O . ASP D 1 61 ? -8.030 -36.008 12.637 1.00 33.86 61 ASP D O 1
ATOM 3223 N N . CYS D 1 62 ? -9.006 -34.948 10.906 1.00 33.49 62 CYS D N 1
ATOM 3224 C CA . CYS D 1 62 ? -8.794 -36.025 9.956 1.00 33.30 62 CYS D CA 1
ATOM 3225 C C . CYS D 1 62 ? -8.498 -35.385 8.603 1.00 33.22 62 CYS D C 1
ATOM 3226 O O . CYS D 1 62 ? -9.232 -35.572 7.627 1.00 33.27 62 CYS D O 1
ATOM 3228 N N . TYR D 1 63 ? -7.425 -34.598 8.591 1.00 32.81 63 TYR D N 1
ATOM 3229 C CA . TYR D 1 63 ? -6.867 -33.923 7.413 1.00 32.31 63 TYR D CA 1
ATOM 3230 C C . TYR D 1 63 ? -5.585 -33.293 7.922 1.00 31.52 63 TYR D C 1
ATOM 3231 O O . TYR D 1 63 ? -5.513 -32.975 9.106 1.00 31.95 63 TYR D O 1
ATOM 3240 N N . ILE D 1 64 ? -4.585 -33.104 7.055 1.00 30.23 64 ILE D N 1
ATOM 3241 C CA . ILE D 1 64 ? -3.335 -32.432 7.450 1.00 28.40 64 ILE D CA 1
ATOM 3242 C C . ILE D 1 64 ? -3.650 -31.127 8.189 1.00 27.21 64 ILE D C 1
ATOM 3243 O O . ILE D 1 64 ? -4.603 -30.425 7.859 1.00 27.11 64 ILE D O 1
ATOM 3245 N N . HIS D 1 65 ? -2.867 -30.808 9.197 1.00 25.52 65 HIS D N 1
ATOM 3246 C CA . HIS D 1 65 ? -3.050 -29.546 9.842 1.00 24.85 65 HIS D CA 1
ATOM 3247 C C . HIS D 1 65 ? -2.239 -28.440 9.152 1.00 23.80 65 HIS D C 1
ATOM 3248 O O . HIS D 1 65 ? -1.019 -28.538 9.068 1.00 24.26 65 HIS D O 1
ATOM 3255 N N . LEU D 1 66 ? -2.895 -27.387 8.670 1.00 21.90 66 LEU D N 1
ATOM 3256 C CA . LEU D 1 66 ? -2.170 -26.319 7.982 1.00 20.66 66 LEU D CA 1
ATOM 3257 C C . LEU D 1 66 ? -2.271 -24.976 8.717 1.00 20.79 66 LEU D C 1
ATOM 3258 O O . LEU D 1 66 ? -3.380 -24.477 8.884 1.00 20.91 66 LEU D O 1
ATOM 3263 N N . LYS D 1 67 ? -1.145 -24.405 9.169 1.00 20.27 67 LYS D N 1
ATOM 3264 C CA . LYS D 1 67 ? -1.128 -23.011 9.685 1.00 20.38 67 LYS D CA 1
ATOM 3265 C C . LYS D 1 67 ? -0.975 -21.938 8.578 1.00 20.53 67 LYS D C 1
ATOM 3266 O O . LYS D 1 67 ? -0.348 -22.190 7.543 1.00 20.73 67 LYS D O 1
ATOM 3268 N N . VAL D 1 68 ? -1.554 -20.749 8.798 1.00 20.32 68 VAL D N 1
ATOM 3269 C CA . VAL D 1 68 ? -1.601 -19.706 7.754 1.00 19.74 68 VAL D CA 1
ATOM 3270 C C . VAL D 1 68 ? -0.931 -18.372 8.124 1.00 19.28 68 VAL D C 1
ATOM 3271 O O . VAL D 1 68 ? -0.964 -17.924 9.265 1.00 18.61 68 VAL D O 1
ATOM 3273 N N . TRP D 1 85 ? -5.586 -21.872 11.352 1.00 17.50 85 TRP D N 1
ATOM 3274 C CA . TRP D 1 85 ? -5.580 -23.190 10.718 1.00 18.24 85 TRP D CA 1
ATOM 3275 C C . TRP D 1 85 ? -6.713 -23.408 9.702 1.00 18.37 85 TRP D C 1
ATOM 3276 O O . TRP D 1 85 ? -7.795 -22.868 9.862 1.00 17.55 85 TRP D O 1
ATOM 3287 N N . PHE D 1 86 ? -6.457 -24.220 8.669 1.00 19.32 86 PHE D N 1
ATOM 3288 C CA . PHE D 1 86 ? -7.513 -24.595 7.718 1.00 20.00 86 PHE D CA 1
ATOM 3289 C C . PHE D 1 86 ? -8.416 -25.709 8.278 1.00 20.86 86 PHE D C 1
ATOM 3290 O O . PHE D 1 86 ? -7.927 -26.756 8.727 1.00 20.29 86 PHE D O 1
ATOM 3298 N N . GLU D 1 87 ? -9.732 -25.462 8.244 1.00 22.07 87 GLU D N 1
ATOM 3299 C CA . GLU D 1 87 ? -10.744 -26.446 8.663 1.00 23.13 87 GLU D CA 1
ATOM 3300 C C . GLU D 1 87 ? -11.283 -27.232 7.454 1.00 24.03 87 GLU D C 1
ATOM 3301 O O . GLU D 1 87 ? -12.381 -26.958 6.944 1.00 23.96 87 GLU D O 1
ATOM 3303 N N . LEU D 1 88 ? -10.508 -28.232 7.032 1.00 25.23 88 LEU D N 1
ATOM 3304 C CA . LEU D 1 88 ? -10.743 -28.958 5.769 1.00 26.46 88 LEU D CA 1
ATOM 3305 C C . LEU D 1 88 ? -11.891 -29.999 5.795 1.00 26.97 88 LEU D C 1
ATOM 3306 O O . LEU D 1 88 ? -11.864 -31.003 5.080 1.00 27.10 88 LEU D O 1
ATOM 3311 N N . SER D 1 89 ? -12.909 -29.733 6.597 1.00 27.44 89 SER D N 1
ATOM 3312 C CA . SER D 1 89 ? -13.971 -30.691 6.839 1.00 28.12 89 SER D CA 1
ATOM 3313 C C . SER D 1 89 ? -15.112 -30.656 5.794 1.00 28.49 89 SER D C 1
ATOM 3314 O O . SER D 1 89 ? -15.551 -31.708 5.329 1.00 28.75 89 SER D O 1
ATOM 3317 N N . ASP D 1 90 ? -15.572 -29.462 5.416 1.00 28.57 90 ASP D N 1
ATOM 3318 C CA . ASP D 1 90 ? -16.785 -29.306 4.593 1.00 28.95 90 ASP D CA 1
ATOM 3319 C C . ASP D 1 90 ? -16.506 -29.177 3.091 1.00 28.94 90 ASP D C 1
ATOM 3320 O O . ASP D 1 90 ? -15.604 -28.445 2.694 1.00 29.61 90 ASP D O 1
ATOM 3325 N N . GLU D 1 91 ? -17.291 -29.874 2.265 1.00 28.70 91 GLU D N 1
ATOM 3326 C CA . GLU D 1 91 ? -17.117 -29.851 0.792 1.00 28.58 91 GLU D CA 1
ATOM 3327 C C . GLU D 1 91 ? -17.659 -28.601 0.081 1.00 28.35 91 GLU D C 1
ATOM 3328 O O . GLU D 1 91 ? -17.381 -28.385 -1.104 1.00 27.85 91 GLU D O 1
ATOM 3334 N N . THR D 1 92 ? -18.450 -27.807 0.796 1.00 28.36 92 THR D N 1
ATOM 3335 C CA . THR D 1 92 ? -18.984 -26.560 0.261 1.00 28.55 92 THR D CA 1
ATOM 3336 C C . THR D 1 92 ? -18.249 -25.335 0.813 1.00 28.77 92 THR D C 1
ATOM 3337 O O . THR D 1 92 ? -18.401 -24.220 0.319 1.00 28.85 92 THR D O 1
ATOM 3341 N N . LEU D 1 93 ? -17.429 -25.540 1.830 1.00 28.78 93 LEU D N 1
ATOM 3342 C CA . LEU D 1 93 ? -16.627 -24.447 2.316 1.00 28.90 93 LEU D CA 1
ATOM 3343 C C . LEU D 1 93 ? -15.206 -24.456 1.733 1.00 29.18 93 LEU D C 1
ATOM 3344 O O . LEU D 1 93 ? -14.571 -23.399 1.720 1.00 30.10 93 LEU D O 1
ATOM 3349 N N . CYS D 1 94 ? -14.704 -25.615 1.281 1.00 28.34 94 CYS D N 1
ATOM 3350 C CA . CYS D 1 94 ? -13.306 -25.740 0.799 1.00 27.97 94 CYS D CA 1
ATOM 3351 C C . CYS D 1 94 ? -13.170 -26.140 -0.672 1.00 27.41 94 CYS D C 1
ATOM 3352 O O . CYS D 1 94 ? -14.102 -26.679 -1.260 1.00 27.67 94 CYS D O 1
ATOM 3355 N N . ASN D 1 95 ? -11.989 -25.911 -1.245 1.00 26.24 95 ASN D N 1
ATOM 3356 C CA . ASN D 1 95 ? -11.671 -26.409 -2.572 1.00 25.69 95 ASN D CA 1
ATOM 3357 C C . ASN D 1 95 ? -11.139 -27.869 -2.504 1.00 25.66 95 ASN D C 1
ATOM 3358 O O . ASN D 1 95 ? -11.027 -28.430 -1.425 1.00 26.60 95 ASN D O 1
ATOM 3363 N N . TRP D 1 96 ? -10.814 -28.450 -3.659 1.00 24.56 96 TRP D N 1
ATOM 3364 C CA . TRP D 1 96 ? -10.421 -29.829 -3.813 1.00 23.46 96 TRP D CA 1
ATOM 3365 C C . TRP D 1 96 ? -9.294 -30.342 -2.941 1.00 24.22 96 TRP D C 1
ATOM 3366 O O . TRP D 1 96 ? -9.201 -31.546 -2.670 1.00 24.08 96 TRP D O 1
ATOM 3377 N N . MET D 1 97 ? -8.415 -29.449 -2.516 1.00 24.73 97 MET D N 1
ATOM 3378 C CA . MET D 1 97 ? -7.195 -29.901 -1.838 1.00 24.93 97 MET D CA 1
ATOM 3379 C C . MET D 1 97 ? -7.513 -30.605 -0.516 1.00 25.13 97 MET D C 1
ATOM 3380 O O . MET D 1 97 ? -6.682 -31.345 0.026 1.00 25.97 97 MET D O 1
ATOM 3385 N N . MET D 1 98 ? -8.749 -30.430 -0.042 1.00 24.66 98 MET D N 1
ATOM 3386 C CA . MET D 1 98 ? -9.208 -31.126 1.151 1.00 24.20 98 MET D CA 1
ATOM 3387 C C . MET D 1 98 ? -9.124 -32.651 0.952 1.00 23.71 98 MET D C 1
ATOM 3388 O O . MET D 1 98 ? -9.174 -33.415 1.911 1.00 24.25 98 MET D O 1
ATOM 3393 N N . PHE D 1 99 ? -8.979 -33.087 -0.289 1.00 23.31 99 PHE D N 1
ATOM 3394 C CA . PHE D 1 99 ? -9.114 -34.507 -0.599 1.00 23.08 99 PHE D CA 1
ATOM 3395 C C . PHE D 1 99 ? -7.765 -35.164 -0.710 1.00 23.37 99 PHE D C 1
ATOM 3396 O O . PHE D 1 99 ? -7.683 -36.378 -0.770 1.00 24.60 99 PHE D O 1
ATOM 3404 N N . VAL D 1 100 ? -6.712 -34.360 -0.798 1.00 23.09 100 VAL D N 1
ATOM 3405 C CA . VAL D 1 100 ? -5.388 -34.898 -0.953 1.00 22.36 100 VAL D CA 1
ATOM 3406 C C . VAL D 1 100 ? -4.883 -35.401 0.409 1.00 23.00 100 VAL D C 1
ATOM 3407 O O . VAL D 1 100 ? -4.555 -34.579 1.296 1.00 23.33 100 VAL D O 1
ATOM 3411 N N . ARG D 1 101 ? -4.797 -36.720 0.563 1.00 21.86 101 ARG D N 1
ATOM 3412 C CA . ARG D 1 101 ? -4.381 -37.310 1.823 1.00 22.68 101 ARG D CA 1
ATOM 3413 C C . ARG D 1 101 ? -2.945 -37.058 2.337 1.00 22.00 101 ARG D C 1
ATOM 3414 O O . ARG D 1 101 ? -1.992 -36.897 1.590 1.00 21.51 101 ARG D O 1
ATOM 3422 N N . PRO D 1 102 ? -2.774 -37.073 3.648 1.00 21.97 102 PRO D N 1
ATOM 3423 C CA . PRO D 1 102 ? -1.397 -36.921 4.098 1.00 21.80 102 PRO D CA 1
ATOM 3424 C C . PRO D 1 102 ? -0.551 -38.199 3.863 1.00 22.25 102 PRO D C 1
ATOM 3425 O O . PRO D 1 102 ? -0.992 -39.282 4.181 1.00 22.54 102 PRO D O 1
ATOM 3429 N N . ALA D 1 103 ? 0.645 -38.046 3.295 1.00 21.94 103 ALA D N 1
ATOM 3430 C CA . ALA D 1 103 ? 1.571 -39.131 3.092 1.00 22.01 103 ALA D CA 1
ATOM 3431 C C . ALA D 1 103 ? 1.950 -39.688 4.465 1.00 22.19 103 ALA D C 1
ATOM 3432 O O . ALA D 1 103 ? 2.159 -38.927 5.406 1.00 22.55 103 ALA D O 1
ATOM 3434 N N . GLN D 1 104 ? 2.033 -41.010 4.571 1.00 22.83 104 GLN D N 1
ATOM 3435 C CA . GLN D 1 104 ? 2.355 -41.711 5.832 1.00 22.05 104 GLN D CA 1
ATOM 3436 C C . GLN D 1 104 ? 3.807 -42.158 5.941 1.00 22.19 104 GLN D C 1
ATOM 3437 O O . GLN D 1 104 ? 4.233 -42.557 7.028 1.00 23.27 104 GLN D O 1
ATOM 3439 N N . ASN D 1 105 ? 4.565 -42.087 4.838 1.00 21.58 105 ASN D N 1
ATOM 3440 C CA . ASN D 1 105 ? 5.983 -42.407 4.801 1.00 21.82 105 ASN D CA 1
ATOM 3441 C C . ASN D 1 105 ? 6.573 -41.782 3.515 1.00 23.09 105 ASN D C 1
ATOM 3442 O O . ASN D 1 105 ? 5.815 -41.195 2.736 1.00 23.47 105 ASN D O 1
ATOM 3447 N N . HIS D 1 106 ? 7.883 -41.917 3.257 1.00 23.27 106 HIS D N 1
ATOM 3448 C CA . HIS D 1 106 ? 8.526 -41.251 2.103 1.00 24.15 106 HIS D CA 1
ATOM 3449 C C . HIS D 1 106 ? 8.335 -41.970 0.747 1.00 26.18 106 HIS D C 1
ATOM 3450 O O . HIS D 1 106 ? 8.484 -41.357 -0.329 1.00 27.62 106 HIS D O 1
ATOM 3457 N N . LEU D 1 107 ? 8.062 -43.273 0.776 1.00 27.21 107 LEU D N 1
ATOM 3458 C CA . LEU D 1 107 ? 7.723 -43.979 -0.457 1.00 27.76 107 LEU D CA 1
ATOM 3459 C C . LEU D 1 107 ? 6.524 -43.339 -1.183 1.00 27.83 107 LEU D C 1
ATOM 3460 O O . LEU D 1 107 ? 6.511 -43.246 -2.401 1.00 29.13 107 LEU D O 1
ATOM 3465 N N . GLU D 1 108 ? 5.527 -42.883 -0.441 1.00 27.43 108 GLU D N 1
ATOM 3466 C CA . GLU D 1 108 ? 4.289 -42.439 -1.055 1.00 26.95 108 GLU D CA 1
ATOM 3467 C C . GLU D 1 108 ? 4.188 -40.916 -1.168 1.00 27.49 108 GLU D C 1
ATOM 3468 O O . GLU D 1 108 ? 3.476 -40.419 -2.008 1.00 28.57 108 GLU D O 1
ATOM 3474 N N . GLN D 1 109 ? 4.921 -40.152 -0.366 1.00 27.40 109 GLN D N 1
ATOM 3475 C CA . GLN D 1 109 ? 4.893 -38.712 -0.545 1.00 27.02 109 GLN D CA 1
ATOM 3476 C C . GLN D 1 109 ? 5.357 -38.289 -1.956 1.00 26.74 109 GLN D C 1
ATOM 3477 O O . GLN D 1 109 ? 6.430 -38.686 -2.402 1.00 27.22 109 GLN D O 1
ATOM 3483 N N . ASN D 1 110 ? 4.545 -37.502 -2.658 1.00 25.89 110 ASN D N 1
ATOM 3484 C CA . ASN D 1 110 ? 5.015 -36.884 -3.875 1.00 25.25 110 ASN D CA 1
ATOM 3485 C C . ASN D 1 110 ? 4.717 -35.409 -3.967 1.00 25.34 110 ASN D C 1
ATOM 3486 O O . ASN D 1 110 ? 5.012 -34.780 -4.999 1.00 25.81 110 ASN D O 1
ATOM 3491 N N . LEU D 1 111 ? 4.162 -34.870 -2.877 1.00 24.81 111 LEU D N 1
ATOM 3492 C CA . LEU D 1 111 ? 3.882 -33.441 -2.665 1.00 23.59 111 LEU D CA 1
ATOM 3493 C C . LEU D 1 111 ? 4.520 -32.968 -1.334 1.00 23.96 111 LEU D C 1
ATOM 3494 O O . LEU D 1 111 ? 4.614 -33.763 -0.353 1.00 24.62 111 LEU D O 1
ATOM 3499 N N . VAL D 1 112 ? 4.960 -31.697 -1.311 1.00 22.50 112 VAL D N 1
ATOM 3500 C CA . VAL D 1 112 ? 5.192 -30.964 -0.102 1.00 21.43 112 VAL D CA 1
ATOM 3501 C C . VAL D 1 112 ? 4.297 -29.740 -0.109 1.00 22.24 112 VAL D C 1
ATOM 3502 O O . VAL D 1 112 ? 3.941 -29.212 -1.189 1.00 21.69 112 VAL D O 1
ATOM 3506 N N . ALA D 1 113 ? 3.922 -29.302 1.104 1.00 22.89 113 ALA D N 1
ATOM 3507 C CA . ALA D 1 113 ? 3.174 -28.045 1.325 1.00 22.64 113 ALA D CA 1
ATOM 3508 C C . ALA D 1 113 ? 4.066 -26.984 1.939 1.00 23.39 113 ALA D C 1
ATOM 3509 O O . ALA D 1 113 ? 5.031 -27.284 2.674 1.00 23.06 113 ALA D O 1
ATOM 3511 N N . TYR D 1 114 ? 3.716 -25.738 1.634 1.00 24.06 114 TYR D N 1
ATOM 3512 C CA . TYR D 1 114 ? 4.329 -24.563 2.227 1.00 24.35 114 TYR D CA 1
ATOM 3513 C C . TYR D 1 114 ? 3.491 -23.312 1.943 1.00 25.20 114 TYR D C 1
ATOM 3514 O O . TYR D 1 114 ? 2.541 -23.347 1.162 1.00 25.66 114 TYR D O 1
ATOM 3523 N N . GLN D 1 115 ? 3.845 -22.217 2.605 1.00 26.77 115 GLN D N 1
ATOM 3524 C CA . GLN D 1 115 ? 3.217 -20.913 2.413 1.00 27.96 115 GLN D CA 1
ATOM 3525 C C . GLN D 1 115 ? 4.136 -20.014 1.585 1.00 28.93 115 GLN D C 1
ATOM 3526 O O . GLN D 1 115 ? 5.285 -19.760 1.968 1.00 28.28 115 GLN D O 1
ATOM 3532 N N . TYR D 1 116 ? 3.630 -19.545 0.446 1.00 30.30 116 TYR D N 1
ATOM 3533 C CA . TYR D 1 116 ? 4.417 -18.687 -0.424 1.00 31.36 116 TYR D CA 1
ATOM 3534 C C . TYR D 1 116 ? 4.005 -17.243 -0.234 1.00 32.12 116 TYR D C 1
ATOM 3535 O O . TYR D 1 116 ? 4.862 -16.388 0.001 1.00 32.68 116 TYR D O 1
ATOM 3544 N N . GLY D 1 117 ? 2.712 -16.939 -0.333 1.00 32.29 117 GLY D N 1
ATOM 3545 C CA . GLY D 1 117 ? 2.302 -15.533 -0.148 1.00 32.28 117 GLY D CA 1
ATOM 3546 C C . GLY D 1 117 ? 1.595 -15.354 1.175 1.00 32.05 117 GLY D C 1
ATOM 3547 O O . GLY D 1 117 ? 2.210 -15.446 2.221 1.00 31.87 117 GLY D O 1
ATOM 3548 N N . HIS D 1 118 ? 0.301 -15.069 1.117 1.00 32.13 118 HIS D N 1
ATOM 3549 C CA . HIS D 1 118 ? -0.579 -15.329 2.235 1.00 32.09 118 HIS D CA 1
ATOM 3550 C C . HIS D 1 118 ? -1.397 -16.559 1.820 1.00 32.30 118 HIS D C 1
ATOM 3551 O O . HIS D 1 118 ? -2.610 -16.596 2.040 1.00 32.79 118 HIS D O 1
ATOM 3552 N N . HIS D 1 119 ? -0.744 -17.547 1.194 1.00 31.68 119 HIS D N 1
ATOM 3553 C CA . HIS D 1 119 ? -1.434 -18.749 0.690 1.00 31.43 119 HIS D CA 1
ATOM 3554 C C . HIS D 1 119 ? -0.564 -20.001 0.722 1.00 31.43 119 HIS D C 1
ATOM 3555 O O . HIS D 1 119 ? 0.664 -19.930 0.564 1.00 32.65 119 HIS D O 1
ATOM 3562 N N . VAL D 1 120 ? -1.210 -21.144 0.924 1.00 30.61 120 VAL D N 1
ATOM 3563 C CA . VAL D 1 120 ? -0.538 -22.436 1.034 1.00 29.49 120 VAL D CA 1
ATOM 3564 C C . VAL D 1 120 ? -0.663 -23.218 -0.270 1.00 28.95 120 VAL D C 1
ATOM 3565 O O . VAL D 1 120 ? -1.765 -23.381 -0.809 1.00 28.62 120 VAL D O 1
ATOM 3569 N N . TYR D 1 121 ? 0.476 -23.698 -0.763 1.00 28.17 121 TYR D N 1
ATOM 3570 C CA . TYR D 1 121 ? 0.521 -24.504 -1.987 1.00 26.95 121 TYR D CA 1
ATOM 3571 C C . TYR D 1 121 ? 1.104 -25.893 -1.745 1.00 26.36 121 TYR D C 1
ATOM 3572 O O . TYR D 1 121 ? 1.740 -26.142 -0.719 1.00 25.92 121 TYR D O 1
ATOM 3581 N N . TYR D 1 122 ? 0.848 -26.787 -2.701 1.00 25.93 122 TYR D N 1
ATOM 3582 C CA . TYR D 1 122 ? 1.333 -28.180 -2.702 1.00 24.50 122 TYR D CA 1
ATOM 3583 C C . TYR D 1 122 ? 2.116 -28.314 -3.992 1.00 24.93 122 TYR D C 1
ATOM 3584 O O . TYR D 1 122 ? 1.600 -28.019 -5.094 1.00 24.37 122 TYR D O 1
ATOM 3593 N N . THR D 1 123 ? 3.351 -28.771 -3.886 1.00 24.99 123 THR D N 1
ATOM 3594 C CA . THR D 1 123 ? 4.146 -28.890 -5.093 1.00 25.03 123 THR D CA 1
ATOM 3595 C C . THR D 1 123 ? 4.771 -30.261 -5.187 1.00 24.95 123 THR D C 1
ATOM 3596 O O . THR D 1 123 ? 5.166 -30.835 -4.182 1.00 25.54 123 THR D O 1
ATOM 3600 N N . THR D 1 124 ? 4.836 -30.800 -6.392 1.00 24.51 124 THR D N 1
ATOM 3601 C CA . THR D 1 124 ? 5.315 -32.151 -6.546 1.00 24.25 124 THR D CA 1
ATOM 3602 C C . THR D 1 124 ? 6.812 -32.149 -6.368 1.00 24.77 124 THR D C 1
ATOM 3603 O O . THR D 1 124 ? 7.505 -31.214 -6.780 1.00 24.99 124 THR D O 1
ATOM 3607 N N . ILE D 1 125 ? 7.308 -33.192 -5.723 1.00 25.67 125 ILE D N 1
ATOM 3608 C CA . ILE D 1 125 ? 8.743 -33.335 -5.471 1.00 26.20 125 ILE D CA 1
ATOM 3609 C C . ILE D 1 125 ? 9.223 -34.526 -6.278 1.00 27.49 125 ILE D C 1
ATOM 3610 O O . ILE D 1 125 ? 10.377 -34.897 -6.196 1.00 28.35 125 ILE D O 1
ATOM 3615 N N . LYS D 1 126 ? 8.312 -35.107 -7.070 1.00 28.34 126 LYS D N 1
ATOM 3616 C CA . LYS D 1 126 ? 8.577 -36.265 -7.924 1.00 28.28 126 LYS D CA 1
ATOM 3617 C C . LYS D 1 126 ? 7.749 -36.064 -9.167 1.00 28.21 126 LYS D C 1
ATOM 3618 O O . LYS D 1 126 ? 6.692 -35.403 -9.093 1.00 28.45 126 LYS D O 1
ATOM 3624 N N . ASN D 1 127 ? 8.206 -36.631 -10.295 1.00 27.62 127 ASN D N 1
ATOM 3625 C CA . ASN D 1 127 ? 7.330 -36.884 -11.458 1.00 27.38 127 ASN D CA 1
ATOM 3626 C C . ASN D 1 127 ? 6.296 -37.940 -11.052 1.00 27.67 127 ASN D C 1
ATOM 3627 O O . ASN D 1 127 ? 6.640 -38.950 -10.445 1.00 27.45 127 ASN D O 1
ATOM 3632 N N . VAL D 1 128 ? 5.028 -37.717 -11.368 1.00 28.30 128 VAL D N 1
ATOM 3633 C CA . VAL D 1 128 ? 3.997 -38.663 -10.950 1.00 28.53 128 VAL D CA 1
ATOM 3634 C C . VAL D 1 128 ? 3.359 -39.336 -12.160 1.00 28.52 128 VAL D C 1
ATOM 3635 O O . VAL D 1 128 ? 2.651 -38.677 -12.934 1.00 28.36 128 VAL D O 1
ATOM 3637 N N . GLU D 1 129 ? 3.645 -40.637 -12.325 1.00 28.59 129 GLU D N 1
ATOM 3638 C CA . GLU D 1 129 ? 3.010 -41.481 -13.351 1.00 28.68 129 GLU D CA 1
ATOM 3639 C C . GLU D 1 129 ? 1.483 -41.520 -13.132 1.00 28.24 129 GLU D C 1
ATOM 3640 O O . GLU D 1 129 ? 1.006 -41.252 -12.020 1.00 28.34 129 GLU D O 1
ATOM 3646 N N . PRO D 1 130 ? 0.706 -41.804 -14.195 1.00 27.94 130 PRO D N 1
ATOM 3647 C CA . PRO D 1 130 ? -0.746 -41.769 -14.048 1.00 28.02 130 PRO D CA 1
ATOM 3648 C C . PRO D 1 130 ? -1.316 -42.850 -13.150 1.00 28.07 130 PRO D C 1
ATOM 3649 O O . PRO D 1 130 ? -0.830 -43.987 -13.118 1.00 27.35 130 PRO D O 1
ATOM 3653 N N . LYS D 1 131 ? -2.354 -42.445 -12.427 1.00 28.49 131 LYS D N 1
ATOM 3654 C CA . LYS D 1 131 ? -3.099 -43.300 -11.529 1.00 28.56 131 LYS D CA 1
ATOM 3655 C C . LYS D 1 131 ? -2.187 -43.776 -10.415 1.00 28.17 131 LYS D C 1
ATOM 3656 O O . LYS D 1 131 ? -2.194 -44.950 -10.058 1.00 28.74 131 LYS D O 1
ATOM 3658 N N . GLN D 1 132 ? -1.386 -42.846 -9.894 1.00 27.75 132 GLN D N 1
ATOM 3659 C CA . GLN D 1 132 ? -0.670 -43.005 -8.609 1.00 27.49 132 GLN D CA 1
ATOM 3660 C C . GLN D 1 132 ? -1.193 -41.868 -7.752 1.00 27.10 132 GLN D C 1
ATOM 3661 O O . GLN D 1 132 ? -1.489 -40.804 -8.277 1.00 26.37 132 GLN D O 1
ATOM 3663 N N . GLU D 1 133 ? -1.371 -42.092 -6.452 1.00 27.25 133 GLU D N 1
ATOM 3664 C CA . GLU D 1 133 ? -2.064 -41.093 -5.629 1.00 27.17 133 GLU D CA 1
ATOM 3665 C C . GLU D 1 133 ? -1.203 -39.901 -5.234 1.00 27.35 133 GLU D C 1
ATOM 3666 O O . GLU D 1 133 ? -0.073 -40.088 -4.783 1.00 27.88 133 GLU D O 1
ATOM 3672 N N . LEU D 1 134 ? -1.745 -38.688 -5.365 1.00 26.87 134 LEU D N 1
ATOM 3673 C CA . LEU D 1 134 ? -1.113 -37.504 -4.783 1.00 26.96 134 LEU D CA 1
ATOM 3674 C C . LEU D 1 134 ? -1.218 -37.553 -3.266 1.00 27.68 134 LEU D C 1
ATOM 3675 O O . LEU D 1 134 ? -2.325 -37.619 -2.709 1.00 27.55 134 LEU D O 1
ATOM 3680 N N . LYS D 1 135 ? -0.082 -37.517 -2.575 1.00 27.30 135 LYS D N 1
ATOM 3681 C CA . LYS D 1 135 ? -0.126 -37.494 -1.133 1.00 26.20 135 LYS D CA 1
ATOM 3682 C C . LYS D 1 135 ? 0.873 -36.452 -0.717 1.00 26.61 135 LYS D C 1
ATOM 3683 O O . LYS D 1 135 ? 1.890 -36.279 -1.418 1.00 26.96 135 LYS D O 1
ATOM 3689 N N . VAL D 1 136 ? 0.616 -35.778 0.424 1.00 25.59 136 VAL D N 1
ATOM 3690 C CA . VAL D 1 136 ? 1.336 -34.542 0.823 1.00 23.30 136 VAL D CA 1
ATOM 3691 C C . VAL D 1 136 ? 1.877 -34.555 2.246 1.00 23.54 136 VAL D C 1
ATOM 3692 O O . VAL D 1 136 ? 1.350 -35.233 3.114 1.00 22.62 136 VAL D O 1
ATOM 3696 N N . TRP D 1 137 ? 2.962 -33.816 2.474 1.00 23.12 137 TRP D N 1
ATOM 3697 C CA . TRP D 1 137 ? 3.409 -33.553 3.816 1.00 22.70 137 TRP D CA 1
ATOM 3698 C C . TRP D 1 137 ? 4.165 -32.251 3.856 1.00 22.31 137 TRP D C 1
ATOM 3699 O O . TRP D 1 137 ? 4.428 -31.699 2.829 1.00 21.93 137 TRP D O 1
ATOM 3710 N N . TYR D 1 138 ? 4.461 -31.746 5.045 1.00 22.84 138 TYR D N 1
ATOM 3711 C CA . TYR D 1 138 ? 5.157 -30.475 5.195 1.00 24.35 138 TYR D CA 1
ATOM 3712 C C . TYR D 1 138 ? 6.525 -30.374 4.518 1.00 24.23 138 TYR D C 1
ATOM 3713 O O . TYR D 1 138 ? 7.291 -31.322 4.517 1.00 25.42 138 TYR D O 1
ATOM 3722 N N . ALA D 1 139 ? 6.773 -29.237 3.883 1.00 24.15 139 ALA D N 1
ATOM 3723 C CA . ALA D 1 139 ? 8.094 -28.878 3.464 1.00 24.96 139 ALA D CA 1
ATOM 3724 C C . ALA D 1 139 ? 8.811 -28.616 4.757 1.00 25.22 139 ALA D C 1
ATOM 3725 O O . ALA D 1 139 ? 8.205 -28.065 5.697 1.00 26.42 139 ALA D O 1
ATOM 3727 N N . ALA D 1 140 ? 10.081 -29.027 4.806 1.00 24.64 140 ALA D N 1
ATOM 3728 C CA . ALA D 1 140 ? 10.963 -28.879 5.965 1.00 23.58 140 ALA D CA 1
ATOM 3729 C C . ALA D 1 140 ? 10.936 -27.546 6.698 1.00 23.56 140 ALA D C 1
ATOM 3730 O O . ALA D 1 140 ? 11.113 -27.518 7.914 1.00 24.36 140 ALA D O 1
ATOM 3732 N N . SER D 1 141 ? 10.781 -26.432 5.993 1.00 23.13 141 SER D N 1
ATOM 3733 C CA . SER D 1 141 ? 10.789 -25.157 6.713 1.00 23.51 141 SER D CA 1
ATOM 3734 C C . SER D 1 141 ? 9.377 -24.760 7.162 1.00 23.43 141 SER D C 1
ATOM 3735 O O . SER D 1 141 ? 9.180 -24.229 8.249 1.00 23.47 141 SER D O 1
ATOM 3738 N N . TYR D 1 142 ? 8.402 -25.025 6.301 1.00 23.84 142 TYR D N 1
ATOM 3739 C CA . TYR D 1 142 ? 6.993 -25.033 6.689 1.00 23.40 142 TYR D CA 1
ATOM 3740 C C . TYR D 1 142 ? 6.677 -25.840 7.989 1.00 23.24 142 TYR D C 1
ATOM 3741 O O . TYR D 1 142 ? 5.881 -25.379 8.828 1.00 23.68 142 TYR D O 1
ATOM 3750 N N . ALA D 1 143 ? 7.300 -27.005 8.165 1.00 22.44 143 ALA D N 1
ATOM 3751 C CA . ALA D 1 143 ? 7.096 -27.808 9.377 1.00 22.85 143 ALA D CA 1
ATOM 3752 C C . ALA D 1 143 ? 7.500 -27.016 10.672 1.00 23.49 143 ALA D C 1
ATOM 3753 O O . ALA D 1 143 ? 6.749 -26.955 11.656 1.00 22.73 143 ALA D O 1
ATOM 3755 N N . GLU D 1 144 ? 8.695 -26.416 10.643 1.00 23.89 144 GLU D N 1
ATOM 3756 C CA . GLU D 1 144 ? 9.168 -25.520 11.687 1.00 24.88 144 GLU D CA 1
ATOM 3757 C C . GLU D 1 144 ? 8.116 -24.458 12.110 1.00 25.23 144 GLU D C 1
ATOM 3758 O O . GLU D 1 144 ? 7.991 -24.133 13.308 1.00 26.09 144 GLU D O 1
ATOM 3760 N N . PHE D 1 145 ? 7.398 -23.917 11.133 1.00 24.66 145 PHE D N 1
ATOM 3761 C CA . PHE D 1 145 ? 6.445 -22.853 11.370 1.00 25.04 145 PHE D CA 1
ATOM 3762 C C . PHE D 1 145 ? 5.151 -23.414 11.958 1.00 25.41 145 PHE D C 1
ATOM 3763 O O . PHE D 1 145 ? 4.641 -22.895 12.952 1.00 25.48 145 PHE D O 1
ATOM 3771 N N . VAL D 1 146 ? 4.631 -24.463 11.321 1.00 25.49 146 VAL D N 1
ATOM 3772 C CA . VAL D 1 146 ? 3.514 -25.241 11.835 1.00 25.96 146 VAL D CA 1
ATOM 3773 C C . VAL D 1 146 ? 3.765 -25.771 13.271 1.00 26.16 146 VAL D C 1
ATOM 3774 O O . VAL D 1 146 ? 2.821 -26.033 14.006 1.00 26.55 146 VAL D O 1
ATOM 3778 N N . ASN D 1 147 ? 5.023 -25.883 13.691 1.00 26.45 147 ASN D N 1
ATOM 3779 C CA . ASN D 1 147 ? 5.344 -26.543 14.963 1.00 26.71 147 ASN D CA 1
ATOM 3780 C C . ASN D 1 147 ? 6.187 -25.692 15.914 1.00 26.91 147 ASN D C 1
ATOM 3781 O O . ASN D 1 147 ? 5.780 -24.607 16.341 1.00 26.98 147 ASN D O 1
#